Protein AF-A0A6I9YLF6-F1 (afdb_monomer_lite)

Sequence (605 aa):
MEISSGSIQASSLQYEMLLLTDSISKEDSCWELRLRCALSLFLMAVNIKTPVVVENITLMCLRILQKLIKPPAPTSKKNKDTPVDSLTTVKPYSNEIHAQAQLWLKRDPKASYEVWKKCLLARGLEANGKSPSRTELRHLYLTEKYAWKWKQFMNKRGKRTCPLDLKLGHNNWLRQVLFTPATQAARQAACTIVEALATIPSRKQQVLDLLTSYLDELCVAGECAAEYLALYQKLIKPARWKVYLAARGVLPYVGNLITKEIARLLALEEATLSTDLQQGYALKSITGLLSSFVEVESIKRHFKSRLVGTVLNGYLCLRKLVVQRTKLIDETQDMLLEMLEDMTTGTESETKAFMAVCIETAKRYSLDDYRTPVFIFERLCSIIYPEENEVTEFFVTLEKDPQQEDFLQGRMPGNPYSSNEPGIGPLMRDIKNKICQDCDLVALLEDDSGMELLVNNKIISLDLPVAEVYKKVWCPTNEGEPMRIIYRMRGLLGDATEEFIESLDSTTDEEEDEEEVYKMAGVMAQCGGLGCMLNRLTGIKDFKQGRHLLTVLLKLFSYCVKVKVNRQQLVKMEMNTLNVMLGTLNLALVAEQESKDSGGAAVAE

pLDDT: mean 75.65, std 14.03, range [27.22, 92.81]

InterPro domains:
  IPR025704 E3 ubiquitin ligase UBR4, C-terminal [PF13764] (412-595)
  IPR045189 E3 ubiquitin ligase UBR4-like [PTHR21725] (10-603)

Radius of gyration: 36.57 Å; chains: 1; bounding box: 83×68×105 Å

Structure (mmCIF, N/CA/C/O backbone):
data_AF-A0A6I9YLF6-F1
#
_entry.id   AF-A0A6I9YLF6-F1
#
loop_
_atom_site.group_PDB
_atom_site.id
_atom_site.type_symbol
_atom_site.label_atom_id
_atom_site.label_alt_id
_atom_site.label_comp_id
_atom_site.label_asym_id
_atom_site.label_entity_id
_atom_site.label_seq_id
_atom_site.pdbx_PDB_ins_code
_atom_site.Cartn_x
_atom_site.Cartn_y
_atom_site.Cartn_z
_atom_site.occupancy
_atom_site.B_iso_or_equiv
_atom_site.auth_seq_id
_atom_site.auth_comp_id
_atom_site.auth_asym_id
_atom_site.auth_atom_id
_atom_site.pdbx_PDB_model_num
ATOM 1 N N . MET A 1 1 ? 47.189 -17.423 -13.147 1.00 35.59 1 MET A N 1
ATOM 2 C CA . MET A 1 1 ? 47.534 -16.938 -14.504 1.00 35.59 1 MET A CA 1
ATOM 3 C C . MET A 1 1 ? 46.352 -16.939 -15.483 1.00 35.59 1 MET A C 1
ATOM 5 O O . MET A 1 1 ? 46.448 -16.251 -16.488 1.00 35.59 1 MET A O 1
ATOM 9 N N . GLU A 1 2 ? 45.223 -17.606 -15.204 1.00 30.81 2 GLU A N 1
ATOM 10 C CA . GLU A 1 2 ? 44.031 -17.563 -16.086 1.00 30.81 2 GLU A CA 1
ATOM 11 C C . GLU A 1 2 ? 43.116 -16.339 -15.867 1.00 30.81 2 GLU A C 1
ATOM 13 O O . GLU A 1 2 ? 42.422 -15.908 -16.780 1.00 30.81 2 GLU A O 1
ATOM 18 N N . ILE A 1 3 ? 43.161 -15.701 -14.692 1.00 36.09 3 ILE A N 1
ATOM 19 C CA . ILE A 1 3 ? 42.374 -14.481 -14.410 1.00 36.09 3 ILE A CA 1
ATOM 20 C C . ILE A 1 3 ? 42.927 -13.267 -15.189 1.00 36.09 3 ILE A C 1
ATOM 22 O O . ILE A 1 3 ? 42.185 -12.366 -15.569 1.00 36.09 3 ILE A O 1
ATOM 26 N N . SER A 1 4 ? 44.230 -13.267 -15.488 1.00 37.59 4 SER A N 1
ATOM 27 C CA . SER A 1 4 ? 44.910 -12.209 -16.244 1.00 37.59 4 SER A CA 1
ATOM 28 C C . SER A 1 4 ? 44.694 -12.293 -17.759 1.00 37.59 4 SER A C 1
ATOM 30 O O . SER A 1 4 ? 44.715 -11.266 -18.424 1.00 37.59 4 SER A O 1
ATOM 32 N N . SER A 1 5 ? 44.468 -13.479 -18.335 1.00 40.38 5 SER A N 1
ATOM 33 C CA . SER A 1 5 ? 44.206 -13.606 -19.778 1.00 40.38 5 SER A CA 1
ATOM 34 C C . SER A 1 5 ? 42.783 -13.170 -20.147 1.00 40.38 5 SER A C 1
ATOM 36 O O . SER A 1 5 ? 42.597 -12.513 -21.171 1.00 40.38 5 SER A O 1
ATOM 38 N N . GLY A 1 6 ? 41.795 -13.446 -19.287 1.00 48.97 6 GLY A N 1
ATOM 39 C CA . GLY A 1 6 ? 40.412 -12.990 -19.473 1.00 48.97 6 GLY A CA 1
ATOM 40 C C . GLY A 1 6 ? 40.244 -11.468 -19.377 1.00 48.97 6 GLY A C 1
ATOM 41 O O . GLY A 1 6 ? 39.477 -10.885 -20.142 1.00 48.97 6 GLY A O 1
ATOM 42 N N . SER A 1 7 ? 40.999 -10.798 -18.498 1.00 49.72 7 SER A N 1
ATOM 43 C CA . SER A 1 7 ? 40.964 -9.332 -18.369 1.00 49.72 7 SER A CA 1
ATOM 44 C C . SER A 1 7 ? 41.655 -8.610 -19.532 1.00 49.72 7 SER A C 1
ATOM 46 O O . SER A 1 7 ? 41.169 -7.571 -19.975 1.00 49.72 7 SER A O 1
ATOM 48 N N . ILE A 1 8 ? 42.735 -9.180 -20.082 1.00 50.97 8 ILE A N 1
ATOM 49 C CA . ILE A 1 8 ? 43.432 -8.652 -21.268 1.00 50.97 8 ILE A CA 1
ATOM 50 C C . ILE A 1 8 ? 42.583 -8.824 -22.542 1.00 50.97 8 ILE A C 1
ATOM 52 O O . ILE A 1 8 ? 42.549 -7.939 -23.396 1.00 50.97 8 ILE A O 1
ATOM 56 N N . GLN A 1 9 ? 41.848 -9.933 -22.675 1.00 58.53 9 GLN A N 1
ATOM 57 C CA . GLN A 1 9 ? 40.912 -10.120 -23.792 1.00 58.53 9 GLN A CA 1
ATOM 58 C C . GLN A 1 9 ? 39.708 -9.174 -23.697 1.00 58.53 9 GLN A C 1
ATOM 60 O O . GLN A 1 9 ? 39.294 -8.613 -24.710 1.00 58.53 9 GLN A O 1
ATOM 65 N N . ALA A 1 10 ? 39.179 -8.942 -22.491 1.00 59.72 10 ALA A N 1
ATOM 66 C CA . ALA A 1 10 ? 38.093 -7.988 -22.278 1.00 59.72 10 ALA A CA 1
ATOM 67 C C . ALA A 1 10 ? 38.511 -6.540 -22.595 1.00 59.72 10 ALA A C 1
ATOM 69 O O . ALA A 1 10 ? 37.744 -5.814 -23.227 1.00 59.72 10 ALA A O 1
ATOM 70 N N . SER A 1 11 ? 39.728 -6.125 -22.225 1.00 62.69 11 SER A N 1
ATOM 71 C CA . SER A 1 11 ? 40.235 -4.782 -22.535 1.00 62.69 11 SER A CA 1
ATOM 72 C C . SER A 1 11 ? 40.512 -4.591 -24.030 1.00 62.69 11 SER A C 1
ATOM 74 O O . SER A 1 11 ? 40.120 -3.570 -24.592 1.00 62.69 11 SER A O 1
ATOM 76 N N . SER A 1 12 ? 41.086 -5.589 -24.713 1.00 68.75 12 SER A N 1
ATOM 77 C CA . SER A 1 12 ? 41.250 -5.568 -26.178 1.00 68.75 12 SER A CA 1
ATOM 78 C C . SER A 1 12 ? 39.908 -5.395 -26.896 1.00 68.75 12 SER A C 1
ATOM 80 O O . SER A 1 12 ? 39.779 -4.583 -27.811 1.00 68.75 12 SER A O 1
ATOM 82 N N . LEU A 1 13 ? 38.880 -6.109 -26.434 1.00 74.94 13 LEU A N 1
ATOM 83 C CA . LEU A 1 13 ? 37.533 -6.037 -26.989 1.00 74.94 13 LEU A CA 1
ATOM 84 C C . LEU A 1 13 ? 36.877 -4.659 -26.769 1.00 74.94 13 LEU A C 1
ATOM 86 O O . LEU A 1 13 ? 36.169 -4.160 -27.643 1.00 74.94 13 LEU A O 1
ATOM 90 N N . GLN A 1 14 ? 37.135 -4.009 -25.629 1.00 72.94 14 GLN A N 1
ATOM 91 C CA . GLN A 1 14 ? 36.673 -2.640 -25.371 1.00 72.94 14 GLN A CA 1
ATOM 92 C C . GLN A 1 14 ? 37.271 -1.636 -26.367 1.00 72.94 14 GLN A C 1
ATOM 94 O O . GLN A 1 14 ? 36.542 -0.773 -26.860 1.00 72.94 14 GLN A O 1
ATOM 99 N N . TYR A 1 15 ? 38.559 -1.759 -26.711 1.00 77.81 15 TYR A N 1
ATOM 100 C CA . TYR A 1 15 ? 39.193 -0.903 -27.722 1.00 77.81 15 TYR A CA 1
ATOM 101 C C . TYR A 1 15 ? 38.592 -1.108 -29.119 1.00 77.81 15 TYR A C 1
ATOM 103 O O . TYR A 1 15 ? 38.339 -0.128 -29.823 1.00 77.81 15 TYR A O 1
ATOM 111 N N . GLU A 1 16 ? 38.292 -2.350 -29.508 1.00 81.00 16 GLU A N 1
ATOM 112 C CA . GLU A 1 16 ? 37.613 -2.641 -30.780 1.00 81.00 16 GLU A CA 1
ATOM 113 C C . GLU A 1 16 ? 36.193 -2.053 -30.829 1.00 81.00 16 GLU A C 1
ATOM 115 O O . GLU A 1 16 ? 35.789 -1.456 -31.831 1.00 81.00 16 GLU A O 1
ATOM 120 N N . MET A 1 17 ? 35.440 -2.150 -29.729 1.00 80.38 17 MET A N 1
ATOM 121 C CA . MET A 1 17 ? 34.096 -1.572 -29.622 1.00 80.38 17 MET A CA 1
ATOM 122 C C . MET A 1 17 ? 34.104 -0.034 -29.596 1.00 80.38 17 MET A C 1
ATOM 124 O O . MET A 1 17 ? 33.205 0.602 -30.160 1.00 80.38 17 MET A O 1
ATOM 128 N N . LEU A 1 18 ? 35.123 0.585 -28.994 1.00 79.19 18 LEU A N 1
ATOM 129 C CA . LEU A 1 18 ? 35.353 2.033 -29.056 1.00 79.19 18 LEU A CA 1
ATOM 130 C C . LEU A 1 18 ? 35.670 2.480 -30.486 1.00 79.19 18 LEU A C 1
ATOM 132 O O . LEU A 1 18 ? 35.047 3.417 -30.986 1.00 79.19 18 LEU A O 1
ATOM 136 N N . LEU A 1 19 ? 36.548 1.754 -31.184 1.00 80.81 19 LEU A N 1
ATOM 137 C CA . LEU A 1 19 ? 36.857 2.016 -32.589 1.00 80.81 19 LEU A CA 1
ATOM 138 C C . LEU A 1 19 ? 35.601 1.915 -33.467 1.00 80.81 19 LEU A C 1
ATOM 140 O O . LEU A 1 19 ? 35.374 2.771 -34.326 1.00 80.81 19 LEU A O 1
ATOM 144 N N . LEU A 1 20 ? 34.752 0.908 -33.235 1.00 80.25 20 LEU A N 1
ATOM 145 C CA . LEU A 1 20 ? 33.463 0.775 -33.917 1.00 80.25 20 LEU A CA 1
ATOM 146 C C . LEU A 1 20 ? 32.547 1.977 -33.629 1.00 80.25 20 LEU A C 1
ATOM 148 O O . LEU A 1 20 ? 31.908 2.496 -34.546 1.00 80.25 20 LEU A O 1
ATOM 152 N N . THR A 1 21 ? 32.516 2.450 -32.383 1.00 78.81 21 THR A N 1
ATOM 153 C CA . THR A 1 21 ? 31.719 3.613 -31.962 1.00 78.81 21 THR A CA 1
ATOM 154 C C . THR A 1 21 ? 32.152 4.893 -32.679 1.00 78.81 21 THR A C 1
ATOM 156 O O . THR A 1 21 ? 31.309 5.610 -33.229 1.00 78.81 21 THR A O 1
ATOM 159 N N . ASP A 1 22 ? 33.454 5.168 -32.726 1.00 77.75 22 ASP A N 1
ATOM 160 C CA . ASP A 1 22 ? 34.002 6.349 -33.401 1.00 77.75 22 ASP A CA 1
ATOM 161 C C . ASP A 1 22 ? 33.840 6.253 -34.920 1.00 77.75 22 ASP A C 1
ATOM 163 O O . ASP A 1 22 ? 33.482 7.229 -35.583 1.00 77.75 22 ASP A O 1
ATOM 167 N N . SER A 1 23 ? 33.999 5.057 -35.485 1.00 78.88 23 SER A N 1
ATOM 168 C CA . SER A 1 23 ? 33.771 4.802 -36.908 1.00 78.88 23 SER A CA 1
ATOM 169 C C . SER A 1 23 ? 32.315 5.048 -37.328 1.00 78.88 23 SER A C 1
ATOM 171 O O . SER A 1 23 ? 32.064 5.565 -38.418 1.00 78.88 23 SER A O 1
ATOM 173 N N . ILE A 1 24 ? 31.338 4.746 -36.466 1.00 77.38 24 ILE A N 1
ATOM 174 C CA . ILE A 1 24 ? 29.911 5.001 -36.735 1.00 77.38 24 ILE A CA 1
ATOM 175 C C . ILE A 1 24 ? 29.571 6.494 -36.679 1.00 77.38 24 ILE A C 1
ATOM 177 O O . ILE A 1 24 ? 28.655 6.930 -37.370 1.00 77.38 24 ILE A O 1
ATOM 181 N N . SER A 1 25 ? 30.319 7.297 -35.917 1.00 70.12 25 SER A N 1
ATOM 182 C CA . SER A 1 25 ? 30.132 8.756 -35.901 1.00 70.12 25 SER A CA 1
ATOM 183 C C . SER A 1 25 ? 30.623 9.485 -37.155 1.00 70.12 25 SER A C 1
ATOM 185 O O . SER A 1 25 ? 30.368 10.679 -37.292 1.00 70.12 25 SER A O 1
ATOM 187 N N . LYS A 1 26 ? 31.300 8.796 -38.082 1.00 74.19 26 LYS A N 1
ATOM 188 C CA . LYS A 1 26 ? 31.722 9.377 -39.360 1.00 74.19 26 LYS A CA 1
ATOM 189 C C . LYS A 1 26 ? 30.597 9.262 -40.390 1.00 74.19 26 LYS A C 1
ATOM 191 O O . LYS A 1 26 ? 30.182 8.158 -40.741 1.00 74.19 26 LYS A O 1
ATOM 196 N N . GLU A 1 27 ? 30.142 10.402 -40.902 1.00 65.38 27 GLU A N 1
ATOM 197 C CA . GLU A 1 27 ? 29.157 10.487 -41.985 1.00 65.38 27 GLU A CA 1
ATOM 198 C C . GLU A 1 27 ? 29.838 10.231 -43.343 1.00 65.38 27 GLU A C 1
ATOM 200 O O . GLU A 1 27 ? 30.235 11.158 -44.044 1.00 65.38 27 GLU A O 1
ATOM 205 N N . ASP A 1 28 ? 30.020 8.961 -43.711 1.00 76.38 28 ASP A N 1
ATOM 206 C CA . ASP A 1 28 ? 30.566 8.555 -45.014 1.00 76.38 28 ASP A CA 1
ATOM 207 C C . ASP A 1 28 ? 29.715 7.474 -45.693 1.00 76.38 28 ASP A C 1
ATOM 209 O O . ASP A 1 28 ? 28.781 6.944 -45.100 1.00 76.38 28 ASP A O 1
ATOM 213 N N . SER A 1 29 ? 30.025 7.119 -46.943 1.00 72.31 29 SER A N 1
ATOM 214 C CA . SER A 1 29 ? 29.264 6.140 -47.742 1.00 72.31 29 SER A CA 1
ATOM 215 C C . SER A 1 29 ? 29.152 4.742 -47.112 1.00 72.31 29 SER A C 1
ATOM 217 O O . SER A 1 29 ? 28.294 3.956 -47.514 1.00 72.31 29 SER A O 1
ATOM 219 N N . CYS A 1 30 ? 29.968 4.430 -46.103 1.00 75.00 30 CYS A N 1
ATOM 220 C CA . CYS A 1 30 ? 29.992 3.142 -45.419 1.00 75.00 30 CYS A CA 1
ATOM 221 C C . CYS A 1 30 ? 29.179 3.131 -44.114 1.00 75.00 30 CYS A C 1
ATOM 223 O O . CYS A 1 30 ? 29.142 2.091 -43.445 1.00 75.00 30 CYS A O 1
ATOM 225 N N . TRP A 1 31 ? 28.507 4.232 -43.750 1.00 78.06 31 TRP A N 1
ATOM 226 C CA . TRP A 1 31 ? 27.721 4.339 -42.513 1.00 78.06 31 TRP A CA 1
ATOM 227 C C . TRP A 1 31 ? 26.714 3.185 -42.353 1.00 78.06 31 TRP A C 1
ATOM 229 O O . TRP A 1 31 ? 26.574 2.616 -41.269 1.00 78.06 31 TRP A O 1
ATOM 239 N N . GLU A 1 32 ? 26.065 2.772 -43.450 1.00 75.75 32 GLU A N 1
ATOM 240 C CA . GLU A 1 32 ? 25.047 1.717 -43.445 1.00 75.75 32 GLU A CA 1
ATOM 241 C C . GLU A 1 32 ? 25.659 0.346 -43.108 1.00 75.75 32 GLU A C 1
ATOM 243 O O . GLU A 1 32 ? 25.078 -0.435 -42.355 1.00 75.75 32 GLU A O 1
ATOM 248 N N . LEU A 1 33 ? 26.862 0.052 -43.617 1.00 78.00 33 LEU A N 1
ATOM 249 C CA . LEU A 1 33 ? 27.580 -1.196 -43.336 1.00 78.00 33 LEU A CA 1
ATOM 250 C C . LEU A 1 33 ? 28.056 -1.258 -41.881 1.00 78.00 33 LEU A C 1
ATOM 252 O O . LEU A 1 33 ? 27.926 -2.302 -41.239 1.00 78.00 33 LEU A O 1
ATOM 256 N N . ARG A 1 34 ? 28.557 -0.140 -41.347 1.00 81.75 34 ARG A N 1
ATOM 257 C CA . ARG A 1 34 ? 29.008 -0.044 -39.950 1.00 81.75 34 ARG A CA 1
ATOM 258 C C . ARG A 1 34 ? 27.846 -0.205 -38.977 1.00 81.75 34 ARG A C 1
ATOM 260 O O . ARG A 1 34 ? 27.947 -0.974 -38.024 1.00 81.75 34 ARG A O 1
ATOM 267 N N . LEU A 1 35 ? 26.713 0.440 -39.263 1.00 80.44 35 LEU A N 1
ATOM 268 C CA . LEU A 1 35 ? 25.506 0.315 -38.450 1.00 80.44 35 LEU A CA 1
ATOM 269 C C . LEU A 1 35 ? 24.914 -1.101 -38.508 1.00 80.44 35 LEU A C 1
ATOM 271 O O . LEU A 1 35 ? 24.508 -1.634 -37.476 1.00 80.44 35 LEU A O 1
ATOM 275 N N . ARG A 1 36 ? 24.905 -1.743 -39.688 1.00 81.88 36 ARG A N 1
ATOM 276 C CA . ARG A 1 36 ? 24.521 -3.161 -39.823 1.00 81.88 36 ARG A CA 1
ATOM 277 C C . ARG A 1 36 ? 25.401 -4.065 -38.971 1.00 81.88 36 ARG A C 1
ATOM 279 O O . ARG A 1 36 ? 24.872 -4.966 -38.324 1.00 81.88 36 ARG A O 1
ATOM 286 N N . CYS A 1 37 ? 26.715 -3.837 -38.975 1.00 82.12 37 CYS A N 1
ATOM 287 C CA . CYS A 1 37 ? 27.663 -4.603 -38.169 1.00 82.12 37 CYS A CA 1
ATOM 288 C C . CYS A 1 37 ? 27.335 -4.474 -36.675 1.00 82.12 37 CYS A C 1
ATOM 290 O O . CYS A 1 37 ? 27.090 -5.484 -36.019 1.00 82.12 37 CYS A O 1
ATOM 292 N N . ALA A 1 38 ? 27.197 -3.243 -36.169 1.00 83.19 38 ALA A N 1
ATOM 293 C CA . ALA A 1 38 ? 26.848 -2.991 -34.771 1.00 83.19 38 ALA A CA 1
ATOM 294 C C . ALA A 1 38 ? 25.502 -3.619 -34.364 1.00 83.19 38 ALA A C 1
ATOM 296 O O . ALA A 1 38 ? 25.404 -4.244 -33.310 1.00 83.19 38 ALA A O 1
ATOM 297 N N . LEU A 1 39 ? 24.469 -3.518 -35.209 1.00 81.75 39 LEU A N 1
ATOM 298 C CA . LEU A 1 39 ? 23.160 -4.127 -34.943 1.00 81.75 39 LEU A CA 1
ATOM 299 C C . LEU A 1 39 ? 23.182 -5.661 -35.012 1.00 81.75 39 LEU A C 1
ATOM 301 O O . LEU A 1 39 ? 22.486 -6.313 -34.238 1.00 81.75 39 LEU A O 1
ATOM 305 N N . SER A 1 40 ? 23.979 -6.245 -35.910 1.00 82.50 40 SER A N 1
ATOM 306 C CA . SER A 1 40 ? 24.135 -7.704 -36.004 1.00 82.50 40 SER A CA 1
ATOM 307 C C . SER A 1 40 ? 24.870 -8.255 -34.783 1.00 82.50 40 SER A C 1
ATOM 309 O O . SER A 1 40 ? 24.408 -9.222 -34.179 1.00 82.50 40 SER A O 1
ATOM 311 N N . LEU A 1 41 ? 25.960 -7.594 -34.376 1.00 83.25 41 LEU A N 1
ATOM 312 C CA . LEU A 1 41 ? 26.694 -7.912 -33.150 1.00 83.25 41 LEU A CA 1
ATOM 313 C C . LEU A 1 41 ? 25.795 -7.785 -31.919 1.00 83.25 41 LEU A C 1
ATOM 315 O O . LEU A 1 41 ? 25.781 -8.677 -31.079 1.00 83.25 41 LEU A O 1
ATOM 319 N N . PHE A 1 42 ? 24.987 -6.726 -31.843 1.00 84.00 42 PHE A N 1
ATOM 320 C CA . PHE A 1 42 ? 24.019 -6.539 -30.767 1.00 84.00 42 PHE A CA 1
ATOM 321 C C . PHE A 1 42 ? 23.003 -7.685 -30.678 1.00 84.00 42 PHE A C 1
ATOM 323 O O . PHE A 1 42 ? 22.840 -8.279 -29.617 1.00 84.00 42 PHE A O 1
ATOM 330 N N . LEU A 1 43 ? 22.335 -8.030 -31.785 1.00 82.12 43 LEU A N 1
ATOM 331 C CA . LEU A 1 43 ? 21.322 -9.092 -31.791 1.00 82.12 43 LEU A CA 1
ATOM 332 C C . LEU A 1 43 ? 21.908 -10.475 -31.477 1.00 82.12 43 LEU A C 1
ATOM 334 O O . LEU A 1 43 ? 21.205 -11.316 -30.921 1.00 82.12 43 LEU A O 1
ATOM 338 N N . MET A 1 44 ? 23.180 -10.708 -31.807 1.00 80.12 44 MET A N 1
ATOM 339 C CA . MET A 1 44 ? 23.897 -11.916 -31.403 1.00 80.12 44 MET A CA 1
ATOM 340 C C . MET A 1 44 ? 24.225 -11.894 -29.903 1.00 80.12 44 MET A C 1
ATOM 342 O O . MET A 1 44 ? 23.947 -12.866 -29.204 1.00 80.12 44 MET A O 1
ATOM 346 N N . ALA A 1 45 ? 24.762 -10.776 -29.407 1.00 80.12 45 ALA A N 1
ATOM 347 C CA . ALA A 1 45 ? 25.222 -10.622 -28.030 1.00 80.12 45 ALA A CA 1
ATOM 348 C C . ALA A 1 45 ? 24.087 -10.643 -26.997 1.00 80.12 45 ALA A C 1
ATOM 350 O O . ALA A 1 45 ? 24.274 -11.196 -25.919 1.00 80.12 45 ALA A O 1
ATOM 351 N N . VAL A 1 46 ? 22.897 -10.120 -27.322 1.00 78.12 46 VAL A N 1
ATOM 352 C CA . VAL A 1 46 ? 21.754 -10.109 -26.387 1.00 78.12 46 VAL A CA 1
ATOM 353 C C . VAL A 1 46 ? 21.301 -11.522 -25.992 1.00 78.12 46 VAL A C 1
ATOM 355 O O . VAL A 1 46 ? 20.832 -11.723 -24.875 1.00 78.12 46 VAL A O 1
ATOM 358 N N . ASN A 1 47 ? 21.496 -12.522 -26.856 1.00 78.38 47 ASN A N 1
ATOM 359 C CA . ASN A 1 47 ? 21.152 -13.909 -26.527 1.00 78.38 47 ASN A CA 1
ATOM 360 C C . ASN A 1 47 ? 22.143 -14.560 -25.540 1.00 78.38 47 ASN A C 1
ATOM 362 O O . ASN A 1 47 ? 21.882 -15.659 -25.048 1.00 78.38 47 ASN A O 1
ATOM 366 N N . ILE A 1 48 ? 23.273 -13.908 -25.247 1.00 78.44 48 ILE A N 1
ATOM 367 C CA . ILE A 1 48 ? 24.330 -14.421 -24.376 1.00 78.44 48 ILE A CA 1
ATOM 368 C C . ILE A 1 48 ? 24.231 -13.728 -23.013 1.00 78.44 48 ILE A C 1
ATOM 370 O O . ILE A 1 48 ? 24.466 -12.530 -22.883 1.00 78.44 48 ILE A O 1
ATOM 374 N N . LYS A 1 49 ? 23.912 -14.500 -21.967 1.00 70.44 49 LYS A N 1
ATOM 375 C CA . LYS A 1 49 ? 23.660 -13.983 -20.607 1.00 70.44 49 LYS A CA 1
ATOM 376 C C . LYS A 1 49 ? 24.924 -13.727 -19.774 1.00 70.44 49 LYS A C 1
ATOM 378 O O . LYS A 1 49 ? 24.822 -13.331 -18.617 1.00 70.44 49 LYS A O 1
ATOM 383 N N . THR A 1 50 ? 26.110 -13.971 -20.328 1.00 79.31 50 THR A N 1
ATOM 384 C CA . THR A 1 50 ? 27.380 -13.834 -19.605 1.00 79.31 50 THR A CA 1
ATOM 385 C C . THR A 1 50 ? 27.664 -12.359 -19.284 1.00 79.31 50 THR A C 1
ATOM 387 O O . THR A 1 50 ? 27.704 -11.556 -20.220 1.00 79.31 50 THR A O 1
ATOM 390 N N . PRO A 1 51 ? 27.937 -11.983 -18.015 1.00 75.88 51 PRO A N 1
ATOM 391 C CA . PRO A 1 51 ? 28.147 -10.585 -17.620 1.00 75.88 51 PRO A CA 1
ATOM 392 C C . PRO A 1 51 ? 29.202 -9.851 -18.457 1.00 75.88 51 PRO A C 1
ATOM 394 O O . PRO A 1 51 ? 28.965 -8.736 -18.909 1.00 75.88 51 PRO A O 1
ATOM 397 N N . VAL A 1 52 ? 30.306 -10.530 -18.783 1.00 78.38 52 VAL A N 1
ATOM 398 C CA . VAL A 1 52 ? 31.395 -9.997 -19.621 1.00 78.38 52 VAL A CA 1
ATOM 399 C C . VAL A 1 52 ? 30.914 -9.589 -21.021 1.00 78.38 52 VAL A C 1
ATOM 401 O O . VAL A 1 52 ? 31.358 -8.576 -21.557 1.00 78.38 52 VAL A O 1
ATOM 404 N N . VAL A 1 53 ? 29.993 -10.350 -21.620 1.00 78.88 53 VAL A N 1
ATOM 405 C CA . VAL A 1 53 ? 29.432 -10.066 -22.955 1.00 78.88 53 VAL A CA 1
ATOM 406 C C . VAL A 1 53 ? 28.393 -8.948 -22.883 1.00 78.88 53 VAL A C 1
ATOM 408 O O . VAL A 1 53 ? 28.319 -8.097 -23.776 1.00 78.88 53 VAL A O 1
ATOM 411 N N . VAL A 1 54 ? 27.604 -8.909 -21.809 1.00 77.75 54 VAL A N 1
ATOM 412 C CA . VAL A 1 54 ? 26.626 -7.839 -21.589 1.00 77.75 54 VAL A CA 1
ATOM 413 C C . VAL A 1 54 ? 27.331 -6.494 -21.405 1.00 77.75 54 VAL A C 1
ATOM 415 O O . VAL A 1 54 ? 26.956 -5.514 -22.048 1.00 77.75 54 VAL A O 1
ATOM 418 N N . GLU A 1 55 ? 28.379 -6.452 -20.588 1.00 79.44 55 GLU A N 1
ATOM 419 C CA . GLU A 1 55 ? 29.089 -5.221 -20.249 1.00 79.44 55 GLU A CA 1
ATOM 420 C C . GLU A 1 55 ? 29.973 -4.706 -21.394 1.00 79.44 55 GLU A C 1
ATOM 422 O O . GLU A 1 55 ? 29.958 -3.513 -21.698 1.00 79.44 55 GLU A O 1
ATOM 427 N N . ASN A 1 56 ? 30.701 -5.591 -22.080 1.00 79.12 56 ASN A N 1
ATOM 428 C CA . ASN A 1 56 ? 31.687 -5.157 -23.075 1.00 79.12 56 ASN A CA 1
ATOM 429 C C . ASN A 1 56 ? 31.132 -5.069 -24.503 1.00 79.12 56 ASN A C 1
ATOM 431 O O . ASN A 1 56 ? 31.614 -4.255 -25.284 1.00 79.12 56 ASN A O 1
ATOM 435 N N . ILE A 1 57 ? 30.105 -5.854 -24.855 1.00 80.75 57 ILE A N 1
ATOM 436 C CA . ILE A 1 57 ? 29.523 -5.856 -26.211 1.00 80.75 57 ILE A CA 1
ATOM 437 C C . ILE A 1 57 ? 28.134 -5.225 -26.199 1.00 80.75 57 ILE A C 1
ATOM 439 O O . ILE A 1 57 ? 27.895 -4.230 -26.884 1.00 80.75 57 ILE A O 1
ATOM 443 N N . THR A 1 58 ? 27.210 -5.778 -25.408 1.00 82.06 58 THR A N 1
ATOM 444 C CA . THR A 1 58 ? 25.795 -5.369 -25.448 1.00 82.06 58 THR A CA 1
ATOM 445 C C . THR A 1 58 ? 25.623 -3.910 -25.027 1.00 82.06 58 THR A C 1
ATOM 447 O O . THR A 1 58 ? 24.973 -3.143 -25.736 1.00 82.06 58 THR A O 1
ATOM 450 N N . LEU A 1 59 ? 26.254 -3.489 -23.927 1.00 82.19 59 LEU A N 1
ATOM 451 C CA . LEU A 1 59 ? 26.228 -2.105 -23.455 1.00 82.19 59 LEU A CA 1
ATOM 452 C C . LEU A 1 59 ? 26.870 -1.139 -24.457 1.00 82.19 59 LEU A C 1
ATOM 454 O O . LEU A 1 59 ? 26.316 -0.068 -24.699 1.00 82.19 59 LEU A O 1
ATOM 458 N N . MET A 1 60 ? 28.006 -1.498 -25.061 1.00 81.75 60 MET A N 1
ATOM 459 C CA . MET A 1 60 ? 28.662 -0.645 -26.059 1.00 81.75 60 MET A CA 1
ATOM 460 C C . MET A 1 60 ? 27.779 -0.467 -27.298 1.00 81.75 60 MET A C 1
ATOM 462 O O . MET A 1 60 ? 27.557 0.660 -27.739 1.00 81.75 60 MET A O 1
ATOM 466 N N . CYS A 1 61 ? 27.167 -1.544 -27.796 1.00 83.62 61 CYS A N 1
ATOM 467 C CA . CYS A 1 61 ? 26.177 -1.465 -28.869 1.00 83.62 61 CYS A CA 1
ATOM 468 C C . CYS A 1 61 ? 24.959 -0.606 -28.491 1.00 83.62 61 CYS A C 1
ATOM 470 O O . CYS A 1 61 ? 24.499 0.199 -29.301 1.00 83.62 61 CYS A O 1
ATOM 472 N N . LEU A 1 62 ? 24.448 -0.724 -27.260 1.00 82.69 62 LEU A N 1
ATOM 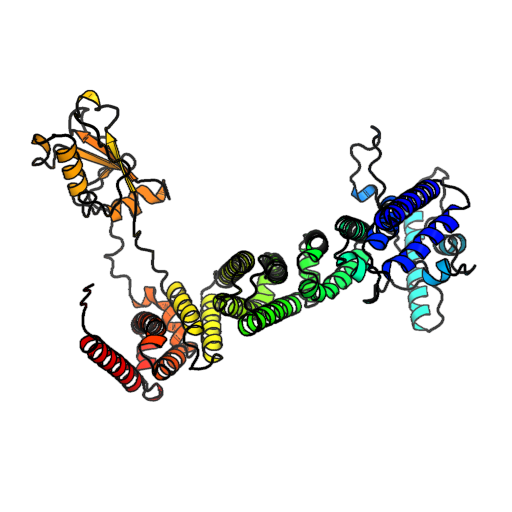473 C CA . LEU A 1 62 ? 23.354 0.123 -26.773 1.00 82.69 62 LEU A CA 1
ATOM 474 C C . LEU A 1 62 ? 23.761 1.597 -26.704 1.00 82.69 62 LEU A C 1
ATOM 476 O O . LEU A 1 62 ? 22.967 2.449 -27.088 1.00 82.69 62 LEU A O 1
ATOM 480 N N . ARG A 1 63 ? 24.992 1.914 -26.285 1.00 82.44 63 ARG A N 1
ATOM 481 C CA . ARG A 1 63 ? 25.519 3.289 -26.280 1.00 82.44 63 ARG A CA 1
ATOM 482 C C . ARG A 1 63 ? 25.648 3.860 -27.691 1.00 82.44 63 ARG A C 1
ATOM 484 O O . ARG A 1 63 ? 25.306 5.022 -27.898 1.00 82.44 63 ARG A O 1
ATOM 491 N N . ILE A 1 64 ? 26.070 3.051 -28.666 1.00 81.56 64 ILE A N 1
ATOM 492 C CA . ILE A 1 64 ? 26.078 3.438 -30.086 1.00 81.56 64 ILE A CA 1
ATOM 493 C C . ILE A 1 64 ? 24.655 3.804 -30.530 1.00 81.56 64 ILE A C 1
ATOM 495 O O . ILE A 1 64 ? 24.432 4.890 -31.065 1.00 81.56 64 ILE A O 1
ATOM 499 N N . LEU A 1 65 ? 23.674 2.937 -30.260 1.00 80.62 65 LEU A N 1
ATOM 500 C CA . LEU A 1 65 ? 22.270 3.188 -30.605 1.00 80.62 65 LEU A CA 1
ATOM 501 C C . LEU A 1 65 ? 21.707 4.415 -29.883 1.00 80.62 65 LEU A C 1
ATOM 503 O O . LEU A 1 65 ? 21.017 5.228 -30.494 1.00 80.62 65 LEU A O 1
ATOM 507 N N . GLN A 1 66 ? 22.037 4.590 -28.606 1.00 78.88 66 GLN A N 1
ATOM 508 C CA . GLN A 1 66 ? 21.645 5.748 -27.814 1.00 78.88 66 GLN A CA 1
ATOM 509 C C . GLN A 1 66 ? 22.209 7.043 -28.407 1.00 78.88 66 GLN A C 1
ATOM 511 O O . GLN A 1 66 ? 21.446 7.986 -28.591 1.00 78.88 66 GLN A O 1
ATOM 516 N N . LYS A 1 67 ? 23.497 7.080 -28.778 1.00 77.19 67 LYS A N 1
ATOM 517 C CA . LYS A 1 67 ? 24.146 8.244 -29.411 1.00 77.19 67 LYS A CA 1
ATOM 518 C C . LYS A 1 67 ? 23.497 8.603 -30.752 1.00 77.19 67 LYS A C 1
ATOM 520 O O . LYS A 1 67 ? 23.383 9.781 -31.074 1.00 77.19 67 LYS A O 1
ATOM 525 N N . LEU A 1 68 ? 23.033 7.604 -31.506 1.00 73.44 68 LEU A N 1
ATOM 526 C CA . LEU A 1 68 ? 22.319 7.807 -32.771 1.00 73.44 68 LEU A CA 1
ATOM 527 C C . LEU A 1 68 ? 20.879 8.300 -32.578 1.00 73.44 68 LEU A C 1
ATOM 529 O O . LEU A 1 68 ? 20.395 9.089 -33.383 1.00 73.44 68 LEU A O 1
ATOM 533 N N . ILE A 1 69 ? 20.178 7.834 -31.542 1.00 72.81 69 ILE A N 1
ATOM 534 C CA . ILE A 1 69 ? 18.757 8.137 -31.294 1.00 72.81 69 ILE A CA 1
ATOM 535 C C . ILE A 1 69 ? 18.583 9.454 -30.518 1.00 72.81 69 ILE A C 1
ATOM 537 O O . ILE A 1 69 ? 17.681 10.247 -30.805 1.00 72.81 69 ILE A O 1
ATOM 541 N N . LYS A 1 70 ? 19.458 9.693 -29.542 1.00 67.69 70 LYS A N 1
ATOM 542 C CA . LYS A 1 70 ? 19.495 10.867 -28.670 1.00 67.69 70 LYS A CA 1
ATOM 543 C C . LYS A 1 70 ? 20.951 11.352 -28.561 1.00 67.69 70 LYS A C 1
ATOM 545 O O . LYS A 1 70 ? 21.633 11.011 -27.592 1.00 67.69 70 LYS A O 1
ATOM 550 N N . PRO A 1 71 ? 21.454 12.106 -29.556 1.00 61.81 71 PRO A N 1
ATOM 551 C CA . PRO A 1 71 ? 22.789 12.685 -29.485 1.00 61.81 71 PRO A CA 1
ATOM 552 C C . PRO A 1 71 ? 22.917 13.594 -28.248 1.00 61.81 71 PRO A C 1
ATOM 554 O O . PRO A 1 71 ? 21.948 14.267 -27.880 1.00 61.81 71 PRO A O 1
ATOM 557 N N . PRO A 1 72 ? 24.086 13.616 -27.577 1.00 55.75 72 PRO A N 1
ATOM 558 C CA . PRO A 1 72 ? 24.316 14.498 -26.436 1.00 55.75 72 PRO A CA 1
ATOM 559 C C . PRO A 1 72 ? 24.155 15.967 -26.847 1.00 55.75 72 PRO A C 1
ATOM 561 O O . PRO A 1 72 ? 24.444 16.335 -27.988 1.00 55.75 72 PRO A O 1
ATOM 564 N N . ALA A 1 73 ? 23.691 16.810 -25.918 1.00 50.62 73 ALA A N 1
ATOM 565 C CA . ALA A 1 73 ? 23.538 18.238 -26.174 1.00 50.62 73 ALA A CA 1
ATOM 566 C C . ALA A 1 73 ? 24.877 18.833 -26.652 1.00 50.62 73 ALA A C 1
ATOM 568 O O . ALA A 1 73 ? 25.909 18.568 -26.027 1.00 50.62 73 ALA A O 1
ATOM 569 N N . PRO A 1 74 ? 24.899 19.613 -27.750 1.00 48.03 74 PRO A N 1
ATOM 570 C CA . PRO A 1 74 ? 26.131 20.233 -28.206 1.00 48.03 74 PRO A CA 1
ATOM 571 C C . PRO A 1 74 ? 26.621 21.191 -27.118 1.00 48.03 74 PRO A C 1
ATOM 573 O O . PRO A 1 74 ? 25.924 22.134 -26.754 1.00 48.03 74 PRO A O 1
ATOM 576 N N . THR A 1 75 ? 27.838 20.981 -26.621 1.00 49.53 75 THR A N 1
ATOM 577 C CA . THR A 1 75 ? 28.519 21.789 -25.588 1.00 49.53 75 THR A CA 1
ATOM 578 C C . THR A 1 75 ? 28.882 23.213 -26.054 1.00 49.53 75 THR A C 1
ATOM 580 O O . THR A 1 75 ? 29.716 23.890 -25.460 1.00 49.53 75 THR A O 1
ATOM 583 N N . SER A 1 76 ? 28.246 23.700 -27.121 1.00 46.62 76 SER A N 1
ATOM 584 C CA . SER A 1 76 ? 28.501 24.983 -27.770 1.00 46.62 76 SER A CA 1
ATOM 585 C C . SER A 1 76 ? 27.357 25.967 -27.522 1.00 46.62 76 SER A C 1
ATOM 587 O O . SER A 1 76 ? 26.178 25.618 -27.603 1.00 46.62 76 SER A O 1
ATOM 589 N N . LYS A 1 77 ? 27.728 27.236 -27.298 1.00 49.75 77 LYS A N 1
ATOM 590 C CA . LYS A 1 77 ? 26.886 28.416 -27.008 1.00 49.75 77 LYS A CA 1
ATOM 591 C C . LYS A 1 77 ? 25.763 28.724 -28.024 1.00 49.75 77 LYS A C 1
ATOM 593 O O . LYS A 1 77 ? 25.110 29.750 -27.881 1.00 49.75 77 LYS A O 1
ATOM 598 N N . LYS A 1 78 ? 25.512 27.885 -29.035 1.00 44.44 78 LYS A N 1
ATOM 599 C CA . LYS A 1 78 ? 24.498 28.133 -30.076 1.00 44.44 78 LYS A CA 1
ATOM 600 C C . LYS A 1 78 ? 23.127 27.488 -29.850 1.00 44.44 78 LYS A C 1
ATOM 602 O O . LYS A 1 78 ? 22.207 27.872 -30.550 1.00 44.44 78 LYS A O 1
ATOM 607 N N . ASN A 1 79 ? 22.970 26.582 -28.880 1.00 46.34 79 ASN A N 1
ATOM 608 C CA . ASN A 1 79 ? 21.710 25.849 -28.648 1.00 46.34 79 ASN A CA 1
ATOM 609 C C . ASN A 1 79 ? 21.313 25.777 -27.160 1.00 46.34 79 ASN A C 1
ATOM 611 O O . ASN A 1 79 ? 20.711 24.794 -26.729 1.00 46.34 79 ASN A O 1
ATOM 615 N N . LYS A 1 80 ? 21.655 26.804 -26.369 1.00 44.66 80 LYS A N 1
ATOM 616 C CA . LYS A 1 80 ? 21.445 26.824 -24.908 1.00 44.66 80 LYS A CA 1
ATOM 617 C C . LYS A 1 80 ? 19.963 26.718 -24.497 1.00 44.66 80 LYS A C 1
ATOM 619 O O . LYS A 1 80 ? 19.689 26.194 -23.425 1.00 44.66 80 LYS A O 1
ATOM 624 N N . ASP A 1 81 ? 19.042 27.104 -25.385 1.00 44.06 81 ASP A N 1
ATOM 625 C CA . ASP A 1 81 ? 17.594 27.163 -25.116 1.00 44.06 81 ASP A CA 1
ATOM 626 C C . ASP A 1 81 ? 16.760 26.126 -25.896 1.00 44.06 81 ASP A C 1
ATOM 628 O O . ASP A 1 81 ? 15.534 26.217 -25.954 1.00 44.06 81 ASP A O 1
ATOM 632 N N . THR A 1 82 ? 17.391 25.120 -26.514 1.00 44.81 82 THR A N 1
ATOM 633 C CA . THR A 1 82 ? 16.653 24.083 -27.266 1.00 44.81 82 THR A CA 1
ATOM 634 C C . THR A 1 82 ? 16.287 22.926 -26.331 1.00 44.81 82 THR A C 1
ATOM 636 O O . THR A 1 82 ? 17.202 22.283 -25.809 1.00 44.81 82 THR A O 1
ATOM 639 N N . PRO A 1 83 ? 14.995 22.610 -26.107 1.00 49.72 83 PRO A N 1
ATOM 640 C CA . PRO A 1 83 ? 14.616 21.532 -25.200 1.00 49.72 83 PRO A CA 1
ATOM 641 C C . PRO A 1 83 ? 15.201 20.195 -25.671 1.00 49.72 83 PRO A C 1
ATOM 643 O O . PRO A 1 83 ? 15.268 19.922 -26.871 1.00 49.72 83 PRO A O 1
ATOM 646 N N . VAL A 1 84 ? 15.621 19.345 -24.731 1.00 46.94 84 VAL A N 1
ATOM 647 C CA . VAL A 1 84 ? 16.276 18.047 -25.002 1.00 46.94 84 VAL A CA 1
ATOM 648 C C . VAL A 1 84 ? 15.424 17.136 -25.904 1.00 46.94 84 VAL A C 1
ATOM 650 O O . VAL A 1 84 ? 15.968 16.340 -26.667 1.00 46.94 84 VAL A O 1
ATOM 653 N N . ASP A 1 85 ? 14.100 17.307 -25.895 1.00 47.41 85 ASP A N 1
ATOM 654 C CA . ASP A 1 85 ? 13.156 16.593 -26.767 1.00 47.41 85 ASP A CA 1
ATOM 655 C C . ASP A 1 85 ? 13.355 16.910 -28.263 1.00 47.41 85 ASP A C 1
ATOM 657 O O . ASP A 1 85 ? 13.163 16.042 -29.117 1.00 47.41 85 ASP A O 1
ATOM 661 N N . SER A 1 86 ? 13.830 18.118 -28.589 1.00 50.38 86 SER A N 1
ATOM 662 C CA . SER A 1 86 ? 14.148 18.563 -29.960 1.00 50.38 86 SER A CA 1
ATOM 663 C C . SER A 1 86 ? 15.454 17.985 -30.513 1.00 50.38 86 SER A C 1
ATOM 665 O O . SER A 1 86 ? 15.693 18.079 -31.716 1.00 50.38 86 SER A O 1
ATOM 667 N N . LEU A 1 87 ? 16.304 17.409 -29.655 1.00 49.47 87 LEU A N 1
ATOM 668 C CA . LEU A 1 87 ? 17.586 16.808 -30.044 1.00 49.47 87 LEU A CA 1
ATOM 669 C C . LEU A 1 87 ? 17.453 15.340 -30.465 1.00 49.47 87 LEU A C 1
ATOM 671 O O . LEU A 1 87 ? 18.415 14.759 -30.960 1.00 49.47 87 LEU A O 1
ATOM 675 N N . THR A 1 88 ? 16.281 14.725 -30.285 1.00 55.28 88 THR A N 1
ATOM 676 C CA . THR A 1 88 ? 16.052 13.353 -30.746 1.00 55.28 88 THR A CA 1
ATOM 677 C C . THR A 1 88 ? 16.098 13.294 -32.276 1.00 55.28 88 THR A C 1
ATOM 679 O O . THR A 1 88 ? 15.440 14.065 -32.977 1.00 55.28 88 THR A O 1
ATOM 682 N N . THR A 1 89 ? 16.870 12.358 -32.836 1.00 58.81 89 THR A N 1
ATOM 683 C CA . THR A 1 89 ? 16.902 12.137 -34.299 1.00 58.81 89 THR A CA 1
ATOM 684 C C . THR A 1 89 ? 15.593 11.521 -34.807 1.00 58.81 89 THR A C 1
ATOM 686 O O . THR A 1 89 ? 15.298 11.521 -36.007 1.00 58.81 89 THR A O 1
ATOM 689 N N . VAL A 1 90 ? 14.766 11.037 -33.878 1.00 56.88 90 VAL A N 1
ATOM 690 C CA . VAL A 1 90 ? 13.442 10.465 -34.100 1.00 56.88 90 VAL A CA 1
ATOM 691 C C . VAL A 1 90 ? 12.423 11.582 -34.347 1.00 56.88 90 VAL A C 1
ATOM 693 O O . VAL A 1 90 ? 11.726 12.041 -33.451 1.00 56.88 90 VAL A O 1
ATOM 696 N N . LYS A 1 91 ? 12.307 12.019 -35.603 1.00 57.94 91 LYS A N 1
ATOM 697 C CA . LYS A 1 91 ? 11.289 13.000 -36.013 1.00 57.94 91 LYS A CA 1
ATOM 698 C C . LYS A 1 91 ? 9.920 12.330 -36.220 1.00 57.94 91 LYS A C 1
ATOM 700 O O . LYS A 1 91 ? 9.877 11.191 -36.695 1.00 57.94 91 LYS A O 1
ATOM 705 N N . PRO A 1 92 ? 8.795 13.018 -35.927 1.00 50.50 92 PRO A N 1
ATOM 706 C CA . PRO A 1 92 ? 7.464 12.513 -36.237 1.00 50.50 92 PRO A CA 1
ATOM 707 C C . PRO A 1 92 ? 7.313 12.406 -37.758 1.00 50.50 92 PRO A C 1
ATOM 709 O O . PRO A 1 92 ? 7.131 13.402 -38.460 1.00 50.50 92 PRO A O 1
ATOM 712 N N . TYR A 1 93 ? 7.434 11.188 -38.277 1.00 54.28 93 TYR A N 1
ATOM 713 C CA . TYR A 1 93 ? 6.992 10.867 -39.625 1.00 54.28 93 TYR A CA 1
ATOM 714 C C . TYR A 1 93 ? 5.470 10.730 -39.577 1.00 54.28 93 TYR A C 1
ATOM 716 O O . TYR A 1 93 ? 4.944 9.992 -38.747 1.00 54.28 93 TYR A O 1
ATOM 724 N N . SER A 1 94 ? 4.769 11.435 -40.466 1.00 44.91 94 SER A N 1
ATOM 725 C CA . SER A 1 94 ? 3.309 11.349 -40.654 1.00 44.91 94 SER A CA 1
ATOM 726 C C . SER A 1 94 ? 2.835 9.940 -41.015 1.00 44.91 94 SER A C 1
ATOM 728 O O . SER A 1 94 ? 1.646 9.653 -40.949 1.00 44.91 94 SER A O 1
ATOM 730 N N . ASN A 1 95 ? 3.774 9.059 -41.356 1.00 48.34 95 ASN A N 1
ATOM 731 C CA . ASN A 1 95 ? 3.526 7.770 -41.950 1.00 48.34 95 ASN A CA 1
ATOM 732 C C . ASN A 1 95 ? 4.353 6.697 -41.250 1.00 48.34 95 ASN A C 1
ATOM 734 O O . ASN A 1 95 ? 5.578 6.802 -41.164 1.00 48.34 95 ASN A O 1
ATOM 738 N N . GLU A 1 96 ? 3.680 5.643 -40.806 1.00 50.84 96 GLU A N 1
ATOM 739 C CA . GLU A 1 96 ? 4.221 4.419 -40.207 1.00 50.84 96 GLU A CA 1
ATOM 740 C C . GLU A 1 96 ? 5.016 3.589 -41.242 1.00 50.84 96 GLU A C 1
ATOM 742 O O . GLU A 1 96 ? 4.748 2.417 -41.487 1.00 50.84 96 GLU A O 1
ATOM 747 N N . ILE A 1 97 ? 5.988 4.200 -41.934 1.00 53.72 97 ILE A N 1
ATOM 748 C CA . ILE A 1 97 ? 6.884 3.499 -42.857 1.00 53.72 97 ILE A CA 1
ATOM 749 C C . ILE A 1 97 ? 8.017 2.866 -42.059 1.00 53.72 97 ILE A C 1
ATOM 751 O O . ILE A 1 97 ? 9.068 3.468 -41.837 1.00 53.72 97 ILE A O 1
ATOM 755 N N . HIS A 1 98 ? 7.803 1.627 -41.635 1.00 59.69 98 HIS A N 1
ATOM 756 C CA . HIS A 1 98 ? 8.804 0.869 -40.895 1.00 59.69 98 HIS A CA 1
ATOM 757 C C . HIS A 1 98 ? 9.830 0.226 -41.832 1.00 59.69 98 HIS A C 1
ATOM 759 O O . HIS A 1 98 ? 9.482 -0.376 -42.851 1.00 59.69 98 HIS A O 1
ATOM 765 N N . ALA A 1 99 ? 11.113 0.370 -41.488 1.00 61.72 99 ALA A N 1
ATOM 766 C CA . ALA A 1 99 ? 12.196 -0.327 -42.169 1.00 61.72 99 ALA A CA 1
ATOM 767 C C . ALA A 1 99 ? 12.110 -1.833 -41.872 1.00 61.72 99 ALA A C 1
ATOM 769 O O . ALA A 1 99 ? 11.890 -2.244 -40.731 1.00 61.72 99 ALA A O 1
ATOM 770 N N . GLN A 1 100 ? 12.296 -2.669 -42.895 1.00 64.88 100 GLN A N 1
ATOM 771 C CA . GLN A 1 100 ? 12.313 -4.126 -42.749 1.00 64.88 100 GLN A CA 1
ATOM 772 C C . GLN A 1 100 ? 13.658 -4.570 -42.162 1.00 64.88 100 GLN A C 1
ATOM 774 O O . GLN A 1 100 ? 14.533 -5.037 -42.886 1.00 64.88 100 GLN A O 1
ATOM 779 N N . ALA A 1 101 ? 13.824 -4.419 -40.846 1.00 68.31 101 ALA A N 1
ATOM 780 C CA . ALA A 1 101 ? 15.102 -4.622 -40.158 1.00 68.31 101 ALA A CA 1
ATOM 781 C C . ALA A 1 101 ? 15.771 -5.970 -40.489 1.00 68.31 101 ALA A C 1
ATOM 783 O O . ALA A 1 101 ? 16.956 -6.006 -40.792 1.00 68.31 101 ALA A O 1
ATOM 784 N N . GLN A 1 102 ? 15.009 -7.068 -40.521 1.00 70.25 102 GLN A N 1
ATOM 785 C CA . GLN A 1 102 ? 15.543 -8.405 -40.819 1.00 70.25 102 GLN A CA 1
ATOM 786 C C . GLN A 1 102 ? 16.055 -8.549 -42.263 1.00 70.25 102 GLN A C 1
ATOM 788 O O . GLN A 1 102 ? 17.080 -9.184 -42.495 1.00 70.25 102 GLN A O 1
ATOM 793 N N . LEU A 1 103 ? 15.371 -7.945 -43.238 1.00 70.00 103 LEU A N 1
ATOM 794 C CA . LEU A 1 103 ? 15.787 -7.977 -44.647 1.00 70.00 103 LEU A CA 1
ATOM 795 C C . LEU A 1 103 ? 16.944 -7.003 -44.908 1.00 70.00 103 LEU A C 1
ATOM 797 O O . LEU A 1 103 ? 17.863 -7.314 -45.663 1.00 70.00 103 LEU A O 1
ATOM 801 N N . TRP A 1 104 ? 16.959 -5.874 -44.198 1.00 76.56 104 TRP A N 1
ATOM 802 C CA . TRP A 1 104 ? 18.061 -4.917 -44.215 1.00 76.56 104 TRP A CA 1
ATOM 803 C C . TRP A 1 104 ? 19.352 -5.497 -43.616 1.00 76.56 104 TRP A C 1
ATOM 805 O O . TRP A 1 104 ? 20.428 -5.280 -44.175 1.00 76.56 104 TRP A O 1
ATOM 815 N N . LEU A 1 105 ? 19.260 -6.281 -42.534 1.00 74.69 105 LEU A N 1
ATOM 816 C CA . LEU A 1 105 ? 20.399 -6.999 -41.945 1.00 74.69 105 LEU A CA 1
ATOM 817 C C . LEU A 1 105 ? 20.949 -8.082 -42.890 1.00 74.69 105 LEU A C 1
ATOM 819 O O . LEU A 1 105 ? 22.162 -8.245 -42.992 1.00 74.69 105 LEU A O 1
ATOM 823 N N . LYS A 1 106 ? 20.075 -8.765 -43.645 1.00 76.50 106 LYS A N 1
ATOM 824 C CA . LYS A 1 106 ? 20.440 -9.800 -44.636 1.00 76.50 106 LYS A CA 1
ATOM 825 C C . LYS A 1 106 ? 20.981 -9.258 -45.968 1.00 76.50 106 LYS A C 1
ATOM 827 O O . LYS A 1 106 ? 21.251 -10.048 -46.866 1.00 76.50 106 LYS A O 1
ATOM 832 N N . ARG A 1 107 ? 21.170 -7.938 -46.094 1.00 73.00 107 ARG A N 1
ATOM 833 C CA . ARG A 1 107 ? 21.644 -7.252 -47.314 1.00 73.00 107 ARG A CA 1
ATOM 834 C C . ARG A 1 107 ? 20.723 -7.428 -48.531 1.00 73.00 107 ARG A C 1
ATOM 836 O O . ARG A 1 107 ? 21.204 -7.446 -49.661 1.00 73.00 107 ARG A O 1
ATOM 843 N N . ASP A 1 108 ? 19.409 -7.525 -48.323 1.00 72.50 108 ASP A N 1
ATOM 844 C CA . ASP A 1 108 ? 18.461 -7.536 -49.442 1.00 72.50 108 ASP A CA 1
ATOM 845 C C . ASP A 1 108 ? 18.484 -6.170 -50.170 1.00 72.50 108 ASP A C 1
ATOM 847 O O . ASP A 1 108 ? 18.213 -5.141 -49.534 1.00 72.50 108 ASP A O 1
ATOM 851 N N . PRO A 1 109 ? 18.760 -6.123 -51.491 1.00 67.00 109 PRO A N 1
ATOM 852 C CA . PRO A 1 109 ? 18.747 -4.888 -52.277 1.00 67.00 109 PRO A CA 1
ATOM 853 C C . PRO A 1 109 ? 17.421 -4.119 -52.196 1.00 67.00 109 PRO A C 1
ATOM 855 O O . PRO A 1 109 ? 17.409 -2.897 -52.331 1.00 67.00 109 PRO A O 1
ATOM 858 N N . LYS A 1 110 ? 16.301 -4.813 -51.947 1.00 65.25 110 LYS A N 1
ATOM 859 C CA . LYS A 1 110 ? 14.958 -4.220 -51.835 1.00 65.25 110 LYS A CA 1
ATOM 860 C C . LYS A 1 110 ? 14.691 -3.555 -50.482 1.00 65.25 110 LYS A C 1
ATOM 862 O O . LYS A 1 110 ? 13.721 -2.810 -50.362 1.00 65.25 110 LYS A O 1
ATOM 867 N N . ALA A 1 111 ? 15.528 -3.813 -49.479 1.00 65.62 111 ALA A N 1
ATOM 868 C CA . ALA A 1 111 ? 15.388 -3.285 -48.125 1.00 65.62 111 ALA A CA 1
ATOM 869 C C . ALA A 1 111 ? 16.464 -2.245 -47.768 1.00 65.62 111 ALA A C 1
ATOM 871 O O . ALA A 1 111 ? 16.549 -1.861 -46.605 1.00 65.62 111 ALA A O 1
ATOM 872 N N . SER A 1 112 ? 17.283 -1.795 -48.729 1.00 71.19 112 SER A N 1
ATOM 873 C CA . SER A 1 112 ? 18.345 -0.802 -48.511 1.00 71.19 112 SER A CA 1
ATOM 874 C C . SER A 1 112 ? 17.803 0.574 -48.113 1.00 71.19 112 SER A C 1
ATOM 876 O O . SER A 1 112 ? 16.659 0.929 -48.424 1.00 71.19 112 SER A O 1
ATOM 878 N N . TYR A 1 113 ? 18.640 1.382 -47.454 1.00 70.69 113 TYR A N 1
ATOM 879 C CA . TYR A 1 113 ? 18.283 2.751 -47.085 1.00 70.69 113 TYR A CA 1
ATOM 880 C C . TYR A 1 113 ? 17.845 3.587 -48.292 1.00 70.69 113 TYR A C 1
ATOM 882 O O . TYR A 1 113 ? 16.893 4.349 -48.182 1.00 70.69 113 TYR A O 1
ATOM 890 N N . GLU A 1 114 ? 18.475 3.429 -49.458 1.00 69.31 114 GLU A N 1
ATOM 891 C CA . GLU A 1 114 ? 18.106 4.187 -50.658 1.00 69.31 114 GLU A CA 1
ATOM 892 C C . GLU A 1 114 ? 16.703 3.846 -51.165 1.00 69.31 114 GLU A C 1
ATOM 894 O O . GLU A 1 114 ? 15.951 4.737 -51.561 1.00 69.31 114 GLU A O 1
ATOM 899 N N . VAL A 1 115 ? 16.323 2.566 -51.130 1.00 68.31 115 VAL A N 1
ATOM 900 C CA . VAL A 1 115 ? 14.982 2.118 -51.527 1.00 68.31 115 VAL A CA 1
ATOM 901 C C . VAL A 1 115 ? 13.946 2.570 -50.498 1.00 68.31 115 VAL A C 1
ATOM 903 O O . VAL A 1 115 ? 12.891 3.085 -50.869 1.00 68.31 115 VAL A O 1
ATOM 906 N N . TRP A 1 116 ? 14.273 2.481 -49.207 1.00 68.31 116 TRP A N 1
ATOM 907 C CA . TRP A 1 116 ? 13.425 2.993 -48.132 1.00 68.31 116 TRP A CA 1
ATOM 908 C C . TRP A 1 116 ? 13.262 4.525 -48.190 1.00 68.31 116 TRP A C 1
ATOM 910 O O . TRP A 1 116 ? 12.141 5.024 -48.082 1.00 68.31 116 TRP A O 1
ATOM 920 N N . LYS A 1 117 ? 14.336 5.278 -48.469 1.00 66.94 117 LYS A N 1
ATOM 921 C CA . LYS A 1 117 ? 14.325 6.738 -48.686 1.00 66.94 117 LYS A CA 1
ATOM 922 C C . LYS A 1 117 ? 13.463 7.112 -49.892 1.00 66.94 117 LYS A C 1
ATOM 924 O O . LYS A 1 117 ? 12.705 8.074 -49.825 1.00 66.94 117 LYS A O 1
ATOM 929 N N . LYS A 1 118 ? 13.495 6.327 -50.972 1.00 64.88 118 LYS A N 1
ATOM 930 C CA . LYS A 1 118 ? 12.593 6.510 -52.125 1.00 64.88 118 LYS A CA 1
ATOM 931 C C . LYS A 1 118 ? 11.122 6.243 -51.774 1.00 64.88 118 LYS A C 1
ATOM 933 O O . LYS A 1 118 ? 10.239 6.831 -52.383 1.00 64.88 118 LYS A O 1
ATOM 938 N N . CYS A 1 119 ? 10.821 5.424 -50.765 1.00 58.69 119 CYS A N 1
ATOM 939 C CA . CYS A 1 119 ? 9.453 5.268 -50.249 1.00 58.69 119 CYS A CA 1
ATOM 940 C C . CYS A 1 119 ? 8.990 6.432 -49.347 1.00 58.69 119 CYS A C 1
ATOM 942 O O . CYS A 1 119 ? 7.794 6.543 -49.077 1.00 58.69 119 CYS A O 1
ATOM 944 N N . LEU A 1 120 ? 9.903 7.303 -48.902 1.00 57.34 120 LEU A N 1
ATOM 945 C CA . LEU A 1 120 ? 9.642 8.472 -48.049 1.00 57.34 120 LEU A CA 1
ATOM 946 C C . LEU A 1 120 ? 9.324 9.763 -48.828 1.00 57.34 120 LEU A C 1
ATOM 948 O O . LEU A 1 120 ? 9.330 10.838 -48.229 1.00 57.34 120 LEU A O 1
ATOM 952 N N . LEU A 1 121 ? 9.037 9.684 -50.134 1.00 47.81 121 LEU A N 1
ATOM 953 C CA . LEU A 1 121 ? 8.907 10.809 -51.085 1.00 47.81 121 LEU A CA 1
ATOM 954 C C . LEU A 1 121 ? 7.922 11.956 -50.730 1.00 47.81 121 LEU A C 1
ATOM 956 O O . LEU A 1 121 ? 7.761 12.873 -51.524 1.00 47.81 121 LEU A O 1
ATOM 960 N N . ALA A 1 122 ? 7.321 11.999 -49.540 1.00 48.19 122 ALA A N 1
ATOM 961 C CA . ALA A 1 122 ? 6.581 13.162 -49.043 1.00 48.19 122 ALA A CA 1
ATOM 962 C C . ALA A 1 122 ? 7.454 14.257 -48.372 1.00 48.19 122 ALA A C 1
ATOM 964 O O . ALA A 1 122 ? 6.918 15.293 -47.989 1.00 48.19 122 ALA A O 1
ATOM 965 N N . ARG A 1 123 ? 8.782 14.092 -48.223 1.00 43.81 123 ARG A N 1
ATOM 966 C CA . ARG A 1 123 ? 9.680 15.165 -47.710 1.00 43.81 123 ARG A CA 1
ATOM 967 C C . ARG A 1 123 ? 10.987 15.354 -48.490 1.00 43.81 123 ARG A C 1
ATOM 969 O O . ARG A 1 123 ? 12.012 15.713 -47.923 1.00 43.81 123 ARG A O 1
ATOM 976 N N . GLY A 1 124 ? 10.947 15.146 -49.801 1.00 38.94 124 GLY A N 1
ATOM 977 C CA . GLY A 1 124 ? 12.045 15.500 -50.702 1.00 38.94 124 GLY A CA 1
ATOM 978 C C . GLY A 1 124 ? 11.898 16.902 -51.296 1.00 38.94 124 GLY A C 1
ATOM 979 O O . GLY A 1 124 ? 11.746 17.020 -52.503 1.00 38.94 124 GLY A O 1
ATOM 980 N N . LEU A 1 125 ? 11.944 17.955 -50.479 1.00 38.16 125 LEU A N 1
ATOM 981 C CA . LEU A 1 125 ? 12.494 19.237 -50.932 1.00 38.16 125 LEU A CA 1
ATOM 982 C C . LEU A 1 125 ? 13.770 19.441 -50.126 1.00 38.16 125 LEU A C 1
ATOM 984 O O . LEU A 1 125 ? 13.775 20.067 -49.067 1.00 38.16 125 LEU A O 1
ATOM 988 N N . GLU A 1 126 ? 14.848 18.829 -50.606 1.00 35.62 126 GLU A N 1
ATOM 989 C CA . GLU A 1 126 ? 16.173 19.331 -50.279 1.00 35.62 126 GLU A CA 1
ATOM 990 C C . GLU A 1 126 ? 16.230 20.790 -50.747 1.00 35.62 126 GLU A C 1
ATOM 992 O O . GLU A 1 126 ? 15.932 21.094 -51.900 1.00 35.62 126 GLU A O 1
ATOM 997 N N . ALA A 1 127 ? 16.513 21.682 -49.799 1.00 38.00 127 ALA A N 1
ATOM 998 C CA . ALA A 1 127 ? 17.187 22.959 -49.984 1.00 38.00 127 ALA A CA 1
ATOM 999 C C . ALA A 1 127 ? 17.086 23.610 -51.380 1.00 38.00 127 ALA A C 1
ATOM 1001 O O . ALA A 1 127 ? 18.073 23.699 -52.103 1.00 38.00 127 ALA A O 1
ATOM 1002 N N . ASN A 1 128 ? 15.929 24.184 -51.716 1.00 37.28 128 ASN A N 1
ATOM 1003 C CA . ASN A 1 128 ? 15.908 25.301 -52.660 1.00 37.28 128 ASN A CA 1
ATOM 1004 C C . ASN A 1 128 ? 15.065 26.461 -52.125 1.00 37.28 128 ASN A C 1
ATOM 1006 O O . ASN A 1 128 ? 14.004 26.765 -52.655 1.00 37.28 128 ASN A O 1
ATOM 1010 N N . GLY A 1 129 ? 15.525 27.050 -51.013 1.00 42.25 129 GLY A N 1
ATOM 1011 C CA . GLY A 1 129 ? 15.339 28.455 -50.607 1.00 42.25 129 GLY A CA 1
ATOM 1012 C C . GLY A 1 129 ? 13.939 29.086 -50.516 1.00 42.25 129 GLY A C 1
ATOM 1013 O O . GLY A 1 129 ? 13.848 30.230 -50.084 1.00 42.25 129 GLY A O 1
ATOM 1014 N N . LYS A 1 130 ? 12.851 28.412 -50.891 1.00 44.94 130 LYS A N 1
ATOM 1015 C CA . LYS A 1 130 ? 11.490 28.959 -50.883 1.00 44.94 130 LYS A CA 1
ATOM 1016 C C . LYS A 1 130 ? 10.608 28.107 -49.981 1.00 44.94 130 LYS A C 1
ATOM 1018 O O . LYS A 1 130 ? 10.433 26.913 -50.217 1.00 44.94 130 LYS A O 1
ATOM 1023 N N . SER A 1 131 ? 10.072 28.718 -48.927 1.00 46.00 131 SER A N 1
ATOM 1024 C CA . SER A 1 131 ? 9.033 28.101 -48.109 1.00 46.00 131 SER A CA 1
ATOM 1025 C C . SER A 1 131 ? 7.796 27.848 -48.985 1.00 46.00 131 SER A C 1
ATOM 1027 O O . SER A 1 131 ? 7.351 28.763 -49.681 1.00 46.00 131 SER A O 1
ATOM 1029 N N . PRO A 1 132 ? 7.245 26.622 -48.999 1.00 55.41 132 PRO A N 1
ATOM 1030 C CA . PRO A 1 132 ? 6.061 26.320 -49.793 1.00 55.41 132 PRO A CA 1
ATOM 1031 C C . PRO A 1 132 ? 4.865 27.130 -49.288 1.00 55.41 132 PRO A C 1
ATOM 1033 O O . PRO A 1 132 ? 4.681 27.322 -48.081 1.00 55.41 132 PRO A O 1
ATOM 1036 N N . SER A 1 133 ? 4.035 27.601 -50.213 1.00 63.44 133 SER A N 1
ATOM 1037 C CA . SER A 1 133 ? 2.816 28.341 -49.895 1.00 63.44 133 SER A CA 1
ATOM 1038 C C . SER A 1 133 ? 1.824 27.468 -49.112 1.00 63.44 133 SER A C 1
ATOM 1040 O O . SER A 1 133 ? 1.802 26.237 -49.219 1.00 63.44 133 SER A O 1
ATOM 1042 N N . ARG A 1 134 ? 0.938 28.100 -48.328 1.00 65.31 134 ARG A N 1
ATOM 1043 C CA . ARG A 1 134 ? -0.112 27.411 -47.545 1.00 65.31 134 ARG A CA 1
ATOM 1044 C C . ARG A 1 134 ? -0.984 26.491 -48.415 1.00 65.31 134 ARG A C 1
ATOM 1046 O O . ARG A 1 134 ? -1.482 25.470 -47.940 1.00 65.31 134 ARG A O 1
ATOM 1053 N N . THR A 1 135 ? -1.155 26.845 -49.683 1.00 63.72 135 THR A N 1
ATOM 1054 C CA . THR A 1 135 ? -1.925 26.102 -50.684 1.00 63.72 135 THR A CA 1
ATOM 1055 C C . THR A 1 135 ? -1.191 24.843 -51.148 1.00 63.72 135 THR A C 1
ATOM 1057 O O . THR A 1 135 ? -1.798 23.775 -51.205 1.00 63.72 135 THR A O 1
ATOM 1060 N N . GLU A 1 136 ? 0.120 24.928 -51.386 1.00 63.31 136 GLU A N 1
ATOM 1061 C CA . GLU A 1 136 ? 0.969 23.785 -51.756 1.00 63.31 136 GLU A CA 1
ATOM 1062 C C . GLU A 1 136 ? 1.116 22.792 -50.600 1.00 63.31 136 GLU A C 1
ATOM 1064 O O . GLU A 1 136 ? 0.978 21.588 -50.800 1.00 63.31 136 GLU A O 1
ATOM 1069 N N . LEU A 1 137 ? 1.283 23.288 -49.369 1.00 60.56 137 LEU A N 1
ATOM 1070 C CA . LEU A 1 137 ? 1.260 22.467 -48.152 1.00 60.56 137 LEU A CA 1
ATOM 1071 C C . LEU A 1 137 ? -0.063 21.707 -48.002 1.00 60.56 137 LEU A C 1
ATOM 1073 O O . LEU A 1 137 ? -0.068 20.516 -47.685 1.00 60.56 137 LEU A O 1
ATOM 1077 N N . ARG A 1 138 ? -1.195 22.373 -48.263 1.00 65.12 138 ARG A N 1
ATOM 1078 C CA . ARG A 1 138 ? -2.519 21.739 -48.223 1.00 65.12 138 ARG A CA 1
ATOM 1079 C C . ARG A 1 138 ? -2.680 20.699 -49.330 1.00 65.12 138 ARG A C 1
ATOM 1081 O O . ARG A 1 138 ? -3.247 19.639 -49.073 1.00 65.12 138 ARG A O 1
ATOM 1088 N N . HIS A 1 139 ? -2.179 20.973 -50.532 1.00 67.69 139 HIS A N 1
ATOM 1089 C CA . HIS A 1 139 ? -2.215 20.032 -51.648 1.00 67.69 139 HIS A CA 1
ATOM 1090 C C . HIS A 1 139 ? -1.368 18.788 -51.353 1.00 67.69 139 HIS A C 1
ATOM 1092 O O . HIS A 1 139 ? -1.871 17.673 -51.473 1.00 67.69 139 HIS A O 1
ATOM 1098 N N . LEU A 1 140 ? -0.135 18.957 -50.867 1.00 61.25 140 LEU A N 1
ATOM 1099 C CA . LEU A 1 140 ? 0.739 17.862 -50.434 1.00 61.25 140 LEU A CA 1
ATOM 1100 C C . LEU A 1 140 ? 0.083 17.019 -49.334 1.00 61.25 140 LEU A C 1
ATOM 1102 O O . LEU A 1 140 ? 0.019 15.798 -49.458 1.00 61.25 140 LEU A O 1
ATOM 1106 N N . TYR A 1 141 ? -0.500 17.668 -48.322 1.00 65.44 141 TYR A N 1
ATOM 1107 C CA . TYR A 1 141 ? -1.226 16.988 -47.248 1.00 65.44 141 TYR A CA 1
ATOM 1108 C C . TYR A 1 141 ? -2.422 16.173 -47.762 1.00 65.44 141 TYR A C 1
ATOM 1110 O O . TYR A 1 141 ? -2.626 15.031 -47.352 1.00 65.44 141 TYR A O 1
ATOM 1118 N N . LEU A 1 142 ? -3.233 16.735 -48.666 1.00 67.00 142 LEU A N 1
ATOM 1119 C CA . LEU A 1 142 ? -4.372 16.021 -49.249 1.00 67.00 142 LEU A CA 1
ATOM 1120 C C . LEU A 1 142 ? -3.907 14.851 -50.123 1.00 67.00 142 LEU A C 1
ATOM 1122 O O . LEU A 1 142 ? -4.487 13.768 -50.043 1.00 67.00 142 LEU A O 1
ATOM 1126 N N . THR A 1 143 ? -2.844 15.047 -50.901 1.00 67.12 143 THR A N 1
ATOM 1127 C CA . THR A 1 143 ? -2.251 14.006 -51.751 1.00 67.12 143 THR A CA 1
ATOM 1128 C C . THR A 1 143 ? -1.753 12.841 -50.897 1.00 67.12 143 THR A C 1
ATOM 1130 O O . THR A 1 143 ? -2.084 11.689 -51.170 1.00 67.12 143 THR A O 1
ATOM 1133 N N . GLU A 1 144 ? -1.052 13.137 -49.801 1.00 57.84 144 GLU A N 1
ATOM 1134 C CA . GLU A 1 144 ? -0.619 12.154 -48.809 1.00 57.84 144 GLU A CA 1
ATOM 1135 C C . GLU A 1 144 ? -1.826 11.435 -48.182 1.00 57.84 144 GLU A C 1
ATOM 1137 O O . GLU A 1 144 ? -1.919 10.209 -48.246 1.00 57.84 144 GLU A O 1
ATOM 1142 N N . LYS A 1 145 ? -2.816 12.178 -47.669 1.00 64.44 145 LYS A N 1
ATOM 1143 C CA . LYS A 1 145 ? -4.023 11.623 -47.032 1.00 64.44 145 LYS A CA 1
ATOM 1144 C C . LYS A 1 145 ? -4.771 10.633 -47.932 1.00 64.44 145 LYS A C 1
ATOM 1146 O O . LYS A 1 145 ? -5.182 9.567 -47.467 1.00 64.44 145 LYS A O 1
ATOM 1151 N N . TYR A 1 146 ? -4.982 10.974 -49.203 1.00 67.38 146 TYR A N 1
ATOM 1152 C CA . TYR A 1 146 ? -5.733 10.124 -50.130 1.00 67.38 146 TYR A CA 1
ATOM 1153 C C . TYR A 1 146 ? -4.899 8.971 -50.697 1.00 67.38 146 TYR A C 1
ATOM 1155 O O . TYR A 1 146 ? -5.428 7.863 -50.808 1.00 67.38 146 TYR A O 1
ATOM 1163 N N . ALA A 1 147 ? -3.600 9.169 -50.952 1.00 64.44 147 ALA A N 1
ATOM 1164 C CA . ALA A 1 147 ? -2.690 8.078 -51.306 1.00 64.44 147 ALA A CA 1
ATOM 1165 C C . ALA A 1 147 ? -2.629 7.017 -50.193 1.00 64.44 147 ALA A C 1
ATOM 1167 O O . ALA A 1 147 ? -2.635 5.818 -50.471 1.00 64.44 147 ALA A O 1
ATOM 1168 N N . TRP A 1 148 ? -2.667 7.441 -48.926 1.00 58.78 148 TRP A N 1
ATOM 1169 C CA . TRP A 1 148 ? -2.720 6.543 -47.773 1.00 58.78 148 TRP A CA 1
ATOM 1170 C C . TRP A 1 148 ? -4.033 5.788 -47.634 1.00 58.78 148 TRP A C 1
ATOM 1172 O O . TRP A 1 148 ? -4.014 4.573 -47.434 1.00 58.78 148 TRP A O 1
ATOM 1182 N N . LYS A 1 149 ? -5.174 6.467 -47.796 1.00 64.38 149 LYS A N 1
ATOM 1183 C CA . LYS A 1 149 ? -6.481 5.791 -47.823 1.00 64.38 149 LYS A CA 1
ATOM 1184 C C . LYS A 1 149 ? -6.546 4.735 -48.928 1.00 64.38 149 LYS A C 1
ATOM 1186 O O . LYS A 1 149 ? -7.029 3.631 -48.685 1.00 64.38 149 LYS A O 1
ATOM 1191 N N . TRP A 1 150 ? -6.018 5.047 -50.111 1.00 66.75 150 TRP A N 1
ATOM 1192 C CA . TRP A 1 150 ? -5.919 4.098 -51.219 1.00 66.75 150 TRP A CA 1
ATOM 1193 C C . TRP A 1 150 ? -5.009 2.910 -50.877 1.00 66.75 150 TRP A C 1
ATOM 1195 O O . TRP A 1 150 ? -5.374 1.759 -51.103 1.00 66.75 150 TRP A O 1
ATOM 1205 N N . LYS A 1 151 ? -3.865 3.158 -50.238 1.00 58.09 151 LYS A N 1
ATOM 1206 C CA . LYS A 1 151 ? -2.914 2.120 -49.826 1.00 58.09 151 LYS A CA 1
ATOM 1207 C C . LYS A 1 151 ? -3.459 1.190 -48.736 1.00 58.09 151 LYS A C 1
ATOM 1209 O O . LYS A 1 151 ? -3.306 -0.025 -48.840 1.00 58.09 151 LYS A O 1
ATOM 1214 N N . GLN A 1 152 ? -4.163 1.728 -47.737 1.00 58.75 152 GLN A N 1
ATOM 1215 C CA . GLN A 1 152 ? -4.893 0.930 -46.741 1.00 58.75 152 GLN A CA 1
ATOM 1216 C C . GLN A 1 152 ? -6.004 0.092 -47.387 1.00 58.75 152 GLN A C 1
ATOM 1218 O O . GLN A 1 152 ? -6.194 -1.071 -47.031 1.00 58.75 152 GLN A O 1
ATOM 1223 N N . PHE A 1 153 ? -6.718 0.656 -48.363 1.00 64.31 153 PHE A N 1
ATOM 1224 C CA . PHE A 1 153 ? -7.734 -0.066 -49.127 1.00 64.31 153 PHE A CA 1
ATOM 1225 C C . PHE A 1 153 ? -7.130 -1.210 -49.961 1.00 64.31 153 PHE A C 1
ATOM 1227 O O . PHE A 1 153 ? -7.687 -2.306 -49.997 1.00 64.31 153 PHE A O 1
ATOM 1234 N N . MET A 1 154 ? -5.956 -1.000 -50.562 1.00 59.12 154 MET A N 1
ATOM 1235 C CA . MET A 1 154 ? -5.210 -2.036 -51.288 1.00 59.12 154 MET A CA 1
ATOM 1236 C C . MET A 1 154 ? -4.671 -3.136 -50.358 1.00 59.12 154 MET A C 1
ATOM 1238 O O . MET A 1 154 ? -4.747 -4.314 -50.711 1.00 59.12 154 MET A O 1
ATOM 1242 N N . ASN A 1 155 ? -4.231 -2.788 -49.140 1.00 52.31 155 ASN A N 1
ATOM 1243 C CA . ASN A 1 155 ? -3.843 -3.758 -48.106 1.00 52.31 155 ASN A CA 1
ATOM 1244 C C . ASN A 1 155 ? -5.006 -4.687 -47.706 1.00 52.31 155 ASN A C 1
ATOM 1246 O O . ASN A 1 155 ? -4.788 -5.885 -47.530 1.00 52.31 155 ASN A O 1
ATOM 1250 N N . LYS A 1 156 ? -6.248 -4.178 -47.631 1.00 57.31 156 LYS A N 1
ATOM 1251 C CA . LYS A 1 156 ? -7.450 -5.000 -47.368 1.00 57.31 156 LYS A CA 1
ATOM 1252 C C . LYS A 1 156 ? -7.781 -5.989 -48.498 1.00 57.31 156 LYS A C 1
ATOM 1254 O O . LYS A 1 156 ? -8.485 -6.960 -48.253 1.00 57.31 156 LYS A O 1
ATOM 1259 N N . ARG A 1 157 ? -7.273 -5.769 -49.720 1.00 52.38 157 ARG A N 1
ATOM 1260 C CA . ARG A 1 157 ? -7.491 -6.626 -50.906 1.00 52.38 157 ARG A CA 1
ATOM 1261 C C . ARG A 1 157 ? -6.324 -7.582 -51.214 1.00 52.38 157 ARG A C 1
ATOM 1263 O O . ARG A 1 157 ? -6.274 -8.153 -52.298 1.00 52.38 157 ARG A O 1
ATOM 1270 N N . GLY A 1 158 ? -5.372 -7.759 -50.294 1.00 49.34 158 GLY A N 1
ATOM 1271 C CA . GLY A 1 158 ? -4.339 -8.805 -50.378 1.00 49.34 158 GLY A CA 1
ATOM 1272 C C . GLY A 1 158 ? -3.154 -8.538 -51.322 1.00 49.34 158 GLY A C 1
ATOM 1273 O O . GLY A 1 158 ? -2.193 -9.304 -51.304 1.00 49.34 158 GLY A O 1
ATOM 1274 N N . LYS A 1 159 ? -3.138 -7.441 -52.096 1.00 48.09 159 LYS A N 1
ATOM 1275 C CA . LYS A 1 159 ? -1.952 -7.022 -52.871 1.00 48.09 159 LYS A CA 1
ATOM 1276 C C . LYS A 1 159 ? -1.021 -6.191 -51.976 1.00 48.09 159 LYS A C 1
ATOM 1278 O O . LYS A 1 159 ? -1.152 -4.975 -51.881 1.00 48.09 159 LYS A O 1
ATOM 1283 N N . ARG A 1 160 ? -0.106 -6.871 -51.275 1.00 48.22 160 ARG A N 1
ATOM 1284 C CA . ARG A 1 160 ? 0.875 -6.276 -50.346 1.00 48.22 160 ARG A CA 1
ATOM 1285 C C . ARG A 1 160 ? 1.927 -5.432 -51.079 1.00 48.22 160 ARG A C 1
ATOM 1287 O O . ARG A 1 160 ? 2.823 -5.983 -51.710 1.00 48.22 160 ARG A O 1
ATOM 1294 N N . THR A 1 161 ? 1.904 -4.115 -50.877 1.00 43.41 161 THR A N 1
ATOM 1295 C CA . THR A 1 161 ? 3.077 -3.237 -51.064 1.00 43.41 161 THR A CA 1
ATOM 1296 C C . THR A 1 161 ? 3.196 -2.258 -49.889 1.00 43.41 161 THR A C 1
ATOM 1298 O O . THR A 1 161 ? 2.253 -1.523 -49.603 1.00 43.41 161 THR A O 1
ATOM 1301 N N . CYS A 1 162 ? 4.359 -2.290 -49.219 1.00 40.62 162 CYS A N 1
ATOM 1302 C CA . CYS A 1 162 ? 4.778 -1.606 -47.979 1.00 40.62 162 CYS A CA 1
ATOM 1303 C C . CYS A 1 162 ? 4.191 -0.213 -47.727 1.00 40.62 162 CYS A C 1
ATOM 1305 O O . CYS A 1 162 ? 4.211 0.574 -48.668 1.00 40.62 162 CYS A O 1
ATOM 1307 N N . PRO A 1 163 ? 3.853 0.167 -46.474 1.00 48.59 163 PRO A N 1
ATOM 1308 C CA . PRO A 1 163 ? 4.547 -0.296 -45.266 1.00 48.59 163 PRO A CA 1
ATOM 1309 C C . PRO A 1 163 ? 3.680 -1.087 -44.281 1.00 48.59 163 PRO A C 1
ATOM 1311 O O . PRO A 1 163 ? 2.456 -1.095 -44.366 1.00 48.59 163 PRO A O 1
ATOM 1314 N N . LEU A 1 164 ? 4.374 -1.803 -43.395 1.00 50.66 164 LEU A N 1
ATOM 1315 C CA . LEU A 1 164 ? 3.832 -2.647 -42.332 1.00 50.66 164 LEU A CA 1
ATOM 1316 C C . LEU A 1 164 ? 3.646 -1.805 -41.067 1.00 50.66 164 LEU A C 1
ATOM 1318 O O . LEU A 1 164 ? 4.621 -1.190 -40.650 1.00 50.66 164 LEU A O 1
ATOM 1322 N N . ASP A 1 165 ? 2.467 -1.836 -40.444 1.00 50.28 165 ASP A N 1
ATOM 1323 C CA . ASP A 1 165 ? 2.242 -1.247 -39.116 1.00 50.28 165 ASP A CA 1
ATOM 1324 C C . ASP A 1 165 ? 3.248 -1.840 -38.105 1.00 50.28 165 ASP A C 1
ATOM 1326 O O . ASP A 1 165 ? 3.463 -3.060 -38.077 1.00 50.28 165 ASP A O 1
ATOM 1330 N N . LEU A 1 166 ? 3.877 -1.005 -37.268 1.00 52.06 166 LEU A N 1
ATOM 1331 C CA . LEU A 1 166 ? 4.768 -1.487 -36.207 1.00 52.06 166 LEU A CA 1
ATOM 1332 C C . LEU A 1 166 ? 3.956 -2.255 -35.169 1.00 52.06 166 LEU A C 1
ATOM 1334 O O . LEU A 1 166 ? 3.262 -1.680 -34.337 1.00 52.06 166 LEU A O 1
ATOM 1338 N N . LYS A 1 167 ? 4.079 -3.578 -35.194 1.00 55.41 167 LYS A N 1
ATOM 1339 C CA . LYS A 1 167 ? 3.653 -4.434 -34.091 1.00 55.41 167 LYS A CA 1
ATOM 1340 C C . LYS A 1 167 ? 4.884 -4.787 -33.275 1.00 55.41 167 LYS A C 1
ATOM 1342 O O . LYS A 1 167 ? 5.675 -5.638 -33.674 1.00 55.41 167 LYS A O 1
ATOM 1347 N N . LEU A 1 168 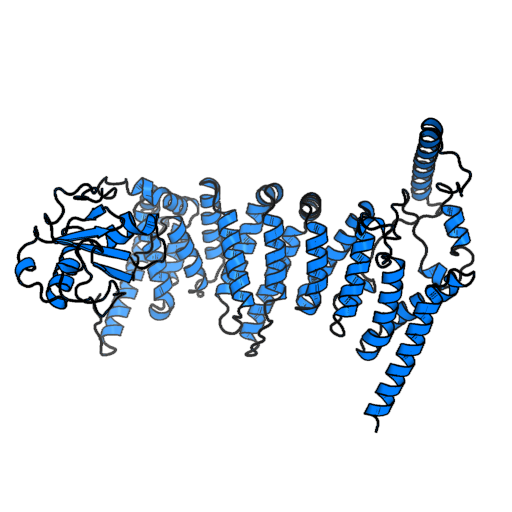? 5.061 -4.107 -32.147 1.00 58.75 168 LEU A N 1
ATOM 1348 C CA . LEU A 1 168 ? 6.041 -4.510 -31.146 1.00 58.75 168 LEU A CA 1
ATOM 1349 C C . LEU A 1 168 ? 5.548 -5.825 -30.518 1.00 58.75 168 LEU A C 1
ATOM 1351 O O . LEU A 1 168 ? 4.566 -5.829 -29.786 1.00 58.75 168 LEU A O 1
ATOM 1355 N N . GLY A 1 169 ? 6.166 -6.953 -30.878 1.00 55.50 169 GLY A N 1
ATOM 1356 C CA . GLY A 1 169 ? 5.816 -8.270 -30.330 1.00 55.50 169 GLY A CA 1
ATOM 1357 C C . GLY A 1 169 ? 6.467 -8.549 -28.970 1.00 55.50 169 GLY A C 1
ATOM 1358 O O . GLY A 1 169 ? 7.417 -7.876 -28.587 1.00 55.50 169 GLY A O 1
ATOM 1359 N N . HIS A 1 170 ? 6.002 -9.581 -28.259 1.00 51.28 170 HIS A N 1
ATOM 1360 C CA . HIS A 1 170 ? 6.558 -9.986 -26.954 1.00 51.28 170 HIS A CA 1
ATOM 1361 C C . HIS A 1 170 ? 7.972 -10.600 -27.032 1.00 51.28 170 HIS A C 1
ATOM 1363 O O . HIS A 1 170 ? 8.688 -10.625 -26.033 1.00 51.28 170 HIS A O 1
ATOM 1369 N N . ASN A 1 171 ? 8.402 -11.058 -28.213 1.00 54.28 171 ASN A N 1
ATOM 1370 C CA . ASN A 1 171 ? 9.716 -11.671 -28.448 1.00 54.28 171 ASN A CA 1
ATOM 1371 C C . ASN A 1 171 ? 10.739 -10.634 -28.929 1.00 54.28 171 ASN A C 1
ATOM 1373 O O . ASN A 1 171 ? 11.243 -10.716 -30.049 1.00 54.28 171 ASN A O 1
ATOM 1377 N N . ASN A 1 172 ? 11.027 -9.643 -28.087 1.00 67.50 172 ASN A N 1
ATOM 1378 C CA . ASN A 1 172 ? 12.008 -8.606 -28.388 1.00 67.50 172 ASN A CA 1
ATOM 1379 C C . ASN A 1 172 ? 13.201 -8.700 -27.432 1.00 67.50 172 ASN A C 1
ATOM 1381 O O . ASN A 1 172 ? 13.027 -8.902 -26.230 1.00 67.50 172 ASN A O 1
ATOM 1385 N N . TRP A 1 173 ? 14.402 -8.438 -27.964 1.00 79.19 173 TRP A N 1
ATOM 1386 C CA . TRP A 1 173 ? 15.648 -8.240 -27.204 1.00 79.19 173 TRP A CA 1
ATOM 1387 C C . TRP A 1 173 ? 15.459 -7.310 -25.993 1.00 79.19 173 TRP A C 1
ATOM 1389 O O . TRP A 1 173 ? 16.135 -7.442 -24.978 1.00 79.19 173 TRP A O 1
ATOM 1399 N N . LEU A 1 174 ? 14.504 -6.381 -26.102 1.00 81.94 174 LEU A N 1
ATOM 1400 C CA . LEU A 1 174 ? 14.203 -5.368 -25.104 1.00 81.94 174 LEU A CA 1
ATOM 1401 C C . LEU A 1 174 ? 13.803 -5.966 -23.752 1.00 81.94 174 LEU A C 1
ATOM 1403 O O . LEU A 1 174 ? 14.282 -5.477 -22.739 1.00 81.94 174 LEU A O 1
ATOM 1407 N N . ARG A 1 175 ? 12.983 -7.027 -23.720 1.00 81.69 175 ARG A N 1
ATOM 1408 C CA . ARG A 1 175 ? 12.594 -7.680 -22.456 1.00 81.69 175 ARG A CA 1
ATOM 1409 C C . ARG A 1 175 ? 13.825 -8.214 -21.731 1.00 81.69 175 ARG A C 1
ATOM 1411 O O . ARG A 1 175 ? 13.994 -7.964 -20.550 1.00 81.69 175 ARG A O 1
ATOM 1418 N N . GLN A 1 176 ? 14.710 -8.891 -22.460 1.00 81.69 176 GLN A N 1
ATOM 1419 C CA . GLN A 1 176 ? 15.923 -9.462 -21.881 1.00 81.69 176 GLN A CA 1
ATOM 1420 C C . GLN A 1 176 ? 16.815 -8.358 -21.316 1.00 81.69 176 GLN A C 1
ATOM 1422 O O . GLN A 1 176 ? 17.130 -8.397 -20.139 1.00 81.69 176 GLN A O 1
ATOM 1427 N N . VAL A 1 177 ? 17.124 -7.330 -22.115 1.00 82.88 177 VAL A N 1
ATOM 1428 C CA . VAL A 1 177 ? 18.016 -6.233 -21.708 1.00 82.88 177 VAL A CA 1
ATOM 1429 C C . VAL A 1 177 ? 17.452 -5.402 -20.552 1.00 82.88 177 VAL A C 1
ATOM 1431 O O . VAL A 1 177 ? 18.223 -4.994 -19.689 1.00 82.88 177 VAL A O 1
ATOM 1434 N N . LEU A 1 178 ? 16.138 -5.147 -20.517 1.00 82.81 178 LEU A N 1
ATOM 1435 C CA . LEU A 1 178 ? 15.507 -4.344 -19.462 1.00 82.81 178 LEU A CA 1
ATOM 1436 C C . LEU A 1 178 ? 15.547 -5.012 -18.086 1.00 82.81 178 LEU A C 1
ATOM 1438 O O . LEU A 1 178 ? 15.589 -4.294 -17.097 1.00 82.81 178 LEU A O 1
ATOM 1442 N N . PHE A 1 179 ? 15.557 -6.344 -18.023 1.00 84.00 179 PHE A N 1
ATOM 1443 C CA . PHE A 1 179 ? 15.566 -7.100 -16.766 1.00 84.00 179 PHE A CA 1
ATOM 1444 C C . PHE A 1 179 ? 16.887 -7.851 -16.529 1.00 84.00 179 PHE A C 1
ATOM 1446 O O . PHE A 1 179 ? 16.965 -8.708 -15.651 1.00 84.00 179 PHE A O 1
ATOM 1453 N N . THR A 1 180 ? 17.948 -7.552 -17.291 1.00 82.44 180 THR A N 1
ATOM 1454 C CA . THR A 1 180 ? 19.246 -8.219 -17.123 1.00 82.44 180 THR A CA 1
ATOM 1455 C C . THR A 1 180 ? 19.870 -7.870 -15.761 1.00 82.44 180 THR A C 1
ATOM 1457 O O . THR A 1 180 ? 20.061 -6.681 -15.472 1.00 82.44 180 THR A O 1
ATOM 1460 N N . PRO A 1 181 ? 20.298 -8.866 -14.957 1.00 80.06 181 PRO A N 1
ATOM 1461 C CA . PRO A 1 181 ? 20.962 -8.617 -13.675 1.00 80.06 181 PRO A CA 1
ATOM 1462 C C . PRO A 1 181 ? 22.421 -8.158 -13.823 1.00 80.06 181 PRO A C 1
ATOM 1464 O O . PRO A 1 181 ? 22.976 -7.567 -12.907 1.00 80.06 181 PRO A O 1
ATOM 1467 N N . ALA A 1 182 ? 23.044 -8.389 -14.982 1.00 80.50 182 ALA A N 1
ATOM 1468 C CA . ALA A 1 182 ? 24.472 -8.162 -15.203 1.00 80.50 182 ALA A CA 1
ATOM 1469 C C . ALA A 1 182 ? 24.935 -6.702 -15.056 1.00 80.50 182 ALA A C 1
ATOM 1471 O O . ALA A 1 182 ? 26.007 -6.470 -14.509 1.00 80.50 182 ALA A O 1
ATOM 1472 N N . THR A 1 183 ? 24.195 -5.709 -15.573 1.00 83.31 183 THR A N 1
ATOM 1473 C CA . THR A 1 183 ? 24.669 -4.311 -15.530 1.00 83.31 183 THR A CA 1
ATOM 1474 C C . THR A 1 183 ? 23.532 -3.296 -15.546 1.00 83.31 183 THR A C 1
ATOM 1476 O O . THR A 1 183 ? 22.742 -3.238 -16.491 1.00 83.31 183 THR A O 1
ATOM 1479 N N . GLN A 1 184 ? 23.526 -2.399 -14.557 1.00 85.81 184 GLN A N 1
ATOM 1480 C CA . GLN A 1 184 ? 22.583 -1.281 -14.465 1.00 85.81 184 GLN A CA 1
ATOM 1481 C C . GLN A 1 184 ? 22.658 -0.337 -15.678 1.00 85.81 184 GLN A C 1
ATOM 1483 O O . GLN A 1 184 ? 21.637 0.075 -16.230 1.00 85.81 184 GLN A O 1
ATOM 1488 N N . ALA A 1 185 ? 23.871 -0.040 -16.152 1.00 84.19 185 ALA A N 1
ATOM 1489 C CA . ALA A 1 185 ? 24.094 0.849 -17.291 1.00 84.19 185 ALA A CA 1
ATOM 1490 C C . ALA A 1 185 ? 23.416 0.354 -18.584 1.00 84.19 185 ALA A C 1
ATOM 1492 O O . ALA A 1 185 ? 22.962 1.168 -19.390 1.00 84.19 185 ALA A O 1
ATOM 1493 N N . ALA A 1 186 ? 23.312 -0.967 -18.784 1.00 83.62 186 ALA A N 1
ATOM 1494 C CA . ALA A 1 186 ? 22.647 -1.538 -19.957 1.00 83.62 186 ALA A CA 1
ATOM 1495 C C . ALA A 1 186 ? 21.132 -1.302 -19.897 1.00 83.62 186 ALA A C 1
ATOM 1497 O O . ALA A 1 186 ? 20.531 -0.895 -20.895 1.00 83.62 186 ALA A O 1
ATOM 1498 N N . ARG A 1 187 ? 20.538 -1.459 -18.705 1.00 87.44 187 ARG A N 1
ATOM 1499 C CA . ARG A 1 187 ? 19.122 -1.159 -18.454 1.00 87.44 187 ARG A CA 1
ATOM 1500 C C . ARG A 1 187 ? 18.820 0.323 -18.672 1.00 87.44 187 ARG A C 1
ATOM 1502 O O . ARG A 1 187 ? 17.900 0.654 -19.414 1.00 87.44 187 ARG A O 1
ATOM 1509 N N . GLN A 1 188 ? 19.648 1.222 -18.135 1.00 86.62 188 GLN A N 1
ATOM 1510 C CA . GLN A 1 188 ? 19.498 2.673 -18.326 1.00 86.62 188 GLN A CA 1
ATOM 1511 C C . GLN A 1 188 ? 19.611 3.098 -19.801 1.00 86.62 188 GLN A C 1
ATOM 1513 O O . GLN A 1 188 ? 18.822 3.923 -20.278 1.00 86.62 188 GLN A O 1
ATOM 1518 N N . ALA A 1 189 ? 20.563 2.526 -20.548 1.00 83.62 189 ALA A N 1
ATOM 1519 C CA . ALA A 1 189 ? 20.719 2.797 -21.976 1.00 83.62 189 ALA A CA 1
ATOM 1520 C C . ALA A 1 189 ? 19.486 2.332 -22.772 1.00 83.62 189 ALA A C 1
ATOM 1522 O O . ALA A 1 189 ? 18.953 3.093 -23.584 1.00 83.62 189 ALA A O 1
ATOM 1523 N N . ALA A 1 190 ? 18.976 1.128 -22.488 1.00 86.19 190 ALA A N 1
ATOM 1524 C CA . ALA A 1 190 ? 17.743 0.622 -23.088 1.00 86.19 190 ALA A CA 1
ATOM 1525 C C . ALA A 1 190 ? 16.531 1.505 -22.749 1.00 86.19 190 ALA A C 1
ATOM 1527 O O . ALA A 1 190 ? 15.784 1.883 -23.654 1.00 86.19 190 ALA A O 1
ATOM 1528 N N . CYS A 1 191 ? 16.372 1.916 -21.485 1.00 86.31 191 CYS A N 1
ATOM 1529 C CA . CYS A 1 191 ? 15.300 2.821 -21.076 1.00 86.31 191 CYS A CA 1
ATOM 1530 C C . CYS A 1 191 ? 15.372 4.172 -21.799 1.00 86.31 191 CYS A C 1
ATOM 1532 O O . CYS A 1 191 ? 14.350 4.674 -22.261 1.00 86.31 191 CYS A O 1
ATOM 1534 N N . THR A 1 192 ? 16.573 4.730 -21.979 1.00 84.81 192 THR A N 1
ATOM 1535 C CA . THR A 1 192 ? 16.762 5.999 -22.702 1.00 84.81 192 THR A CA 1
ATOM 1536 C C . THR A 1 192 ? 16.365 5.886 -24.175 1.00 84.81 192 THR A C 1
ATOM 1538 O O . THR A 1 192 ? 15.763 6.808 -24.730 1.00 84.81 192 THR A O 1
ATOM 1541 N N . ILE A 1 193 ? 16.672 4.753 -24.813 1.00 82.44 193 ILE A N 1
ATOM 1542 C CA . ILE A 1 193 ? 16.262 4.473 -26.194 1.00 82.44 193 ILE A CA 1
ATOM 1543 C C . ILE A 1 193 ? 14.734 4.407 -26.289 1.00 82.44 193 ILE A C 1
ATOM 1545 O O . ILE A 1 193 ? 14.142 5.054 -27.154 1.00 82.44 193 ILE A O 1
ATOM 1549 N N . VAL A 1 194 ? 14.084 3.661 -25.392 1.00 84.62 194 VAL A N 1
ATOM 1550 C CA . VAL A 1 194 ? 12.618 3.533 -25.372 1.00 84.62 194 VAL A CA 1
ATOM 1551 C C . VAL A 1 194 ? 11.947 4.879 -25.094 1.00 84.62 194 VAL A C 1
ATOM 1553 O O . VAL A 1 194 ? 10.975 5.223 -25.765 1.00 84.62 194 VAL A O 1
ATOM 1556 N N . GLU A 1 195 ? 12.488 5.673 -24.169 1.00 83.69 195 GLU A N 1
ATOM 1557 C CA . GLU A 1 195 ? 12.006 7.025 -23.882 1.00 83.69 195 GLU A CA 1
ATOM 1558 C C . GLU A 1 195 ? 12.049 7.912 -25.132 1.00 83.69 195 GLU A C 1
ATOM 1560 O O . GLU A 1 195 ? 11.054 8.550 -25.478 1.00 83.69 195 GLU A O 1
ATOM 1565 N N . ALA A 1 196 ? 13.171 7.903 -25.855 1.00 78.62 196 ALA A N 1
ATOM 1566 C CA . ALA A 1 196 ? 13.322 8.676 -27.081 1.00 78.62 196 ALA A CA 1
ATOM 1567 C C . ALA A 1 196 ? 12.351 8.216 -28.184 1.00 78.62 196 ALA A C 1
ATOM 1569 O O . ALA A 1 196 ? 11.824 9.045 -28.926 1.00 78.62 196 ALA A O 1
ATOM 1570 N N . LEU A 1 197 ? 12.052 6.915 -28.274 1.00 76.06 197 LEU A N 1
ATOM 1571 C CA . LEU A 1 197 ? 11.050 6.381 -29.205 1.00 76.06 197 LEU A CA 1
ATOM 1572 C C . LEU A 1 197 ? 9.612 6.775 -28.827 1.00 76.06 197 LEU A C 1
ATOM 1574 O O . LEU A 1 197 ? 8.771 6.936 -29.716 1.00 76.06 197 LEU A O 1
ATOM 1578 N N . ALA A 1 198 ? 9.338 6.950 -27.533 1.00 78.81 198 ALA A N 1
ATOM 1579 C CA . ALA A 1 198 ? 8.035 7.327 -26.989 1.00 78.81 198 ALA A CA 1
ATOM 1580 C C . ALA A 1 198 ? 7.739 8.841 -27.059 1.00 78.81 198 ALA A C 1
ATOM 1582 O O . ALA A 1 198 ? 6.676 9.278 -26.617 1.00 78.81 198 ALA A O 1
ATOM 1583 N N . THR A 1 199 ? 8.633 9.649 -27.636 1.00 75.31 199 THR A N 1
ATOM 1584 C CA . THR A 1 199 ? 8.375 11.073 -27.937 1.00 75.31 199 THR A CA 1
ATOM 1585 C C . THR A 1 199 ? 7.231 11.255 -28.941 1.00 75.31 199 THR A C 1
ATOM 1587 O O . THR A 1 199 ? 6.464 12.214 -28.856 1.00 75.31 199 THR A O 1
ATOM 1590 N N . ILE A 1 200 ? 7.061 10.306 -29.868 1.00 71.56 200 ILE A N 1
ATOM 1591 C CA . ILE A 1 200 ? 5.990 10.318 -30.870 1.00 71.56 200 ILE A CA 1
ATOM 1592 C C . ILE A 1 200 ? 4.707 9.722 -30.260 1.00 71.56 200 ILE A C 1
ATOM 1594 O O . ILE A 1 200 ? 4.734 8.559 -29.855 1.00 71.56 200 ILE A O 1
ATOM 1598 N N . PRO A 1 201 ? 3.555 10.429 -30.260 1.00 68.62 201 PRO A N 1
ATOM 1599 C CA . PRO A 1 201 ? 2.325 9.951 -29.615 1.00 68.62 201 PRO A CA 1
ATOM 1600 C C . PRO A 1 201 ? 1.813 8.582 -30.094 1.00 68.62 201 PRO A C 1
ATOM 1602 O O . PRO A 1 201 ? 1.400 7.775 -29.265 1.00 68.62 201 PRO A O 1
ATOM 1605 N N . SER A 1 202 ? 1.873 8.284 -31.398 1.00 69.19 202 SER A N 1
ATOM 1606 C CA . SER A 1 202 ? 1.445 6.982 -31.944 1.00 69.19 202 SER A CA 1
ATOM 1607 C C . SER A 1 202 ? 2.346 5.833 -31.483 1.00 69.19 202 SER A C 1
ATOM 1609 O O . SER A 1 202 ? 1.864 4.776 -31.082 1.00 69.19 202 SER A O 1
ATOM 1611 N N . ARG A 1 203 ? 3.665 6.057 -31.454 1.00 73.00 203 ARG A N 1
ATOM 1612 C CA . ARG A 1 203 ? 4.630 5.081 -30.926 1.00 73.00 203 ARG A CA 1
ATOM 1613 C C . ARG A 1 203 ? 4.523 4.948 -29.418 1.00 73.00 203 ARG A C 1
ATOM 1615 O O . ARG A 1 203 ? 4.656 3.844 -28.911 1.00 73.00 203 ARG A O 1
ATOM 1622 N N . LYS A 1 204 ? 4.242 6.040 -28.706 1.00 79.75 204 LYS A N 1
ATOM 1623 C CA . LYS A 1 204 ? 4.045 6.030 -27.256 1.00 79.75 204 LYS A CA 1
ATOM 1624 C C . LYS A 1 204 ? 2.931 5.072 -26.847 1.00 79.75 204 LYS A C 1
ATOM 1626 O O . LYS A 1 204 ? 3.120 4.335 -25.890 1.00 79.75 204 LYS A O 1
ATOM 1631 N N . GLN A 1 205 ? 1.827 5.031 -27.593 1.00 80.12 205 GLN A N 1
ATOM 1632 C CA . GLN A 1 205 ? 0.750 4.070 -27.356 1.00 80.12 205 GLN A CA 1
ATOM 1633 C C . GLN A 1 205 ? 1.249 2.620 -27.456 1.00 80.12 205 GLN A C 1
ATOM 1635 O O . GLN A 1 205 ? 1.070 1.844 -26.523 1.00 80.12 205 GLN A O 1
ATOM 1640 N N . GLN A 1 206 ? 1.941 2.277 -28.545 1.00 78.75 206 GLN A N 1
ATOM 1641 C CA . GLN A 1 206 ? 2.467 0.925 -28.773 1.00 78.75 206 GLN A CA 1
ATOM 1642 C C . GLN A 1 206 ? 3.567 0.542 -27.772 1.00 78.75 206 GLN A C 1
ATOM 1644 O O . GLN A 1 206 ? 3.642 -0.602 -27.334 1.00 78.75 206 GLN A O 1
ATOM 1649 N N . VAL A 1 207 ? 4.425 1.498 -27.405 1.00 83.50 207 VAL A N 1
ATOM 1650 C CA . VAL A 1 207 ? 5.461 1.322 -26.383 1.00 83.50 207 VAL A CA 1
ATOM 1651 C C . VAL A 1 207 ? 4.820 1.078 -25.024 1.00 83.50 207 VAL A C 1
ATOM 1653 O O . VAL A 1 207 ? 5.250 0.171 -24.326 1.00 83.50 207 VAL A O 1
ATOM 1656 N N . LEU A 1 208 ? 3.784 1.834 -24.656 1.00 85.94 208 LEU A N 1
ATOM 1657 C CA . LEU A 1 208 ? 3.056 1.608 -23.411 1.00 85.94 208 LEU A CA 1
ATOM 1658 C C . LEU A 1 208 ? 2.382 0.237 -23.404 1.00 85.94 208 LEU A C 1
ATOM 1660 O O . LEU A 1 208 ? 2.575 -0.495 -22.446 1.00 85.94 208 LEU A O 1
ATOM 1664 N N . ASP A 1 209 ? 1.695 -0.152 -24.482 1.00 84.50 209 ASP A N 1
ATOM 1665 C CA . ASP A 1 209 ? 1.086 -1.483 -24.597 1.00 84.50 209 ASP A CA 1
ATOM 1666 C C . ASP A 1 209 ? 2.130 -2.609 -24.429 1.00 84.50 209 ASP A C 1
ATOM 1668 O O . ASP A 1 209 ? 1.886 -3.595 -23.731 1.00 84.50 209 ASP A O 1
ATOM 1672 N N . LEU A 1 210 ? 3.319 -2.448 -25.027 1.00 84.50 210 LEU A N 1
ATOM 1673 C CA . LEU A 1 210 ? 4.425 -3.393 -24.873 1.00 84.50 210 LEU A CA 1
ATOM 1674 C C . LEU A 1 210 ? 4.958 -3.411 -23.435 1.00 84.50 210 LEU A C 1
ATOM 1676 O O . LEU A 1 210 ? 5.103 -4.486 -22.857 1.00 84.50 210 LEU A O 1
ATOM 1680 N N . LEU A 1 211 ? 5.250 -2.244 -22.855 1.00 86.88 211 LEU A N 1
ATOM 1681 C CA . LEU A 1 211 ? 5.782 -2.145 -21.498 1.00 86.88 211 LEU A CA 1
ATOM 1682 C C . LEU A 1 211 ? 4.786 -2.711 -20.485 1.00 86.88 211 LEU A C 1
ATOM 1684 O O . LEU A 1 211 ? 5.205 -3.450 -19.608 1.00 86.88 211 LEU A O 1
ATOM 1688 N N . THR A 1 212 ? 3.485 -2.461 -20.635 1.00 87.69 212 THR A N 1
ATOM 1689 C CA . THR A 1 212 ? 2.440 -3.055 -19.790 1.00 87.69 212 THR A CA 1
ATOM 1690 C C . THR A 1 212 ? 2.476 -4.586 -19.830 1.00 87.69 212 THR A C 1
ATOM 1692 O O . THR A 1 212 ? 2.297 -5.225 -18.797 1.00 87.69 212 THR A O 1
ATOM 1695 N N . SER A 1 213 ? 2.773 -5.196 -20.983 1.00 86.12 213 SER A N 1
ATOM 1696 C CA . SER A 1 213 ? 2.909 -6.658 -21.071 1.00 86.12 213 SER A CA 1
ATOM 1697 C C . SER A 1 213 ? 4.119 -7.224 -20.325 1.00 86.12 213 SER A C 1
ATOM 1699 O O . SER A 1 213 ? 4.163 -8.416 -20.049 1.00 86.12 213 SER A O 1
ATOM 1701 N N . TYR A 1 214 ? 5.096 -6.382 -19.990 1.00 86.88 214 TYR A N 1
ATOM 1702 C CA . TYR A 1 214 ? 6.282 -6.776 -19.233 1.00 86.88 214 TYR A CA 1
ATOM 1703 C C . TYR A 1 214 ? 6.106 -6.650 -17.717 1.00 86.88 214 TYR A C 1
ATOM 1705 O O . TYR A 1 214 ? 7.031 -6.983 -16.987 1.00 86.88 214 TYR A O 1
ATOM 1713 N N . LEU A 1 215 ? 4.942 -6.212 -17.223 1.00 86.06 215 LEU A N 1
ATOM 1714 C CA . LEU A 1 215 ? 4.708 -6.095 -15.778 1.00 86.06 215 LEU A CA 1
ATOM 1715 C C . LEU A 1 215 ? 4.775 -7.450 -15.045 1.00 86.06 215 LEU A C 1
ATOM 1717 O O . LEU A 1 215 ? 5.163 -7.463 -13.883 1.00 86.06 215 LEU A O 1
ATOM 1721 N N . ASP A 1 216 ? 4.473 -8.576 -15.709 1.00 85.25 216 ASP A N 1
ATOM 1722 C CA . ASP A 1 216 ? 4.630 -9.929 -15.133 1.00 85.25 216 ASP A CA 1
ATOM 1723 C C . ASP A 1 216 ? 6.099 -10.227 -14.753 1.00 85.25 216 ASP A C 1
ATOM 1725 O O . ASP A 1 216 ? 6.372 -10.927 -13.781 1.00 85.25 216 ASP A O 1
ATOM 1729 N N . GLU A 1 217 ? 7.063 -9.674 -15.499 1.00 83.88 217 GLU A N 1
ATOM 1730 C CA . GLU A 1 217 ? 8.500 -9.906 -15.275 1.00 83.88 217 GLU A CA 1
ATOM 1731 C C . GLU A 1 217 ? 9.024 -9.204 -14.028 1.00 83.88 217 GLU A C 1
ATOM 1733 O O . GLU A 1 217 ? 10.088 -9.559 -13.520 1.00 83.88 217 GLU A O 1
ATOM 1738 N N . LEU A 1 218 ? 8.281 -8.219 -13.522 1.00 83.94 218 LEU A N 1
ATOM 1739 C CA . LEU A 1 218 ? 8.669 -7.459 -12.347 1.00 83.94 218 LEU A CA 1
ATOM 1740 C C . LEU A 1 218 ? 8.837 -8.359 -11.118 1.00 83.94 218 LEU A C 1
ATOM 1742 O O . LEU A 1 218 ? 9.788 -8.197 -10.357 1.00 83.94 218 LEU A O 1
ATOM 1746 N N . CYS A 1 219 ? 7.939 -9.336 -10.969 1.00 79.19 219 CYS A N 1
ATOM 1747 C CA . CYS A 1 219 ? 7.967 -10.319 -9.890 1.00 79.19 219 CYS A CA 1
ATOM 1748 C C . CYS A 1 219 ? 9.223 -11.200 -9.937 1.00 79.19 219 CYS A C 1
ATOM 1750 O O . CYS A 1 219 ? 9.721 -11.617 -8.897 1.00 79.19 219 CYS A O 1
ATOM 1752 N N . VAL A 1 220 ? 9.752 -11.473 -11.135 1.00 81.44 220 VAL A N 1
ATOM 1753 C CA . VAL A 1 220 ? 10.932 -12.331 -11.329 1.00 81.44 220 VAL A CA 1
ATOM 1754 C C . VAL A 1 220 ? 12.229 -11.533 -11.206 1.00 81.44 220 VAL A C 1
ATOM 1756 O O . VAL A 1 220 ? 13.208 -12.021 -10.649 1.00 81.44 220 VAL A O 1
ATOM 1759 N N . ALA A 1 221 ? 12.252 -10.313 -11.744 1.00 80.00 221 ALA A N 1
ATOM 1760 C CA . ALA A 1 221 ? 13.454 -9.488 -11.813 1.00 80.00 221 ALA A CA 1
ATOM 1761 C C . ALA A 1 221 ? 13.752 -8.713 -10.517 1.00 80.00 221 ALA A C 1
ATOM 1763 O O . ALA A 1 221 ? 14.894 -8.289 -10.324 1.00 80.00 221 ALA A O 1
ATOM 1764 N N . GLY A 1 222 ? 12.751 -8.497 -9.655 1.00 83.00 222 GLY A N 1
ATOM 1765 C CA . GLY A 1 222 ? 12.913 -7.772 -8.394 1.00 83.00 222 GLY A CA 1
ATOM 1766 C C . GLY A 1 222 ? 13.519 -6.381 -8.607 1.00 83.00 222 GLY A C 1
ATOM 1767 O O . GLY A 1 222 ? 13.044 -5.604 -9.438 1.00 83.00 222 GLY A O 1
ATOM 1768 N N . GLU A 1 223 ? 14.603 -6.073 -7.894 1.00 81.94 223 GLU A N 1
ATOM 1769 C CA . GLU A 1 223 ? 15.291 -4.774 -7.964 1.00 81.94 223 GLU A CA 1
ATOM 1770 C C . GLU A 1 223 ? 15.844 -4.430 -9.349 1.00 81.94 223 GLU A C 1
ATOM 1772 O O . GLU A 1 223 ? 15.933 -3.259 -9.723 1.00 81.94 223 GLU A O 1
ATOM 1777 N N . CYS A 1 224 ? 16.173 -5.437 -10.163 1.00 82.50 224 CYS A N 1
ATOM 1778 C CA . CYS A 1 224 ? 16.675 -5.200 -11.515 1.00 82.50 224 CYS A CA 1
ATOM 1779 C C . CYS A 1 224 ? 15.623 -4.540 -12.423 1.00 82.50 224 CYS A C 1
ATOM 1781 O O . CYS A 1 224 ? 15.969 -4.063 -13.501 1.00 82.50 224 CYS A O 1
ATOM 1783 N N . ALA A 1 225 ? 14.357 -4.481 -12.001 1.00 86.50 225 ALA A N 1
ATOM 1784 C CA . ALA A 1 225 ? 13.287 -3.792 -12.708 1.00 86.50 225 ALA A CA 1
ATOM 1785 C C . ALA A 1 225 ? 13.169 -2.286 -12.386 1.00 86.50 225 ALA A C 1
ATOM 1787 O O . ALA A 1 225 ? 12.321 -1.614 -12.982 1.00 86.50 225 ALA A O 1
ATOM 1788 N N . ALA A 1 226 ? 13.996 -1.736 -11.487 1.00 87.19 226 ALA A N 1
ATOM 1789 C CA . ALA A 1 226 ? 13.909 -0.341 -11.040 1.00 87.19 226 ALA A CA 1
ATOM 1790 C C . ALA A 1 226 ? 13.918 0.670 -12.202 1.00 87.19 226 ALA A C 1
ATOM 1792 O O . ALA A 1 226 ? 13.058 1.550 -12.286 1.00 87.19 226 ALA A O 1
ATOM 1793 N N . GLU A 1 227 ? 14.849 0.523 -13.153 1.00 89.81 227 GLU A N 1
ATOM 1794 C CA . GLU A 1 227 ? 14.945 1.415 -14.315 1.00 89.81 227 GLU A CA 1
ATOM 1795 C C . GLU A 1 227 ? 13.726 1.317 -15.241 1.00 89.81 227 GLU A C 1
ATOM 1797 O O . GLU A 1 227 ? 13.308 2.316 -15.836 1.00 89.81 227 GLU A O 1
ATOM 1802 N N . TYR A 1 228 ? 13.160 0.116 -15.379 1.00 90.88 228 TYR A N 1
ATOM 1803 C CA . TYR A 1 228 ? 11.960 -0.120 -16.175 1.00 90.88 228 TYR A CA 1
ATOM 1804 C C . TYR A 1 228 ? 10.742 0.562 -15.537 1.00 90.88 228 TYR A C 1
ATOM 1806 O O . TYR A 1 228 ? 9.998 1.256 -16.235 1.00 90.88 228 TYR A O 1
ATOM 1814 N N . LEU A 1 229 ? 10.570 0.435 -14.218 1.00 88.94 229 LEU A N 1
ATOM 1815 C CA . LEU A 1 229 ? 9.489 1.090 -13.479 1.00 88.94 229 LEU A CA 1
ATOM 1816 C C . LEU A 1 229 ? 9.586 2.610 -13.559 1.00 88.94 229 LEU A C 1
ATOM 1818 O O . LEU A 1 229 ? 8.590 3.265 -13.862 1.00 88.94 229 LEU A O 1
ATOM 1822 N N . ALA A 1 230 ? 10.784 3.165 -13.359 1.00 89.81 230 ALA A N 1
ATOM 1823 C CA . ALA A 1 230 ? 11.017 4.601 -13.457 1.00 89.81 230 ALA A CA 1
ATOM 1824 C C . ALA A 1 230 ? 10.647 5.138 -14.851 1.00 89.81 230 ALA A C 1
ATOM 1826 O O . ALA A 1 230 ? 9.979 6.169 -14.976 1.00 89.81 230 ALA A O 1
ATOM 1827 N N . LEU A 1 231 ? 11.015 4.412 -15.916 1.00 89.31 231 LEU A N 1
ATOM 1828 C CA . LEU A 1 231 ? 10.604 4.747 -17.278 1.00 89.31 231 LEU A CA 1
ATOM 1829 C C . LEU A 1 231 ? 9.082 4.659 -17.448 1.00 89.31 231 LEU A C 1
ATOM 1831 O O . LEU A 1 231 ? 8.475 5.580 -17.998 1.00 89.31 231 LEU A O 1
ATOM 1835 N N . TYR A 1 232 ? 8.461 3.570 -16.995 1.00 90.44 232 TYR A N 1
ATOM 1836 C CA . TYR A 1 232 ? 7.021 3.365 -17.131 1.00 90.44 232 TYR A CA 1
ATOM 1837 C C . TYR A 1 232 ? 6.238 4.483 -16.432 1.00 90.44 232 TYR A C 1
ATOM 1839 O O . TYR A 1 232 ? 5.419 5.142 -17.075 1.00 90.44 232 TYR A O 1
ATOM 1847 N N . GLN A 1 233 ? 6.574 4.786 -15.172 1.00 89.75 233 GLN A N 1
ATOM 1848 C CA . GLN A 1 233 ? 6.007 5.890 -14.389 1.00 89.75 233 GLN A CA 1
ATOM 1849 C C . GLN A 1 233 ? 6.193 7.246 -15.085 1.00 89.75 233 GLN A C 1
ATOM 1851 O O . GLN A 1 233 ? 5.244 8.024 -15.214 1.00 89.75 233 GLN A O 1
ATOM 1856 N N . LYS A 1 234 ? 7.384 7.516 -15.633 1.00 89.19 234 LYS A N 1
ATOM 1857 C CA . LYS A 1 234 ? 7.658 8.742 -16.396 1.00 89.19 234 LYS A CA 1
ATOM 1858 C C . LYS A 1 234 ? 6.775 8.862 -17.641 1.00 89.19 234 LYS A C 1
ATOM 1860 O O . LYS A 1 234 ? 6.277 9.949 -17.945 1.00 89.19 234 LYS A O 1
ATOM 1865 N N . LEU A 1 235 ? 6.543 7.764 -18.363 1.00 86.75 235 LEU A N 1
ATOM 1866 C CA . LEU A 1 235 ? 5.703 7.767 -19.563 1.00 86.75 235 LEU A CA 1
ATOM 1867 C C . LEU A 1 235 ? 4.216 7.959 -19.242 1.00 86.75 235 LEU A C 1
ATOM 1869 O O . LEU A 1 235 ? 3.537 8.659 -20.007 1.00 86.75 235 LEU A O 1
ATOM 1873 N N . ILE A 1 236 ? 3.728 7.395 -18.133 1.00 90.50 236 ILE A N 1
ATOM 1874 C CA . ILE A 1 236 ? 2.327 7.506 -17.693 1.00 90.50 236 ILE A CA 1
ATOM 1875 C C . ILE A 1 236 ? 2.041 8.745 -16.836 1.00 90.50 236 ILE A C 1
ATOM 1877 O O . ILE A 1 236 ? 0.875 9.003 -16.557 1.00 90.50 236 ILE A O 1
ATOM 1881 N N . LYS A 1 237 ? 3.052 9.541 -16.454 1.00 87.62 237 LYS A N 1
ATOM 1882 C CA . LYS A 1 237 ? 2.876 10.780 -15.668 1.00 87.62 237 LYS A CA 1
ATOM 1883 C C . LYS A 1 237 ? 1.719 11.670 -16.169 1.00 87.62 237 LYS A C 1
ATOM 1885 O O . LYS A 1 237 ? 0.952 12.152 -15.340 1.00 87.62 237 LYS A O 1
ATOM 1890 N N . PRO A 1 238 ? 1.512 11.880 -17.489 1.00 86.44 238 PRO A N 1
ATOM 1891 C CA . PRO A 1 238 ? 0.343 12.609 -17.976 1.00 86.44 238 PRO A CA 1
ATOM 1892 C C . PRO A 1 238 ? -0.953 11.791 -17.825 1.00 86.44 238 PRO A C 1
ATOM 1894 O O . PRO A 1 238 ? -1.070 10.709 -18.406 1.00 86.44 238 PRO A O 1
ATOM 1897 N N . ALA A 1 239 ? -1.974 12.362 -17.173 1.00 84.81 239 ALA A N 1
ATOM 1898 C CA . ALA A 1 239 ? -3.240 11.689 -16.839 1.00 84.81 239 ALA A CA 1
ATOM 1899 C C . ALA A 1 239 ? -3.942 10.990 -18.023 1.00 84.81 239 ALA A C 1
ATOM 1901 O O . ALA A 1 239 ? -4.495 9.905 -17.863 1.00 84.81 239 ALA A O 1
ATOM 1902 N N . ARG A 1 240 ? -3.858 11.545 -19.242 1.00 86.56 240 ARG A N 1
ATOM 1903 C CA . ARG A 1 240 ? -4.431 10.939 -20.464 1.00 86.56 240 ARG A CA 1
ATOM 1904 C C . ARG A 1 240 ? -3.960 9.502 -20.719 1.00 86.56 240 ARG A C 1
ATOM 1906 O O . ARG A 1 240 ? -4.731 8.678 -21.199 1.00 86.56 240 ARG A O 1
ATOM 1913 N N . TRP A 1 241 ? -2.699 9.203 -20.400 1.00 88.00 241 TRP A N 1
ATOM 1914 C CA . TRP A 1 241 ? -2.133 7.870 -20.593 1.00 88.00 241 TRP A CA 1
ATOM 1915 C C . TRP A 1 241 ? -2.562 6.919 -19.477 1.00 88.00 241 TRP A C 1
ATOM 1917 O O . TRP A 1 241 ? -2.820 5.754 -19.764 1.00 88.00 241 TRP A O 1
ATOM 1927 N N . LYS A 1 242 ? -2.740 7.424 -18.247 1.00 88.81 242 LYS A N 1
ATOM 1928 C CA . LYS A 1 242 ? -3.345 6.652 -17.152 1.00 88.81 242 LYS A CA 1
ATOM 1929 C C . LYS A 1 242 ? -4.770 6.217 -17.514 1.00 88.81 242 LYS A C 1
ATOM 1931 O O . LYS A 1 242 ? -5.092 5.040 -17.398 1.00 88.81 242 LYS A O 1
ATOM 1936 N N . VAL A 1 243 ? -5.590 7.129 -18.046 1.00 86.62 243 VAL A N 1
ATOM 1937 C CA . VAL A 1 243 ? -6.972 6.827 -18.472 1.00 86.62 243 VAL A CA 1
ATOM 1938 C C . VAL A 1 243 ? -7.001 5.827 -19.633 1.00 86.62 243 VAL A C 1
ATOM 1940 O O . VAL A 1 243 ? -7.775 4.873 -19.596 1.00 86.62 243 VAL A O 1
ATOM 1943 N N . TYR A 1 244 ? -6.130 5.992 -20.636 1.00 87.56 244 TYR A N 1
ATOM 1944 C CA . TYR A 1 244 ? -6.001 5.033 -21.742 1.00 87.56 244 TYR A CA 1
ATOM 1945 C C . TYR A 1 244 ? -5.685 3.613 -21.243 1.00 87.56 244 TYR A C 1
ATOM 1947 O O . TYR A 1 244 ? -6.339 2.650 -21.644 1.00 87.56 244 TYR A O 1
ATOM 1955 N N . LEU A 1 245 ? -4.711 3.478 -20.338 1.00 87.75 245 LEU A N 1
ATOM 1956 C CA . LEU A 1 245 ? -4.316 2.184 -19.778 1.00 87.75 245 LEU A CA 1
ATOM 1957 C C . LEU A 1 245 ? -5.403 1.589 -18.872 1.00 87.75 245 LEU A C 1
ATOM 1959 O O . LEU A 1 245 ? -5.664 0.387 -18.933 1.00 87.75 245 LEU A O 1
ATOM 1963 N N . ALA A 1 246 ? -6.094 2.416 -18.086 1.00 87.50 246 ALA A N 1
ATOM 1964 C CA . ALA A 1 246 ? -7.238 1.974 -17.294 1.00 87.50 246 ALA A CA 1
ATOM 1965 C C . ALA A 1 246 ? -8.355 1.408 -18.188 1.00 87.50 246 ALA A C 1
ATOM 1967 O O . ALA A 1 246 ? -8.849 0.312 -17.924 1.00 87.50 246 ALA A O 1
ATOM 1968 N N . ALA A 1 247 ? -8.678 2.078 -19.301 1.00 85.19 247 ALA A N 1
ATOM 1969 C CA . ALA A 1 247 ? -9.661 1.599 -20.277 1.00 85.19 247 ALA A CA 1
ATOM 1970 C C . ALA A 1 247 ? -9.251 0.277 -20.954 1.00 85.19 247 ALA A C 1
ATOM 1972 O O . ALA A 1 247 ? -10.111 -0.524 -21.314 1.00 85.19 247 ALA A O 1
ATOM 1973 N N . ARG A 1 248 ? -7.944 0.013 -21.098 1.00 85.75 248 ARG A N 1
ATOM 1974 C CA . ARG A 1 248 ? -7.426 -1.270 -21.605 1.00 85.75 248 ARG A CA 1
ATOM 1975 C C . ARG A 1 248 ? -7.449 -2.413 -20.588 1.00 85.75 248 ARG A C 1
ATOM 1977 O O . ARG A 1 248 ? -7.201 -3.548 -20.983 1.00 85.75 248 ARG A O 1
ATOM 1984 N N . GLY A 1 249 ? -7.744 -2.141 -19.317 1.00 86.06 249 GLY A N 1
ATOM 1985 C CA . GLY A 1 249 ? -7.809 -3.163 -18.271 1.00 86.06 249 GLY A CA 1
ATOM 1986 C C . GLY A 1 249 ? -6.501 -3.385 -17.508 1.00 86.06 249 GLY A C 1
ATOM 1987 O O . GLY A 1 249 ? -6.317 -4.451 -16.925 1.00 86.06 249 GLY A O 1
ATOM 1988 N N . VAL A 1 250 ? -5.603 -2.393 -17.463 1.00 88.81 250 VAL A N 1
ATOM 1989 C CA . VAL A 1 250 ? -4.351 -2.496 -16.687 1.00 88.81 250 VAL A CA 1
ATOM 1990 C C . VAL A 1 250 ? -4.602 -2.589 -15.181 1.00 88.81 250 VAL A C 1
ATOM 1992 O O . VAL A 1 250 ? -3.878 -3.295 -14.497 1.00 88.81 250 VAL A O 1
ATOM 1995 N N . LEU A 1 251 ? -5.646 -1.945 -14.657 1.00 88.12 251 LEU A N 1
ATOM 1996 C CA . LEU A 1 251 ? -5.955 -1.951 -13.222 1.00 88.12 251 LEU A CA 1
ATOM 1997 C C . LEU A 1 251 ? -6.303 -3.342 -12.663 1.00 88.12 251 LEU A C 1
ATOM 1999 O O . LEU A 1 251 ? -5.642 -3.767 -11.717 1.00 88.12 251 LEU A O 1
ATOM 2003 N N . PRO A 1 252 ? -7.265 -4.096 -13.242 1.00 88.69 252 PRO A N 1
ATOM 2004 C CA . PRO A 1 252 ? -7.490 -5.488 -12.849 1.00 88.69 252 PRO A CA 1
ATOM 2005 C C . PRO A 1 252 ? -6.242 -6.361 -12.993 1.00 88.69 252 PRO A C 1
ATOM 2007 O O . PRO A 1 252 ? -5.987 -7.226 -12.162 1.00 88.69 252 PRO A O 1
ATOM 2010 N N . TYR A 1 253 ? -5.448 -6.126 -14.040 1.00 89.75 253 TYR A N 1
ATOM 2011 C CA . TYR A 1 253 ? -4.214 -6.867 -14.268 1.00 89.75 253 TYR A CA 1
ATOM 2012 C C . TYR A 1 253 ? -3.172 -6.603 -13.168 1.00 89.75 253 TYR A C 1
ATOM 2014 O O . TYR A 1 253 ? -2.659 -7.552 -12.587 1.00 89.75 253 TYR A O 1
ATOM 2022 N N . VAL A 1 254 ? -2.944 -5.339 -12.802 1.00 90.94 254 VAL A N 1
ATOM 2023 C CA . VAL A 1 254 ? -2.092 -4.929 -11.672 1.00 90.94 254 VAL A CA 1
ATOM 2024 C C . VAL A 1 254 ? -2.598 -5.522 -10.352 1.00 90.94 254 VAL A C 1
ATOM 2026 O O . VAL A 1 254 ? -1.807 -6.085 -9.603 1.00 90.94 254 VAL A O 1
ATOM 2029 N N . GLY A 1 255 ? -3.909 -5.490 -10.091 1.00 89.00 255 GLY A N 1
ATOM 2030 C CA . GLY A 1 255 ? -4.503 -6.121 -8.904 1.00 89.00 255 GLY A CA 1
ATOM 2031 C C . GLY A 1 255 ? -4.252 -7.635 -8.826 1.00 89.00 255 GLY A C 1
ATOM 2032 O O . GLY A 1 255 ? -3.926 -8.167 -7.762 1.00 89.00 255 GLY A O 1
ATOM 2033 N N . ASN A 1 256 ? -4.319 -8.331 -9.966 1.00 90.69 256 ASN A N 1
ATOM 2034 C CA . ASN A 1 256 ? -3.972 -9.750 -10.047 1.00 90.69 256 ASN A CA 1
ATOM 2035 C C . ASN A 1 256 ? -2.479 -9.999 -9.790 1.00 90.69 256 ASN A C 1
ATOM 2037 O O . ASN A 1 256 ? -2.142 -10.998 -9.159 1.00 90.69 256 ASN A O 1
ATOM 2041 N N . LEU A 1 257 ? -1.587 -9.114 -10.250 1.00 89.94 257 LEU A N 1
ATOM 2042 C CA . LEU A 1 257 ? -0.152 -9.211 -9.961 1.00 89.94 257 LEU A CA 1
ATOM 2043 C C . LEU A 1 257 ? 0.136 -9.049 -8.466 1.00 89.94 257 LEU A C 1
ATOM 2045 O O . LEU A 1 257 ? 0.872 -9.859 -7.913 1.00 89.94 257 LEU A O 1
ATOM 2049 N N . ILE A 1 258 ? -0.503 -8.077 -7.804 1.00 91.56 258 ILE A N 1
ATOM 2050 C CA . ILE A 1 258 ? -0.420 -7.898 -6.343 1.00 91.56 258 ILE A CA 1
ATOM 2051 C C . ILE A 1 258 ? -0.850 -9.186 -5.637 1.00 91.56 258 ILE A C 1
ATOM 2053 O O . ILE A 1 258 ? -0.131 -9.697 -4.787 1.00 91.56 258 ILE A O 1
ATOM 2057 N N . THR A 1 259 ? -1.985 -9.764 -6.035 1.00 90.25 259 THR A N 1
ATOM 2058 C CA . THR A 1 259 ? -2.506 -10.990 -5.409 1.00 90.25 259 THR A CA 1
ATOM 2059 C C . THR A 1 259 ? -1.573 -12.187 -5.623 1.00 90.25 259 THR A C 1
ATOM 2061 O O . THR A 1 259 ? -1.335 -12.952 -4.691 1.00 90.25 259 THR A O 1
ATOM 2064 N N . LYS A 1 260 ? -1.008 -12.345 -6.828 1.00 90.50 260 LYS A N 1
ATOM 2065 C CA . LYS A 1 260 ? -0.017 -13.393 -7.123 1.00 90.50 260 LYS A CA 1
ATOM 2066 C C . LYS A 1 260 ? 1.249 -13.233 -6.284 1.00 90.50 260 LYS A C 1
ATOM 2068 O O . LYS A 1 260 ? 1.756 -14.221 -5.762 1.00 90.50 260 LYS A O 1
ATOM 2073 N N . GLU A 1 261 ? 1.750 -12.010 -6.157 1.00 89.00 261 GLU A N 1
ATOM 2074 C CA . GLU A 1 261 ? 2.970 -11.731 -5.403 1.00 89.00 261 GLU A CA 1
ATOM 2075 C C . GLU A 1 261 ? 2.762 -11.952 -3.900 1.00 89.00 261 GLU A C 1
ATOM 2077 O O . GLU A 1 261 ? 3.598 -12.566 -3.246 1.00 89.00 261 GLU A O 1
ATOM 2082 N N . ILE A 1 262 ? 1.604 -11.563 -3.362 1.00 89.44 262 ILE A N 1
ATOM 2083 C CA . ILE A 1 262 ? 1.226 -11.862 -1.975 1.00 89.44 262 ILE A CA 1
ATOM 2084 C C . ILE A 1 262 ? 1.110 -13.373 -1.749 1.00 89.44 262 ILE A C 1
ATOM 2086 O O . ILE A 1 262 ? 1.627 -13.879 -0.758 1.00 89.44 262 ILE A O 1
ATOM 2090 N N . ALA A 1 263 ? 0.493 -14.116 -2.672 1.00 88.75 263 ALA A N 1
ATOM 2091 C CA . ALA A 1 263 ? 0.423 -15.575 -2.580 1.00 88.75 263 ALA A CA 1
ATOM 2092 C C . ALA A 1 263 ? 1.820 -16.223 -2.603 1.00 88.75 263 ALA A C 1
ATOM 2094 O O . ALA A 1 263 ? 2.061 -17.188 -1.881 1.00 88.75 263 ALA A O 1
ATOM 2095 N N . ARG A 1 264 ? 2.759 -15.668 -3.381 1.00 87.75 264 ARG A N 1
ATOM 2096 C CA . ARG A 1 264 ? 4.166 -16.091 -3.382 1.00 87.75 264 ARG A CA 1
ATOM 2097 C C . ARG A 1 264 ? 4.833 -15.830 -2.030 1.00 87.75 264 ARG A C 1
ATOM 2099 O O . ARG A 1 264 ? 5.528 -16.710 -1.538 1.00 87.75 264 ARG A O 1
ATOM 2106 N N . LEU A 1 265 ? 4.613 -14.660 -1.425 1.00 86.75 265 LEU A N 1
ATOM 2107 C CA . LEU A 1 265 ? 5.140 -14.331 -0.094 1.00 86.75 265 LEU A CA 1
ATOM 2108 C C . LEU A 1 265 ? 4.574 -15.254 0.991 1.00 86.75 265 LEU A C 1
ATOM 2110 O O . LEU A 1 265 ? 5.335 -15.750 1.813 1.00 86.75 265 LEU A O 1
ATOM 2114 N N . LEU A 1 266 ? 3.270 -15.545 0.951 1.00 85.50 266 LEU A N 1
ATOM 2115 C CA . LEU A 1 266 ? 2.632 -16.506 1.857 1.00 85.50 266 LEU A CA 1
ATOM 2116 C C . LEU A 1 266 ? 3.197 -17.926 1.682 1.00 85.50 266 LEU A C 1
ATOM 2118 O O . LEU A 1 266 ? 3.454 -18.607 2.666 1.00 85.50 266 LEU A O 1
ATOM 2122 N N . ALA A 1 267 ? 3.450 -18.367 0.447 1.00 86.12 267 ALA A N 1
ATOM 2123 C CA . ALA A 1 267 ? 4.080 -19.666 0.205 1.00 86.12 267 ALA A CA 1
ATOM 2124 C C . ALA A 1 267 ? 5.530 -19.721 0.727 1.00 86.12 267 ALA A C 1
ATOM 2126 O O . ALA A 1 267 ? 5.983 -20.762 1.199 1.00 86.12 267 ALA A O 1
ATOM 2127 N N . LEU A 1 268 ? 6.264 -18.605 0.660 1.00 83.62 268 LEU A N 1
ATOM 2128 C CA . LEU A 1 268 ? 7.615 -18.499 1.218 1.00 83.62 268 LEU A CA 1
ATOM 2129 C C . LEU A 1 268 ? 7.620 -18.479 2.750 1.00 83.62 268 LEU A C 1
ATOM 2131 O O . LEU A 1 268 ? 8.546 -19.025 3.343 1.00 83.62 268 LEU A O 1
ATOM 2135 N N . GLU A 1 269 ? 6.593 -17.909 3.380 1.00 81.75 269 GLU A N 1
ATOM 2136 C CA . GLU A 1 269 ? 6.385 -17.972 4.833 1.00 81.75 269 GLU A CA 1
ATOM 2137 C C . GLU A 1 269 ? 6.291 -19.429 5.322 1.00 81.75 269 GLU A C 1
ATOM 2139 O O . GLU A 1 269 ? 6.879 -19.779 6.342 1.00 81.75 269 GLU A O 1
ATOM 2144 N N . GLU A 1 270 ? 5.595 -20.292 4.573 1.00 80.75 270 GLU A N 1
ATOM 2145 C CA . GLU A 1 270 ? 5.434 -21.714 4.911 1.00 80.75 270 GLU A CA 1
ATOM 2146 C C . GLU A 1 270 ? 6.682 -22.554 4.588 1.00 80.75 270 GLU A C 1
ATOM 2148 O O . GLU A 1 270 ? 6.983 -23.518 5.293 1.00 80.75 270 GLU A O 1
ATOM 2153 N N . ALA A 1 271 ? 7.405 -22.215 3.515 1.00 80.19 271 ALA A N 1
ATOM 2154 C CA . ALA A 1 271 ? 8.467 -23.060 2.969 1.00 80.19 271 ALA A CA 1
ATOM 2155 C C . ALA A 1 271 ? 9.891 -22.668 3.397 1.00 80.19 271 ALA A C 1
ATOM 2157 O O . ALA A 1 271 ? 10.797 -23.501 3.327 1.00 80.19 271 ALA A O 1
ATOM 2158 N N . THR A 1 272 ? 10.131 -21.410 3.780 1.00 74.69 272 THR A N 1
ATOM 2159 C CA . THR A 1 272 ? 11.492 -20.875 3.937 1.00 74.69 272 THR A CA 1
ATOM 2160 C C . THR A 1 272 ? 11.649 -19.967 5.155 1.00 74.69 272 THR A C 1
ATOM 2162 O O . THR A 1 272 ? 10.882 -19.036 5.367 1.00 74.69 272 THR A O 1
ATOM 2165 N N . LEU A 1 273 ? 12.728 -20.191 5.909 1.00 69.75 273 LEU A N 1
ATOM 2166 C CA . LEU A 1 273 ? 13.179 -19.346 7.027 1.00 69.75 273 LEU A CA 1
ATOM 2167 C C . LEU A 1 273 ? 14.240 -18.311 6.597 1.00 69.75 273 LEU A C 1
ATOM 2169 O O . LEU A 1 273 ? 14.918 -17.730 7.440 1.00 69.75 273 LEU A O 1
ATOM 2173 N N . SER A 1 274 ? 14.457 -18.115 5.292 1.00 67.44 274 SER A N 1
ATOM 2174 C CA . SER A 1 274 ? 15.433 -17.139 4.800 1.00 67.44 274 SER A CA 1
ATOM 2175 C C . SER A 1 274 ? 14.880 -15.724 4.904 1.00 67.44 274 SER A C 1
ATOM 2177 O O . SER A 1 274 ? 13.773 -15.473 4.436 1.00 67.44 274 SER A O 1
ATOM 2179 N N . THR A 1 275 ? 15.672 -14.804 5.446 1.00 65.06 275 THR A N 1
ATOM 2180 C CA . THR A 1 275 ? 15.356 -13.375 5.522 1.00 65.06 275 THR A CA 1
ATOM 2181 C C . THR A 1 275 ? 16.070 -12.628 4.396 1.00 65.06 275 THR A C 1
ATOM 2183 O O . THR A 1 275 ? 17.233 -12.245 4.540 1.00 65.06 275 THR A O 1
ATOM 2186 N N . ASP A 1 276 ? 15.399 -12.435 3.262 1.00 75.69 276 ASP A N 1
ATOM 2187 C CA . ASP A 1 276 ? 15.865 -11.508 2.228 1.00 75.69 276 ASP A CA 1
ATOM 2188 C C . ASP A 1 276 ? 15.286 -10.112 2.504 1.00 75.69 276 ASP A C 1
ATOM 2190 O O . ASP A 1 276 ? 14.077 -9.898 2.441 1.00 75.69 276 ASP A O 1
ATOM 2194 N N . LEU A 1 277 ? 16.154 -9.143 2.806 1.00 78.12 277 LEU A N 1
ATOM 2195 C CA . LEU A 1 277 ? 15.764 -7.755 3.084 1.00 78.12 277 LEU A CA 1
ATOM 2196 C C . LEU A 1 277 ? 15.072 -7.080 1.887 1.00 78.12 277 LEU A C 1
ATOM 2198 O O . LEU A 1 277 ? 14.339 -6.108 2.072 1.00 78.12 277 LEU A O 1
ATOM 2202 N N . GLN A 1 278 ? 15.302 -7.580 0.670 1.00 80.00 278 GLN A N 1
ATOM 2203 C CA . GLN A 1 278 ? 14.739 -7.048 -0.574 1.00 80.00 278 GLN A CA 1
ATOM 2204 C C . GLN A 1 278 ? 13.397 -7.699 -0.940 1.00 80.00 278 GLN A C 1
ATOM 2206 O O . GLN A 1 278 ? 12.716 -7.280 -1.888 1.00 80.00 278 GLN A O 1
ATOM 2211 N N . GLN A 1 279 ? 12.974 -8.707 -0.176 1.00 82.62 279 GLN A N 1
ATOM 2212 C CA . GLN A 1 279 ? 11.690 -9.361 -0.354 1.00 82.62 279 GLN A CA 1
ATOM 2213 C C . GLN A 1 279 ? 10.555 -8.355 -0.138 1.00 82.62 279 GLN A C 1
ATOM 2215 O O . GLN A 1 279 ? 10.518 -7.620 0.847 1.00 82.62 279 GLN A O 1
ATOM 2220 N N . GLY A 1 280 ? 9.640 -8.288 -1.107 1.00 85.38 280 GLY A N 1
ATOM 2221 C CA . GLY A 1 280 ? 8.584 -7.275 -1.152 1.00 85.38 280 GLY A CA 1
ATOM 2222 C C . GLY A 1 280 ? 8.862 -6.094 -2.089 1.00 85.38 280 GLY A C 1
ATOM 2223 O O . GLY A 1 280 ? 7.943 -5.320 -2.337 1.00 85.38 280 GLY A O 1
ATOM 2224 N N . TYR A 1 281 ? 10.051 -5.970 -2.699 1.00 88.56 281 TYR A N 1
ATOM 2225 C CA . TYR A 1 281 ? 10.337 -4.884 -3.656 1.00 88.56 281 TYR A CA 1
ATOM 2226 C C . TYR A 1 281 ? 9.358 -4.843 -4.841 1.00 88.56 281 TYR A C 1
ATOM 2228 O O . TYR A 1 281 ? 8.820 -3.784 -5.185 1.00 88.56 281 TYR A O 1
ATOM 2236 N N . ALA A 1 282 ? 9.113 -6.000 -5.470 1.00 89.00 282 ALA A N 1
ATOM 2237 C CA . ALA A 1 282 ? 8.180 -6.109 -6.590 1.00 89.00 282 ALA A CA 1
ATOM 2238 C C . ALA A 1 282 ? 6.762 -5.723 -6.152 1.00 89.00 282 ALA A C 1
ATOM 2240 O O . ALA A 1 282 ? 6.100 -4.937 -6.827 1.00 89.00 282 ALA A O 1
ATOM 2241 N N . LEU A 1 283 ? 6.335 -6.202 -4.981 1.00 91.56 283 LEU A N 1
ATOM 2242 C CA . LEU A 1 283 ? 5.035 -5.877 -4.414 1.00 91.56 283 LEU A CA 1
ATOM 2243 C C . LEU A 1 283 ? 4.886 -4.372 -4.160 1.00 91.56 283 LEU A C 1
ATOM 2245 O O . LEU A 1 283 ? 3.957 -3.767 -4.691 1.00 91.56 283 LEU A O 1
ATOM 2249 N N . LYS A 1 284 ? 5.834 -3.754 -3.445 1.00 91.75 284 LYS A N 1
ATOM 2250 C CA . LYS A 1 284 ? 5.859 -2.308 -3.182 1.00 91.75 284 LYS A CA 1
ATOM 2251 C C . LYS A 1 284 ? 5.760 -1.506 -4.473 1.00 91.75 284 LYS A C 1
ATOM 2253 O O . LYS A 1 284 ? 4.989 -0.558 -4.581 1.00 91.75 284 LYS A O 1
ATOM 2258 N N . SER A 1 285 ? 6.516 -1.915 -5.483 1.00 90.50 285 SER A N 1
ATOM 2259 C CA . SER A 1 285 ? 6.549 -1.244 -6.778 1.00 90.50 285 SER A CA 1
ATOM 2260 C C . SER A 1 285 ? 5.223 -1.331 -7.542 1.00 90.50 285 SER A C 1
ATOM 2262 O O . SER A 1 285 ? 4.782 -0.340 -8.128 1.00 90.50 285 SER A O 1
ATOM 2264 N N . ILE A 1 286 ? 4.569 -2.499 -7.539 1.00 91.88 286 ILE A N 1
ATOM 2265 C CA . ILE A 1 286 ? 3.264 -2.704 -8.188 1.00 91.88 286 ILE A CA 1
ATOM 2266 C C . ILE A 1 286 ? 2.168 -1.955 -7.420 1.00 91.88 286 ILE A C 1
ATOM 2268 O O . ILE A 1 286 ? 1.319 -1.312 -8.039 1.00 91.88 286 ILE A O 1
ATOM 2272 N N . THR A 1 287 ? 2.213 -1.975 -6.088 1.00 92.25 287 THR A N 1
ATOM 2273 C CA . THR A 1 287 ? 1.300 -1.220 -5.221 1.00 92.25 287 THR A CA 1
ATOM 2274 C C . THR A 1 287 ? 1.461 0.286 -5.421 1.00 92.25 287 THR A C 1
ATOM 2276 O O . THR A 1 287 ? 0.467 0.985 -5.596 1.00 92.25 287 THR A O 1
ATOM 2279 N N . GLY A 1 288 ? 2.691 0.798 -5.516 1.00 92.12 288 GLY A N 1
ATOM 2280 C CA . GLY A 1 288 ? 2.942 2.204 -5.846 1.00 92.12 288 GLY A CA 1
ATOM 2281 C C . GLY A 1 288 ? 2.474 2.589 -7.245 1.00 92.12 288 GLY A C 1
ATOM 2282 O O . GLY A 1 288 ? 1.967 3.691 -7.457 1.00 92.12 288 GLY A O 1
ATOM 2283 N N . LEU A 1 289 ? 2.559 1.665 -8.207 1.00 91.31 289 LEU A N 1
ATOM 2284 C CA . LEU A 1 289 ? 1.954 1.875 -9.514 1.00 91.31 289 LEU A CA 1
ATOM 2285 C C . LEU A 1 289 ? 0.427 1.983 -9.407 1.00 91.31 289 LEU A C 1
ATOM 2287 O O . LEU A 1 289 ? -0.139 2.911 -9.983 1.00 91.31 289 LEU A O 1
ATOM 2291 N N . LEU A 1 290 ? -0.224 1.072 -8.672 1.00 91.44 290 LEU A N 1
ATOM 2292 C CA . LEU A 1 290 ? -1.670 1.098 -8.434 1.00 91.44 290 LEU A CA 1
ATOM 2293 C C . LEU A 1 290 ? -2.104 2.414 -7.777 1.00 91.44 290 LEU A C 1
ATOM 2295 O O . LEU A 1 290 ? -3.018 3.056 -8.295 1.00 91.44 290 LEU A O 1
ATOM 2299 N N . SER A 1 291 ? -1.402 2.843 -6.725 1.00 91.56 291 SER A N 1
ATOM 2300 C CA . SER A 1 291 ? -1.637 4.119 -6.038 1.00 91.56 291 SER A CA 1
ATOM 2301 C C . SER A 1 291 ? -1.623 5.291 -7.021 1.00 91.56 291 SER A C 1
ATOM 2303 O O . SER A 1 291 ? -2.611 6.017 -7.140 1.00 91.56 291 SER A O 1
ATOM 2305 N N . SER A 1 292 ? -0.609 5.373 -7.891 1.00 91.12 292 SER A N 1
ATOM 2306 C CA . SER A 1 292 ? -0.545 6.448 -8.888 1.00 91.12 292 SER A CA 1
ATOM 2307 C C . SER A 1 292 ? -1.703 6.437 -9.902 1.00 91.12 292 SER A C 1
ATOM 2309 O O . SER A 1 292 ? -2.046 7.474 -10.475 1.00 91.12 292 SER A O 1
ATOM 2311 N N . PHE A 1 293 ? -2.333 5.292 -10.178 1.00 88.50 293 PHE A N 1
ATOM 2312 C CA . PHE A 1 293 ? -3.551 5.270 -10.998 1.00 88.50 293 PHE A CA 1
ATOM 2313 C C . PHE A 1 293 ? -4.785 5.755 -10.227 1.00 88.50 293 PHE A C 1
ATOM 2315 O O . PHE A 1 293 ? -5.643 6.403 -10.831 1.00 88.50 293 PHE A O 1
ATOM 2322 N N . VAL A 1 294 ? -4.874 5.448 -8.930 1.00 85.94 294 VAL A N 1
ATOM 2323 C CA . VAL A 1 294 ? -6.002 5.811 -8.057 1.00 85.94 294 VAL A CA 1
ATOM 2324 C C . VAL A 1 294 ? -6.017 7.308 -7.726 1.00 85.94 294 VAL A C 1
ATOM 2326 O O . VAL A 1 294 ? -7.102 7.868 -7.598 1.00 85.94 294 VAL A O 1
ATOM 2329 N N . GLU A 1 295 ? -4.866 7.991 -7.736 1.00 86.81 295 GLU A N 1
ATOM 2330 C CA . GLU A 1 295 ? -4.770 9.465 -7.646 1.00 86.81 295 GLU A CA 1
ATOM 2331 C C . GLU A 1 295 ? -5.628 10.201 -8.698 1.00 86.81 295 GLU A C 1
ATOM 2333 O O . GLU A 1 295 ? -6.003 11.361 -8.529 1.00 86.81 295 GLU A O 1
ATOM 2338 N N . VAL A 1 296 ? -5.924 9.562 -9.836 1.00 85.81 296 VAL A N 1
ATOM 2339 C CA . VAL A 1 296 ? -6.733 10.175 -10.893 1.00 85.81 296 VAL A CA 1
ATOM 2340 C C . VAL A 1 296 ? -8.218 9.967 -10.600 1.00 85.81 296 VAL A C 1
ATOM 2342 O O . VAL A 1 296 ? -8.762 8.887 -10.823 1.00 85.81 296 VAL A O 1
ATOM 2345 N N . GLU A 1 297 ? -8.909 11.047 -10.241 1.00 83.38 297 GLU A N 1
ATOM 2346 C CA . GLU A 1 297 ? -10.328 11.056 -9.846 1.00 83.38 297 GLU A CA 1
ATOM 2347 C C . GLU A 1 297 ? -11.272 10.313 -10.819 1.00 83.38 297 GLU A C 1
ATOM 2349 O O . GLU A 1 297 ? -12.148 9.549 -10.412 1.00 83.38 297 GLU A O 1
ATOM 2354 N N . SER A 1 298 ? -11.070 10.476 -12.132 1.00 84.75 298 SER A N 1
ATOM 2355 C CA . SER A 1 298 ? -11.880 9.784 -13.155 1.00 84.75 298 SER A CA 1
ATOM 2356 C C . SER A 1 298 ? -11.726 8.258 -13.127 1.00 84.75 298 SER A C 1
ATOM 2358 O O . SER A 1 298 ? -12.683 7.529 -13.384 1.00 84.75 298 SER A O 1
ATOM 2360 N N . ILE A 1 299 ? -10.529 7.776 -12.795 1.00 84.06 299 ILE A N 1
ATOM 2361 C CA . ILE A 1 299 ? -10.211 6.355 -12.675 1.00 84.06 299 ILE A CA 1
ATOM 2362 C C . ILE A 1 299 ? -10.734 5.831 -11.340 1.00 84.06 299 ILE A C 1
ATOM 2364 O O . ILE A 1 299 ? -11.406 4.796 -11.320 1.00 84.06 299 ILE A O 1
ATOM 2368 N N . LYS A 1 300 ? -10.488 6.580 -10.256 1.00 82.94 300 LYS A N 1
ATOM 2369 C CA . LYS A 1 300 ? -10.974 6.286 -8.905 1.00 82.94 300 LYS A CA 1
ATOM 2370 C C . LYS A 1 300 ? -12.472 5.994 -8.932 1.00 82.94 300 LYS A C 1
ATOM 2372 O O . LYS A 1 300 ? -12.871 4.885 -8.602 1.00 82.94 300 LYS A O 1
ATOM 2377 N N . ARG A 1 301 ? -13.299 6.899 -9.465 1.00 81.19 301 ARG A N 1
ATOM 2378 C CA . ARG A 1 301 ? -14.765 6.714 -9.520 1.00 81.19 301 ARG A CA 1
ATOM 2379 C C . ARG A 1 301 ? -15.215 5.450 -10.254 1.00 81.19 301 ARG A C 1
ATOM 2381 O O . ARG A 1 301 ? -16.161 4.803 -9.819 1.00 81.19 301 ARG A O 1
ATOM 2388 N N . HIS A 1 302 ? -14.563 5.089 -11.361 1.00 82.25 302 HIS A N 1
ATOM 2389 C CA . HIS A 1 302 ? -14.998 3.951 -12.177 1.00 82.25 302 HIS A CA 1
ATOM 2390 C C . HIS A 1 302 ? -14.521 2.595 -11.635 1.00 82.25 302 HIS A C 1
ATOM 2392 O O . HIS A 1 302 ? -15.203 1.586 -11.807 1.00 82.25 302 HIS A O 1
ATOM 2398 N N . PHE A 1 303 ? -13.349 2.556 -10.993 1.00 81.44 303 PHE A N 1
ATOM 2399 C CA . PHE A 1 303 ? -12.716 1.309 -10.553 1.00 81.44 303 PHE A CA 1
ATOM 2400 C C . PHE A 1 303 ? -12.742 1.084 -9.034 1.00 81.44 303 PHE A C 1
ATOM 2402 O O . PHE A 1 303 ? -12.435 -0.028 -8.608 1.00 81.44 303 PHE A O 1
ATOM 2409 N N . LYS A 1 304 ? -13.171 2.068 -8.229 1.00 77.69 304 LYS A N 1
ATOM 2410 C CA . LYS A 1 304 ? -13.258 2.007 -6.755 1.00 77.69 304 LYS A CA 1
ATOM 2411 C C . LYS A 1 304 ? -13.888 0.709 -6.249 1.00 77.69 304 LYS A C 1
ATOM 2413 O O . LYS A 1 304 ? -13.218 -0.061 -5.571 1.00 77.69 304 LYS A O 1
ATOM 2418 N N . SER A 1 305 ? -15.114 0.380 -6.663 1.00 75.88 305 SER A N 1
ATOM 2419 C CA . SER A 1 305 ? -15.817 -0.825 -6.180 1.00 75.88 305 SER A CA 1
ATOM 2420 C C . SER A 1 305 ? -15.104 -2.146 -6.498 1.00 75.88 305 SER A C 1
ATOM 2422 O O . SER A 1 305 ? -15.217 -3.105 -5.740 1.00 75.88 305 SER A O 1
ATOM 2424 N N . ARG A 1 306 ? -14.347 -2.209 -7.602 1.00 80.69 306 ARG A N 1
ATOM 2425 C CA . ARG A 1 306 ? -13.604 -3.411 -8.018 1.00 80.69 306 ARG A CA 1
ATOM 2426 C C . ARG A 1 306 ? -12.236 -3.524 -7.347 1.00 80.69 306 ARG A C 1
ATOM 2428 O O . ARG A 1 306 ? -11.742 -4.633 -7.164 1.00 80.69 306 ARG A O 1
ATOM 2435 N N . LEU A 1 307 ? -11.613 -2.395 -7.017 1.00 83.00 307 LEU A N 1
ATOM 2436 C CA . LEU A 1 307 ? -10.285 -2.356 -6.407 1.00 83.00 307 LEU A CA 1
ATOM 2437 C C . LEU A 1 307 ? -10.341 -2.551 -4.893 1.00 83.00 307 LEU A C 1
ATOM 2439 O O . LEU A 1 307 ? -9.480 -3.250 -4.371 1.00 83.00 307 LEU A O 1
ATOM 2443 N N . VAL A 1 308 ? -11.369 -2.031 -4.213 1.00 84.19 308 VAL A N 1
ATOM 2444 C CA . VAL A 1 308 ? -11.517 -2.113 -2.747 1.00 84.19 308 VAL A CA 1
ATOM 2445 C C . VAL A 1 308 ? -11.345 -3.541 -2.223 1.00 84.19 308 VAL A C 1
ATOM 2447 O O . VAL A 1 308 ? -10.564 -3.754 -1.303 1.00 84.19 308 VAL A O 1
ATOM 2450 N N . GLY A 1 309 ? -11.995 -4.537 -2.837 1.00 83.56 309 GLY A N 1
ATOM 2451 C CA . GLY A 1 309 ? -11.855 -5.935 -2.408 1.00 83.56 309 GLY A CA 1
ATOM 2452 C C . GLY A 1 309 ? -10.435 -6.487 -2.588 1.00 83.56 309 GLY A C 1
ATOM 2453 O O . GLY A 1 309 ? -9.925 -7.179 -1.711 1.00 83.56 309 GLY A O 1
ATOM 2454 N N . THR A 1 310 ? -9.774 -6.147 -3.698 1.00 85.81 310 THR A N 1
ATOM 2455 C CA . THR A 1 310 ? -8.391 -6.570 -3.976 1.00 85.81 310 THR A CA 1
ATOM 2456 C C . THR A 1 310 ? -7.402 -5.920 -3.007 1.00 85.81 310 THR A C 1
ATOM 2458 O O . THR A 1 310 ? -6.517 -6.600 -2.496 1.00 85.81 310 THR A O 1
ATOM 2461 N N . VAL A 1 311 ? -7.565 -4.623 -2.724 1.00 88.50 311 VAL A N 1
ATOM 2462 C CA . VAL A 1 311 ? -6.702 -3.871 -1.801 1.00 88.50 311 VAL A CA 1
ATOM 2463 C C . VAL A 1 311 ? -6.920 -4.333 -0.356 1.00 88.50 311 VAL A C 1
ATOM 2465 O O . VAL A 1 311 ? -5.940 -4.575 0.342 1.00 88.50 311 VAL A O 1
ATOM 2468 N N . LEU A 1 312 ? -8.172 -4.557 0.066 1.00 86.44 312 LEU A N 1
ATOM 2469 C CA . LEU A 1 312 ? -8.499 -5.080 1.398 1.00 86.44 312 LEU A CA 1
ATOM 2470 C C . LEU A 1 312 ? -7.900 -6.471 1.613 1.00 86.44 312 LEU A C 1
ATOM 2472 O O . LEU A 1 312 ? -7.223 -6.704 2.610 1.00 86.44 312 LEU A O 1
ATOM 2476 N N . ASN A 1 313 ? -8.107 -7.385 0.662 1.00 85.38 313 ASN A N 1
ATOM 2477 C CA . ASN A 1 313 ? -7.521 -8.720 0.738 1.00 85.38 313 ASN A CA 1
ATOM 2478 C C . ASN A 1 313 ? -5.986 -8.651 0.765 1.00 85.38 313 ASN A C 1
ATOM 2480 O O . ASN A 1 313 ? -5.353 -9.343 1.556 1.00 85.38 313 ASN A O 1
ATOM 2484 N N . GLY A 1 314 ? -5.390 -7.773 -0.050 1.00 87.38 314 GLY A N 1
ATOM 2485 C CA . GLY A 1 314 ? -3.948 -7.556 -0.047 1.00 87.38 314 GLY A CA 1
ATOM 2486 C C . GLY A 1 314 ? -3.426 -7.094 1.316 1.00 87.38 314 GLY A C 1
ATOM 2487 O O . GLY A 1 314 ? -2.507 -7.702 1.857 1.00 87.38 314 GLY A O 1
ATOM 2488 N N . TYR A 1 315 ? -4.061 -6.081 1.907 1.00 89.12 315 TYR A N 1
ATOM 2489 C CA . TYR A 1 315 ? -3.714 -5.552 3.227 1.00 89.12 315 TYR A CA 1
ATOM 2490 C C . TYR A 1 315 ? -3.790 -6.625 4.327 1.00 89.12 315 TYR A C 1
ATOM 2492 O O . TYR A 1 315 ? -2.850 -6.792 5.109 1.00 89.12 315 TYR A O 1
ATOM 2500 N N . LEU A 1 316 ? -4.885 -7.391 4.360 1.00 85.56 316 LEU A N 1
ATOM 2501 C CA . LEU A 1 316 ? -5.109 -8.443 5.356 1.00 85.56 316 LEU A CA 1
ATOM 2502 C C . LEU A 1 316 ? -4.095 -9.586 5.234 1.00 85.56 316 LEU A C 1
ATOM 2504 O O . LEU A 1 316 ? -3.595 -10.078 6.246 1.00 85.56 316 LEU A O 1
ATOM 2508 N N . CYS A 1 317 ? -3.772 -10.001 4.007 1.00 85.38 317 CYS A N 1
ATOM 2509 C CA . CYS A 1 317 ? -2.778 -11.042 3.767 1.00 85.38 317 CYS A CA 1
ATOM 2510 C C . CYS A 1 317 ? -1.366 -10.604 4.171 1.00 85.38 317 CYS A C 1
ATOM 2512 O O . CYS A 1 317 ? -0.630 -11.416 4.723 1.00 85.38 317 CYS A O 1
ATOM 2514 N N . LEU A 1 318 ? -0.994 -9.338 3.949 1.00 86.12 318 LEU A N 1
ATOM 2515 C CA . LEU A 1 318 ? 0.306 -8.826 4.396 1.00 86.12 318 LEU A CA 1
ATOM 2516 C C . LEU A 1 318 ? 0.407 -8.751 5.918 1.00 86.12 318 LEU A C 1
ATOM 2518 O O . LEU A 1 318 ? 1.438 -9.120 6.468 1.00 86.12 318 LEU A O 1
ATOM 2522 N N . ARG A 1 319 ? -0.678 -8.384 6.612 1.00 83.38 319 ARG A N 1
ATOM 2523 C CA . ARG A 1 319 ? -0.713 -8.353 8.085 1.00 83.38 319 ARG A CA 1
ATOM 2524 C C . ARG A 1 319 ? -0.524 -9.729 8.731 1.00 83.38 319 ARG A C 1
ATOM 2526 O O . ARG A 1 319 ? -0.190 -9.811 9.909 1.00 83.38 319 ARG A O 1
ATOM 2533 N N . LYS A 1 320 ? -0.762 -10.806 7.975 1.00 80.00 320 LYS A N 1
ATOM 2534 C CA . LYS A 1 320 ? -0.577 -12.191 8.428 1.00 80.00 320 LYS A CA 1
ATOM 2535 C C . LYS A 1 320 ? 0.893 -12.629 8.424 1.00 80.00 320 LYS A C 1
ATOM 2537 O O . LYS A 1 320 ? 1.213 -13.591 9.117 1.00 80.00 320 LYS A O 1
ATOM 2542 N N . LEU A 1 321 ? 1.760 -11.957 7.664 1.00 81.94 321 LEU A N 1
ATOM 2543 C CA . LEU A 1 321 ? 3.177 -12.308 7.559 1.00 81.94 321 LEU A CA 1
ATOM 2544 C C . LEU A 1 321 ? 3.915 -11.979 8.861 1.00 81.94 321 LEU A C 1
ATOM 2546 O O . LEU A 1 321 ? 3.777 -10.880 9.399 1.00 81.94 321 LEU A O 1
ATOM 2550 N N . VAL A 1 322 ? 4.717 -12.926 9.353 1.00 78.31 322 VAL A N 1
ATOM 2551 C CA . VAL A 1 322 ? 5.515 -12.765 10.576 1.00 78.31 322 VAL A CA 1
ATOM 2552 C C . VAL A 1 322 ? 6.999 -12.959 10.273 1.00 78.31 322 VAL A C 1
ATOM 2554 O O . VAL A 1 322 ? 7.804 -12.092 10.596 1.00 78.31 322 VAL A O 1
ATOM 2557 N N . VAL A 1 323 ? 7.361 -14.070 9.632 1.00 76.38 323 VAL A N 1
ATOM 2558 C CA . VAL A 1 323 ? 8.744 -14.474 9.341 1.00 76.38 323 VAL A CA 1
ATOM 2559 C C . VAL A 1 323 ? 9.316 -13.675 8.175 1.00 76.38 323 VAL A C 1
ATOM 2561 O O . VAL A 1 323 ? 10.438 -13.183 8.249 1.00 76.38 323 VAL A O 1
ATOM 2564 N N . GLN A 1 324 ? 8.537 -13.508 7.108 1.00 78.50 324 GLN A N 1
ATOM 2565 C CA . GLN A 1 324 ? 8.929 -12.788 5.897 1.00 78.50 324 GLN A CA 1
ATOM 2566 C C . GLN A 1 324 ? 8.618 -11.290 5.973 1.00 78.50 324 GLN A C 1
ATOM 2568 O O . GLN A 1 324 ? 8.586 -10.615 4.947 1.00 78.50 324 GLN A O 1
ATOM 2573 N N . ARG A 1 325 ? 8.355 -10.752 7.168 1.00 84.19 325 ARG A N 1
ATOM 2574 C CA . ARG A 1 325 ? 8.032 -9.338 7.357 1.00 84.19 325 ARG A CA 1
ATOM 2575 C C . ARG A 1 325 ? 9.285 -8.479 7.160 1.00 84.19 325 ARG A C 1
ATOM 2577 O O . ARG A 1 325 ? 10.233 -8.549 7.938 1.00 84.19 325 ARG A O 1
ATOM 2584 N N . THR A 1 326 ? 9.283 -7.660 6.112 1.00 87.94 326 THR A N 1
ATOM 2585 C CA . THR A 1 326 ? 10.363 -6.717 5.784 1.00 87.94 326 THR A CA 1
ATOM 2586 C C . THR A 1 326 ? 9.848 -5.281 5.805 1.00 87.94 326 THR A C 1
ATOM 2588 O O . THR A 1 326 ? 8.656 -5.040 5.619 1.00 87.94 326 THR A O 1
ATOM 2591 N N . LYS A 1 327 ? 10.761 -4.304 5.905 1.00 88.75 327 LYS A N 1
ATOM 2592 C CA . LYS A 1 327 ? 10.420 -2.874 5.798 1.00 88.75 327 LYS A CA 1
ATOM 2593 C C . LYS A 1 327 ? 9.642 -2.547 4.515 1.00 88.75 327 LYS A C 1
ATOM 2595 O O . LYS A 1 327 ? 8.741 -1.720 4.533 1.00 88.75 327 LYS A O 1
ATOM 2600 N N . LEU A 1 328 ? 9.969 -3.204 3.399 1.00 88.81 328 LEU A N 1
ATOM 2601 C CA . LEU A 1 328 ? 9.274 -2.995 2.125 1.00 88.81 328 LEU A CA 1
ATOM 2602 C C . LEU A 1 328 ? 7.832 -3.515 2.163 1.00 88.81 328 LEU A C 1
ATOM 2604 O O . LEU A 1 328 ? 6.960 -2.941 1.510 1.00 88.81 328 LEU A O 1
ATOM 2608 N N . ILE A 1 329 ? 7.578 -4.595 2.905 1.00 90.62 329 ILE A N 1
ATOM 2609 C CA . ILE A 1 329 ? 6.233 -5.136 3.116 1.00 90.62 329 ILE A CA 1
ATOM 2610 C C . ILE A 1 329 ? 5.427 -4.226 4.039 1.00 90.62 329 ILE A C 1
ATOM 2612 O O . ILE A 1 329 ? 4.276 -3.953 3.710 1.00 90.62 329 ILE A O 1
ATOM 2616 N N . ASP A 1 330 ? 6.031 -3.710 5.111 1.00 89.44 330 ASP A N 1
ATOM 2617 C CA . ASP A 1 330 ? 5.387 -2.731 5.998 1.00 89.44 330 ASP A CA 1
ATOM 2618 C C . ASP A 1 330 ? 4.997 -1.464 5.222 1.00 89.44 330 ASP A C 1
ATOM 2620 O O . ASP A 1 330 ? 3.829 -1.097 5.182 1.00 89.44 330 ASP A O 1
ATOM 2624 N N . GLU A 1 331 ? 5.925 -0.882 4.456 1.00 91.69 331 GLU A N 1
ATOM 2625 C CA . GLU A 1 331 ? 5.629 0.277 3.602 1.00 91.69 331 GLU A CA 1
ATOM 2626 C C . GLU A 1 331 ? 4.530 -0.029 2.568 1.00 91.69 331 GLU A C 1
ATOM 2628 O O . GLU A 1 331 ? 3.698 0.819 2.258 1.00 91.69 331 GLU A O 1
ATOM 2633 N N . THR A 1 332 ? 4.494 -1.249 2.020 1.00 92.81 332 THR A N 1
ATOM 2634 C CA . THR A 1 332 ? 3.414 -1.663 1.110 1.00 92.81 332 THR A CA 1
ATOM 2635 C C . THR A 1 332 ? 2.079 -1.754 1.846 1.00 92.81 332 THR A C 1
ATOM 2637 O O . THR A 1 332 ? 1.049 -1.368 1.295 1.00 92.81 332 THR A O 1
ATOM 2640 N N . GLN A 1 333 ? 2.078 -2.293 3.063 1.00 91.12 333 GLN A N 1
ATOM 2641 C CA . GLN A 1 333 ? 0.891 -2.410 3.895 1.00 91.12 333 GLN A CA 1
ATOM 2642 C C . GLN A 1 333 ? 0.318 -1.029 4.221 1.00 91.12 333 GLN A C 1
ATOM 2644 O O . GLN A 1 333 ? -0.887 -0.840 4.051 1.00 91.12 333 GLN A O 1
ATOM 2649 N N . ASP A 1 334 ? 1.168 -0.076 4.601 1.00 90.31 334 ASP A N 1
ATOM 2650 C CA . ASP A 1 334 ? 0.775 1.307 4.877 1.00 90.31 334 ASP A CA 1
ATOM 2651 C C . ASP A 1 334 ? 0.187 1.969 3.626 1.00 90.31 334 ASP A C 1
ATOM 2653 O O . ASP A 1 334 ? -0.910 2.519 3.674 1.00 90.31 334 ASP A O 1
ATOM 2657 N N . MET A 1 335 ? 0.827 1.803 2.462 1.00 91.00 335 MET A N 1
ATOM 2658 C CA . MET A 1 335 ? 0.291 2.303 1.188 1.00 91.00 335 MET A CA 1
ATOM 2659 C C . MET A 1 335 ? -1.068 1.684 0.824 1.00 91.00 335 MET A C 1
ATOM 2661 O O . MET A 1 335 ? -1.922 2.352 0.241 1.00 91.00 335 MET A O 1
ATOM 2665 N N . LEU A 1 336 ? -1.289 0.395 1.113 1.00 91.25 336 LEU A N 1
ATOM 2666 C CA . LEU A 1 336 ? -2.591 -0.248 0.897 1.00 91.25 336 LEU A CA 1
ATOM 2667 C C . LEU A 1 336 ? -3.645 0.295 1.869 1.00 91.25 336 LEU A C 1
ATOM 2669 O O . LEU A 1 336 ? -4.797 0.447 1.463 1.00 91.25 336 LEU A O 1
ATOM 2673 N N . LEU A 1 337 ? -3.267 0.586 3.115 1.00 87.44 337 LEU A N 1
ATOM 2674 C CA . LEU A 1 337 ? -4.155 1.164 4.121 1.00 87.44 337 LEU A CA 1
ATOM 2675 C C . LEU A 1 337 ? -4.562 2.594 3.757 1.00 87.44 337 LEU A C 1
ATOM 2677 O O . LEU A 1 337 ? -5.757 2.877 3.724 1.00 87.44 337 LEU A O 1
ATOM 2681 N N . GLU A 1 338 ? -3.603 3.441 3.384 1.00 88.25 338 GLU A N 1
ATOM 2682 C CA . GLU A 1 338 ? -3.844 4.808 2.905 1.00 88.25 338 GLU A CA 1
ATOM 2683 C C . GLU A 1 338 ? -4.763 4.795 1.673 1.00 88.25 338 GLU A C 1
ATOM 2685 O O . GLU A 1 338 ? -5.770 5.495 1.621 1.00 88.25 338 GLU A O 1
ATOM 2690 N N . MET A 1 339 ? -4.516 3.901 0.706 1.00 88.06 339 MET A N 1
ATOM 2691 C CA . MET A 1 339 ? -5.417 3.741 -0.441 1.00 88.06 339 MET A CA 1
ATOM 2692 C C . MET A 1 339 ? -6.821 3.267 -0.042 1.00 88.06 339 MET A C 1
ATOM 2694 O O . MET A 1 339 ? -7.797 3.653 -0.690 1.00 88.06 339 MET A O 1
ATOM 2698 N N . LEU A 1 340 ? -6.958 2.398 0.967 1.00 84.56 340 LEU A N 1
ATOM 2699 C CA . LEU A 1 340 ? -8.272 2.000 1.481 1.00 84.56 340 LEU A CA 1
ATOM 2700 C C . LEU A 1 340 ? -8.974 3.190 2.121 1.00 84.56 340 LEU A C 1
ATOM 2702 O O . LEU A 1 340 ? -10.150 3.397 1.839 1.00 84.56 340 LEU A O 1
ATOM 2706 N N . GLU A 1 341 ? -8.271 3.985 2.919 1.00 81.94 341 GLU A N 1
ATOM 2707 C CA . GLU A 1 341 ? -8.778 5.216 3.529 1.00 81.94 341 GLU A CA 1
ATOM 2708 C C . GLU A 1 341 ? -9.249 6.201 2.472 1.00 81.94 341 GLU A C 1
ATOM 2710 O O . GLU A 1 341 ? -10.426 6.554 2.445 1.00 81.94 341 GLU A O 1
ATOM 2715 N N . ASP A 1 342 ? -8.404 6.524 1.504 1.00 82.00 342 ASP A N 1
ATOM 2716 C CA . ASP A 1 342 ? -8.737 7.412 0.395 1.00 82.00 342 ASP A CA 1
ATOM 2717 C C . ASP A 1 342 ? -9.918 6.917 -0.440 1.00 82.00 342 ASP A C 1
ATOM 2719 O O . ASP A 1 342 ? -10.695 7.706 -0.987 1.00 82.00 342 ASP A O 1
ATOM 2723 N N . MET A 1 343 ? -10.041 5.603 -0.631 1.00 76.50 343 MET A N 1
ATOM 2724 C CA . MET A 1 343 ? -11.148 5.026 -1.385 1.00 76.50 343 MET A CA 1
ATOM 2725 C C . MET A 1 343 ? -12.427 4.915 -0.564 1.00 76.50 343 MET A C 1
ATOM 2727 O O . MET A 1 343 ? -13.475 4.755 -1.174 1.00 76.50 343 MET A O 1
ATOM 2731 N N . THR A 1 344 ? -12.394 4.976 0.763 1.00 71.69 344 THR A N 1
ATOM 2732 C CA . THR A 1 344 ? -13.571 4.717 1.614 1.00 71.69 344 THR A CA 1
ATOM 2733 C C . THR A 1 344 ? -14.063 5.954 2.354 1.00 71.69 344 THR A C 1
ATOM 2735 O O . THR A 1 344 ? -15.235 6.006 2.713 1.00 71.69 344 THR A O 1
ATOM 2738 N N . THR A 1 345 ? -13.223 6.979 2.477 1.00 69.12 345 THR A N 1
ATOM 2739 C CA . THR A 1 345 ? -13.587 8.319 2.940 1.00 69.12 345 THR A CA 1
ATOM 2740 C C . THR A 1 345 ? -14.264 9.102 1.807 1.00 69.12 345 THR A C 1
ATOM 2742 O O . THR A 1 345 ? -13.820 9.092 0.656 1.00 69.12 345 THR A O 1
ATOM 2745 N N . GLY A 1 346 ? -15.408 9.730 2.092 1.00 69.88 346 GLY A N 1
ATOM 2746 C CA . GLY A 1 346 ? -16.150 10.508 1.095 1.00 69.88 346 GLY A CA 1
ATOM 2747 C C . GLY A 1 346 ? -17.637 10.634 1.403 1.00 69.88 346 GLY A C 1
ATOM 2748 O O . GLY A 1 346 ? -18.082 11.662 1.901 1.00 69.88 346 GLY A O 1
ATOM 2749 N N . THR A 1 347 ? -18.421 9.603 1.083 1.00 77.81 347 THR A N 1
ATOM 2750 C CA . THR A 1 347 ? -19.881 9.606 1.291 1.00 77.81 347 THR A CA 1
ATOM 2751 C C . THR A 1 347 ? -20.326 8.472 2.206 1.00 77.81 347 THR A C 1
ATOM 2753 O O . THR A 1 347 ? -19.783 7.370 2.135 1.00 77.81 347 THR A O 1
ATOM 2756 N N . GLU A 1 348 ? -21.386 8.687 2.996 1.00 78.69 348 GLU A N 1
ATOM 2757 C CA . GLU A 1 348 ? -21.948 7.624 3.843 1.00 78.69 348 GLU A CA 1
ATOM 2758 C C . GLU A 1 348 ? -22.252 6.350 3.045 1.00 78.69 348 GLU A C 1
ATOM 2760 O O . GLU A 1 348 ? -21.987 5.249 3.509 1.00 78.69 348 GLU A O 1
ATOM 2765 N N . SER A 1 349 ? -22.793 6.468 1.828 1.00 79.81 349 SER A N 1
ATOM 2766 C CA . SER A 1 349 ? -23.116 5.299 0.999 1.00 79.81 349 SER A CA 1
ATOM 2767 C C . SER A 1 349 ? -21.885 4.459 0.656 1.00 79.81 349 SER A C 1
ATOM 2769 O O . SER A 1 349 ? -21.998 3.242 0.504 1.00 79.81 349 SER A O 1
ATOM 2771 N N . GLU A 1 350 ? -20.726 5.089 0.495 1.00 75.12 350 GLU A N 1
ATOM 2772 C CA . GLU A 1 350 ? -19.476 4.404 0.181 1.00 75.12 350 GLU A CA 1
ATOM 2773 C C . GLU A 1 350 ? -18.899 3.726 1.421 1.00 75.12 350 GLU A C 1
ATOM 2775 O O . GLU A 1 350 ? -18.484 2.570 1.327 1.00 75.12 350 GLU A O 1
ATOM 2780 N N . THR A 1 351 ? -18.975 4.377 2.584 1.00 81.25 351 THR A N 1
ATOM 2781 C CA . THR A 1 351 ? -18.644 3.766 3.878 1.00 81.25 351 THR A CA 1
ATOM 2782 C C . THR A 1 351 ? -19.523 2.541 4.137 1.00 81.25 351 THR A C 1
ATOM 2784 O O . THR A 1 351 ? -19.016 1.470 4.465 1.00 81.25 351 THR A O 1
ATOM 2787 N N . LYS A 1 352 ? -20.835 2.638 3.872 1.00 83.94 352 LYS A N 1
ATOM 2788 C CA . LYS A 1 352 ? -21.788 1.517 3.988 1.00 83.94 352 LYS A CA 1
ATOM 2789 C C . LYS A 1 352 ? -21.422 0.353 3.064 1.00 83.94 352 LYS A C 1
ATOM 2791 O O . LYS A 1 352 ? -21.403 -0.802 3.489 1.00 83.94 352 LYS A O 1
ATOM 2796 N N . ALA A 1 353 ? -21.090 0.649 1.806 1.00 80.88 353 ALA A N 1
ATOM 2797 C CA . ALA A 1 353 ? -20.649 -0.360 0.846 1.00 80.88 353 ALA A CA 1
ATOM 2798 C C . ALA A 1 353 ? -19.326 -1.019 1.269 1.00 80.88 353 ALA A C 1
ATOM 2800 O O . ALA A 1 353 ? -19.166 -2.229 1.113 1.00 80.88 353 ALA A O 1
ATOM 2801 N N . PHE A 1 354 ? -18.396 -0.253 1.841 1.00 82.69 354 PHE A N 1
ATOM 2802 C CA . PHE A 1 354 ? -17.146 -0.785 2.371 1.00 82.69 354 PHE A CA 1
ATOM 2803 C C . PHE A 1 354 ? -17.374 -1.720 3.561 1.00 82.69 354 PHE A C 1
ATOM 2805 O O . PHE A 1 354 ? -16.859 -2.836 3.555 1.00 82.69 354 PHE A O 1
ATOM 2812 N N . MET A 1 355 ? -18.208 -1.324 4.528 1.00 84.69 355 MET A N 1
ATOM 2813 C CA . MET A 1 355 ? -18.584 -2.186 5.654 1.00 84.69 355 MET A CA 1
ATOM 2814 C C . MET A 1 355 ? -19.179 -3.514 5.162 1.00 84.69 355 MET A C 1
ATOM 2816 O O . MET A 1 355 ? -18.822 -4.579 5.668 1.00 84.69 355 MET A O 1
ATOM 2820 N N . ALA A 1 356 ? -20.010 -3.480 4.115 1.00 84.56 356 ALA A N 1
ATOM 2821 C CA . ALA A 1 356 ? -20.541 -4.686 3.483 1.00 84.56 356 ALA A CA 1
ATOM 2822 C C . ALA A 1 356 ? -19.435 -5.591 2.908 1.00 84.56 356 ALA A C 1
ATOM 2824 O O . ALA A 1 356 ? -19.450 -6.803 3.127 1.00 84.56 356 ALA A O 1
ATOM 2825 N N . VAL A 1 357 ? -18.458 -5.009 2.201 1.00 83.62 357 VAL A N 1
ATOM 2826 C CA . VAL A 1 357 ? -17.311 -5.738 1.632 1.00 83.62 357 VAL A CA 1
ATOM 2827 C C . VAL A 1 357 ? -16.425 -6.331 2.730 1.00 83.62 357 VAL A C 1
ATOM 2829 O O . VAL A 1 357 ? -15.978 -7.469 2.588 1.00 83.62 357 VAL A O 1
ATOM 2832 N N . CYS A 1 358 ? -16.211 -5.619 3.838 1.00 85.62 358 CYS A N 1
ATOM 2833 C CA . CYS A 1 358 ? -15.489 -6.119 5.010 1.00 85.62 358 CYS A CA 1
ATOM 2834 C C . CYS A 1 358 ? -16.161 -7.363 5.601 1.00 85.62 358 CYS A C 1
ATOM 2836 O O . CYS A 1 358 ? -15.502 -8.383 5.799 1.00 85.62 358 CYS A O 1
ATOM 2838 N N . ILE A 1 359 ? -17.479 -7.320 5.809 1.00 87.69 359 ILE A N 1
ATOM 2839 C CA . ILE A 1 359 ? -18.245 -8.463 6.325 1.00 87.69 359 ILE A CA 1
ATOM 2840 C C . ILE A 1 359 ? -18.238 -9.639 5.347 1.00 87.69 359 ILE A C 1
ATOM 2842 O O . ILE A 1 359 ? -18.042 -10.781 5.759 1.00 87.69 359 ILE A O 1
ATOM 2846 N N . GLU A 1 360 ? -18.418 -9.387 4.053 1.00 85.25 360 GLU A N 1
ATOM 2847 C CA . GLU A 1 360 ? -18.353 -10.435 3.031 1.00 85.25 360 GLU A CA 1
ATOM 2848 C C . GLU A 1 360 ? -16.960 -11.081 2.971 1.00 85.25 360 GLU A C 1
ATOM 2850 O O . GLU A 1 360 ? -16.831 -12.297 2.854 1.00 85.25 360 GLU A O 1
ATOM 2855 N N . THR A 1 361 ? -15.908 -10.279 3.131 1.00 83.44 361 THR A N 1
ATOM 2856 C CA . THR A 1 361 ? -14.524 -10.760 3.207 1.00 83.44 361 THR A CA 1
ATOM 2857 C C . THR A 1 361 ? -14.312 -11.602 4.465 1.00 83.44 361 THR A C 1
ATOM 2859 O O . THR A 1 361 ? -13.782 -12.707 4.374 1.00 83.44 361 THR A O 1
ATOM 2862 N N . ALA A 1 362 ? -14.823 -11.164 5.620 1.00 85.06 362 ALA A N 1
ATOM 2863 C CA . ALA A 1 362 ? -14.772 -11.924 6.867 1.00 85.06 362 ALA A CA 1
ATOM 2864 C C . ALA A 1 362 ? -15.511 -13.271 6.782 1.00 85.06 362 ALA A C 1
ATOM 2866 O O . ALA A 1 362 ? -15.084 -14.237 7.411 1.00 85.06 362 ALA A O 1
ATOM 2867 N N . LYS A 1 363 ? -16.586 -13.387 5.989 1.00 85.38 363 LYS A N 1
ATOM 2868 C CA . LYS A 1 363 ? -17.306 -14.660 5.776 1.00 85.38 363 LYS A CA 1
ATOM 2869 C C . LYS A 1 363 ? -16.509 -15.689 4.970 1.00 85.38 363 LYS A C 1
ATOM 2871 O O . LYS A 1 363 ? -16.741 -16.880 5.141 1.00 85.38 363 LYS A O 1
ATOM 2876 N N . ARG A 1 364 ? -15.590 -15.254 4.101 1.00 82.56 364 ARG A N 1
ATOM 2877 C CA . ARG A 1 364 ? -14.825 -16.145 3.205 1.00 82.56 364 ARG A CA 1
ATOM 2878 C C . ARG A 1 364 ? -13.694 -16.903 3.896 1.00 82.56 364 ARG A C 1
ATOM 2880 O O . ARG A 1 364 ? -13.276 -17.938 3.387 1.00 82.56 364 ARG A O 1
ATOM 2887 N N . TYR A 1 365 ? -13.193 -16.402 5.023 1.00 80.44 365 TYR A N 1
ATOM 2888 C CA . TYR A 1 365 ? -12.144 -17.080 5.792 1.00 80.44 365 TYR A CA 1
ATOM 2889 C C . TYR A 1 365 ? -12.702 -18.278 6.581 1.00 80.44 365 TYR A C 1
ATOM 2891 O O . TYR A 1 365 ? -13.884 -18.302 6.922 1.00 80.44 365 TYR A O 1
ATOM 2899 N N . SER A 1 366 ? -11.878 -19.276 6.910 1.00 78.00 366 SER A N 1
ATOM 2900 C CA . SER A 1 366 ? -12.306 -20.417 7.739 1.00 78.00 366 SER A CA 1
ATOM 2901 C C . SER A 1 366 ? -12.572 -19.991 9.186 1.00 78.00 366 SER A C 1
ATOM 2903 O O . SER A 1 366 ? -12.010 -18.998 9.647 1.00 78.00 366 SER A O 1
ATOM 2905 N N . LEU A 1 367 ? -13.429 -20.725 9.910 1.00 76.56 367 LEU A N 1
ATOM 2906 C CA . LEU A 1 367 ? -13.716 -20.479 11.336 1.00 76.56 367 LEU A CA 1
ATOM 2907 C C . LEU A 1 367 ? -12.500 -20.701 12.249 1.00 76.56 367 LEU A C 1
ATOM 2909 O O . LEU A 1 367 ? -12.466 -20.136 13.335 1.00 76.56 367 LEU A O 1
ATOM 2913 N N . ASP A 1 368 ? -11.498 -21.437 11.768 1.00 73.06 368 ASP A N 1
ATOM 2914 C CA . ASP A 1 368 ? -10.252 -21.715 12.486 1.00 73.06 368 ASP A CA 1
ATOM 2915 C C . ASP A 1 368 ? -9.240 -20.551 12.421 1.00 73.06 368 ASP A C 1
ATOM 2917 O O . ASP A 1 368 ? -8.296 -20.508 13.208 1.00 73.06 368 ASP A O 1
ATOM 2921 N N . ASP A 1 369 ? -9.410 -19.594 11.494 1.00 78.12 369 ASP A N 1
ATOM 2922 C CA . ASP A 1 369 ? -8.570 -18.390 11.442 1.00 78.12 369 ASP A CA 1
ATOM 2923 C C . ASP A 1 369 ? -9.127 -17.317 12.385 1.00 78.12 369 ASP A C 1
ATOM 2925 O O . ASP A 1 369 ? -10.060 -16.581 12.050 1.00 78.12 369 ASP A O 1
ATOM 2929 N N . TYR A 1 370 ? -8.538 -17.228 13.579 1.00 78.50 370 TYR A N 1
ATOM 2930 C CA . TYR A 1 370 ? -8.906 -16.212 14.561 1.00 78.50 370 TYR A CA 1
ATOM 2931 C C . TYR A 1 370 ? -8.287 -14.843 14.275 1.00 78.50 370 TYR A C 1
ATOM 2933 O O . TYR A 1 370 ? -8.872 -13.852 14.691 1.00 78.50 370 TYR A O 1
ATOM 2941 N N . ARG A 1 371 ? -7.137 -14.759 13.585 1.00 79.19 371 ARG A N 1
ATOM 2942 C CA . ARG A 1 371 ? -6.317 -13.532 13.501 1.00 79.19 371 ARG A CA 1
ATOM 2943 C C . ARG A 1 371 ? -6.811 -12.568 12.430 1.00 79.19 371 ARG A C 1
ATOM 2945 O O . ARG A 1 371 ? -6.958 -11.381 12.696 1.00 79.19 371 ARG A O 1
ATOM 2952 N N . THR A 1 372 ? -7.074 -13.058 11.221 1.00 80.56 372 THR A N 1
ATOM 2953 C CA . THR A 1 372 ? -7.473 -12.189 10.101 1.00 80.56 372 THR A CA 1
ATOM 2954 C C . THR A 1 372 ? -8.803 -11.456 10.342 1.00 80.56 372 THR A C 1
ATOM 2956 O O . THR A 1 372 ? -8.865 -10.258 10.051 1.00 80.56 372 THR A O 1
ATOM 2959 N N . PRO A 1 373 ? -9.853 -12.092 10.907 1.00 84.25 373 PRO A N 1
ATOM 2960 C CA . PRO A 1 373 ? -11.106 -11.401 11.201 1.00 84.25 373 PRO A CA 1
ATOM 2961 C C . PRO A 1 373 ? -10.975 -10.293 12.250 1.00 84.25 373 PRO A C 1
ATOM 2963 O O . PRO A 1 373 ? -11.715 -9.318 12.148 1.00 84.25 373 PRO A O 1
ATOM 2966 N N . VAL A 1 374 ? -10.036 -10.395 13.206 1.00 84.62 374 VAL A N 1
ATOM 2967 C CA . VAL A 1 374 ? -9.798 -9.332 14.203 1.00 84.62 374 VAL A CA 1
ATOM 2968 C C . VAL A 1 374 ? -9.581 -7.998 13.508 1.00 84.62 374 VAL A C 1
ATOM 2970 O O . VAL A 1 374 ? -10.297 -7.047 13.790 1.00 84.62 374 VAL A O 1
ATOM 2973 N N . PHE A 1 375 ? -8.663 -7.947 12.543 1.00 82.56 375 PHE A N 1
ATOM 2974 C CA . PHE A 1 375 ? -8.296 -6.701 11.871 1.00 82.56 375 PHE A CA 1
ATOM 2975 C C . PHE A 1 375 ? -9.458 -6.095 11.081 1.00 82.56 375 PHE A C 1
ATOM 2977 O O . PHE A 1 375 ? -9.587 -4.877 10.993 1.00 82.56 375 PHE A O 1
ATOM 2984 N N . ILE A 1 376 ? -10.327 -6.942 10.519 1.00 85.38 376 ILE A N 1
ATOM 2985 C CA . ILE A 1 376 ? -11.542 -6.483 9.843 1.00 85.38 376 ILE A CA 1
ATOM 2986 C C . ILE A 1 376 ? -12.487 -5.838 10.861 1.00 85.38 376 ILE A C 1
ATOM 2988 O O . ILE A 1 376 ? -13.011 -4.756 10.605 1.00 85.38 376 ILE A O 1
ATOM 2992 N N . PHE A 1 377 ? -12.709 -6.486 12.007 1.00 87.19 377 PHE A N 1
ATOM 2993 C CA . PHE A 1 377 ? -13.625 -5.982 13.027 1.00 87.19 377 PHE A CA 1
ATOM 2994 C C . PHE A 1 377 ? -13.074 -4.759 13.771 1.00 87.19 377 PHE A C 1
ATOM 2996 O O . PHE A 1 377 ? -13.839 -3.830 13.992 1.00 87.19 377 PHE A O 1
ATOM 3003 N N . GLU A 1 378 ? -11.772 -4.689 14.066 1.00 84.81 378 GLU A N 1
ATOM 3004 C CA . GLU A 1 378 ? -11.117 -3.481 14.596 1.00 84.81 378 GLU A CA 1
ATOM 3005 C C . GLU A 1 378 ? -11.314 -2.307 13.646 1.00 84.81 378 GLU A C 1
ATOM 3007 O O . GLU A 1 378 ? -11.705 -1.220 14.063 1.00 84.81 378 GLU A O 1
ATOM 3012 N N . ARG A 1 379 ? -11.128 -2.543 12.343 1.00 81.88 379 ARG A N 1
ATOM 3013 C CA . ARG A 1 379 ? -11.340 -1.496 11.354 1.00 81.88 379 ARG A CA 1
ATOM 3014 C C . ARG A 1 379 ? -12.798 -1.045 11.293 1.00 81.88 379 ARG A C 1
ATOM 3016 O O . ARG A 1 379 ? -13.053 0.143 11.134 1.00 81.88 379 ARG A O 1
ATOM 3023 N N . LEU A 1 380 ? -13.753 -1.968 11.420 1.00 85.88 380 LEU A N 1
ATOM 3024 C CA . LEU A 1 380 ? -15.175 -1.624 11.515 1.00 85.88 380 LEU A CA 1
ATOM 3025 C C . LEU A 1 380 ? -15.480 -0.817 12.782 1.00 85.88 380 LEU A C 1
ATOM 3027 O O . LEU A 1 380 ? -16.255 0.130 12.696 1.00 85.88 380 LEU A O 1
ATOM 3031 N N . CYS A 1 381 ? -14.851 -1.144 13.915 1.00 85.06 381 CYS A N 1
ATOM 3032 C CA . CYS A 1 381 ? -14.941 -0.353 15.141 1.00 85.06 381 CYS A CA 1
ATOM 3033 C C . CYS A 1 381 ? -14.478 1.086 14.894 1.00 85.06 381 CYS A C 1
ATOM 3035 O O . CYS A 1 381 ? -15.273 1.993 15.102 1.00 85.06 381 CYS A O 1
ATOM 3037 N N . SER A 1 382 ? -13.273 1.290 14.346 1.00 82.94 382 SER A N 1
ATOM 3038 C CA . SER A 1 382 ? -12.737 2.631 14.058 1.00 82.94 382 SER A CA 1
ATOM 3039 C C . SER A 1 382 ? -13.567 3.434 13.048 1.00 82.94 382 SER A C 1
ATOM 3041 O O . SER A 1 382 ? -13.525 4.657 13.060 1.00 82.94 382 SER A O 1
ATOM 3043 N N . ILE A 1 383 ? -14.306 2.767 12.152 1.00 81.81 383 ILE A N 1
ATOM 3044 C CA . ILE A 1 383 ? -15.207 3.428 11.191 1.00 81.81 383 ILE A CA 1
ATOM 3045 C C . ILE A 1 383 ? -16.519 3.859 11.849 1.00 81.81 383 ILE A C 1
ATOM 3047 O O . ILE A 1 383 ? -17.081 4.884 11.473 1.00 81.81 383 ILE A O 1
ATOM 3051 N N . ILE A 1 384 ? -17.045 3.046 12.767 1.00 81.62 384 ILE A N 1
ATOM 3052 C CA . ILE A 1 384 ? -18.301 3.334 13.466 1.00 81.62 384 ILE A CA 1
ATOM 3053 C C . ILE A 1 384 ? -18.078 4.410 14.521 1.00 81.62 384 ILE A C 1
ATOM 3055 O O . ILE A 1 384 ? -18.882 5.328 14.621 1.00 81.62 384 ILE A O 1
ATOM 3059 N N . TYR A 1 385 ? -17.004 4.273 15.291 1.00 79.94 385 TYR A N 1
ATOM 3060 C CA . TYR A 1 385 ? -16.608 5.212 16.319 1.00 79.94 385 TYR A CA 1
ATOM 3061 C C . TYR A 1 385 ? -15.077 5.324 16.299 1.00 79.94 385 TYR A C 1
ATOM 3063 O O . TYR A 1 385 ? -14.393 4.396 16.748 1.00 79.94 385 TYR A O 1
ATOM 3071 N N . PRO A 1 386 ? -14.515 6.401 15.722 1.00 73.38 386 PRO A N 1
ATOM 3072 C CA . PRO A 1 386 ? -13.095 6.671 15.844 1.00 73.38 386 PRO A CA 1
ATOM 3073 C C . PRO A 1 386 ? -12.832 6.997 17.312 1.00 73.38 386 PRO A C 1
ATOM 3075 O O . PRO A 1 386 ? -13.186 8.069 17.788 1.00 73.38 386 PRO A O 1
ATOM 3078 N N . GLU A 1 387 ? -12.270 6.044 18.049 1.00 61.81 387 GLU A N 1
ATOM 3079 C CA . GLU A 1 387 ? -11.808 6.316 19.404 1.00 61.81 387 GLU A CA 1
ATOM 3080 C C . GLU A 1 387 ? -10.747 7.407 19.314 1.00 61.81 387 GLU A C 1
ATOM 3082 O O . GLU A 1 387 ? -9.677 7.203 18.736 1.00 61.81 387 GLU A O 1
ATOM 3087 N N . GLU A 1 388 ? -11.066 8.589 19.834 1.00 53.34 388 GLU A N 1
ATOM 3088 C CA . GLU A 1 388 ? -10.046 9.582 20.115 1.00 53.34 388 GLU A CA 1
ATOM 3089 C C . GLU A 1 388 ? -9.090 8.926 21.103 1.00 53.34 388 GLU A C 1
ATOM 3091 O O . GLU A 1 388 ? -9.490 8.588 22.217 1.00 53.34 388 GLU A O 1
ATOM 3096 N N . ASN A 1 389 ? -7.856 8.667 20.666 1.00 48.00 389 ASN A N 1
ATOM 3097 C CA . ASN A 1 389 ? -6.825 8.141 21.545 1.00 48.00 389 ASN A CA 1
ATOM 3098 C C . ASN A 1 389 ? -6.752 9.075 22.755 1.00 48.00 389 ASN A C 1
ATOM 3100 O O . ASN A 1 389 ? -6.361 10.237 22.615 1.00 48.00 389 ASN A O 1
ATOM 3104 N N . GLU A 1 390 ? -7.148 8.583 23.929 1.00 49.41 390 GLU A N 1
ATOM 3105 C CA . GLU A 1 390 ? -6.778 9.216 25.185 1.00 49.41 390 GLU A CA 1
ATOM 3106 C C . GLU A 1 390 ? -5.264 9.413 25.120 1.00 49.41 390 GLU A C 1
ATOM 3108 O O . GLU A 1 390 ? -4.522 8.468 24.842 1.00 49.41 390 GLU A O 1
ATOM 3113 N N . VAL A 1 391 ? -4.801 10.659 25.239 1.00 52.84 391 VAL A N 1
ATOM 3114 C CA . VAL A 1 391 ? -3.370 10.958 25.177 1.00 52.84 391 VAL A CA 1
ATOM 3115 C C . VAL A 1 391 ? -2.745 10.319 26.414 1.00 52.84 391 VAL A C 1
ATOM 3117 O O . VAL A 1 391 ? -2.776 10.890 27.499 1.00 52.84 391 VAL A O 1
ATOM 3120 N N . THR A 1 392 ? -2.233 9.099 26.252 1.00 55.78 392 THR A N 1
ATOM 3121 C CA . THR A 1 392 ? -1.738 8.249 27.344 1.00 55.78 392 THR A CA 1
ATOM 3122 C C . THR A 1 392 ? -0.480 8.800 28.008 1.00 55.78 392 THR A C 1
ATOM 3124 O O . THR A 1 392 ? -0.153 8.404 29.123 1.00 55.78 392 THR A O 1
ATOM 3127 N N . GLU A 1 393 ? 0.240 9.704 27.342 1.00 69.50 393 GLU A N 1
ATOM 3128 C CA . GLU A 1 393 ? 1.383 10.395 27.928 1.00 69.50 393 GLU A CA 1
ATOM 3129 C C . GLU A 1 393 ? 1.615 11.737 27.226 1.00 69.50 393 GLU A C 1
ATOM 3131 O O . GLU A 1 393 ? 1.753 11.793 26.003 1.00 69.50 393 GLU A O 1
ATOM 3136 N N . PHE A 1 394 ? 1.670 12.820 28.000 1.00 79.88 394 PHE A N 1
ATOM 3137 C CA . PHE A 1 394 ? 2.125 14.125 27.528 1.00 79.88 394 PHE A CA 1
ATOM 3138 C C . PHE A 1 394 ? 3.173 14.692 28.482 1.00 79.88 394 PHE A C 1
ATOM 3140 O O . PHE A 1 394 ? 3.216 14.358 29.665 1.00 79.88 394 PHE A O 1
ATOM 3147 N N . PHE A 1 395 ? 4.038 15.553 27.954 1.00 85.88 395 PHE A N 1
ATOM 3148 C CA . PHE A 1 395 ? 5.102 16.181 28.728 1.00 85.88 395 PHE A CA 1
ATOM 3149 C C . PHE A 1 395 ? 4.723 17.610 29.103 1.00 85.88 395 PHE A C 1
ATOM 3151 O O . PHE A 1 395 ? 4.086 18.307 28.315 1.00 85.88 395 PHE A O 1
ATOM 3158 N N . VAL A 1 396 ? 5.136 18.054 30.287 1.00 87.75 396 VAL A N 1
ATOM 3159 C CA . VAL A 1 396 ? 4.855 19.380 30.843 1.00 87.75 396 VAL A CA 1
ATOM 3160 C C . VAL A 1 396 ? 6.163 20.066 31.225 1.00 87.75 396 VAL A C 1
ATOM 3162 O O . VAL A 1 396 ? 6.999 19.502 31.927 1.00 87.75 396 VAL A O 1
ATOM 3165 N N . THR A 1 397 ? 6.332 21.308 30.787 1.00 89.62 397 THR A N 1
ATOM 3166 C CA . THR A 1 397 ? 7.467 22.165 31.133 1.00 89.62 397 THR A CA 1
ATOM 3167 C C . THR A 1 397 ? 6.971 23.308 32.008 1.00 89.62 397 THR A C 1
ATOM 3169 O O . THR A 1 397 ? 6.096 24.069 31.599 1.00 89.62 397 THR A O 1
ATOM 3172 N N . LEU A 1 398 ? 7.540 23.437 33.204 1.00 90.06 398 LEU A N 1
ATOM 3173 C CA . LEU A 1 398 ? 7.174 24.443 34.198 1.00 90.06 398 LEU A CA 1
ATOM 3174 C C . LEU A 1 398 ? 8.200 25.580 34.187 1.00 90.06 398 LEU A C 1
ATOM 3176 O O . LEU A 1 398 ? 9.353 25.387 34.578 1.00 90.06 398 LEU A O 1
ATOM 3180 N N . GLU A 1 399 ? 7.797 26.762 33.734 1.00 89.00 399 GLU A N 1
ATOM 3181 C CA . GLU A 1 399 ? 8.665 27.936 33.597 1.00 89.00 399 GLU A CA 1
ATOM 3182 C C . GLU A 1 399 ? 8.177 29.085 34.480 1.00 89.00 399 GLU A C 1
ATOM 3184 O O . GLU A 1 399 ? 6.982 29.259 34.704 1.00 89.00 399 GLU A O 1
ATOM 3189 N N . LYS A 1 400 ? 9.108 29.896 34.979 1.00 88.75 400 LYS A N 1
ATOM 3190 C CA . LYS A 1 400 ? 8.755 31.143 35.662 1.00 88.75 400 LYS A CA 1
ATOM 3191 C C . LYS A 1 400 ? 8.329 32.184 34.645 1.00 88.75 400 LYS A C 1
ATOM 3193 O O . LYS A 1 400 ? 8.848 32.205 33.531 1.00 88.75 400 LYS A O 1
ATOM 3198 N N . ASP A 1 401 ? 7.464 33.097 35.064 1.00 84.56 401 ASP A N 1
ATOM 3199 C CA . ASP A 1 401 ? 7.251 34.323 34.305 1.00 84.56 401 ASP A CA 1
ATOM 3200 C C . ASP A 1 401 ? 8.559 35.143 34.257 1.00 84.56 401 ASP A C 1
ATOM 3202 O O . ASP A 1 401 ? 9.077 35.503 35.322 1.00 84.56 401 ASP A O 1
ATOM 3206 N N . PRO A 1 402 ? 9.091 35.469 33.059 1.00 83.81 402 PRO A N 1
ATOM 3207 C CA . PRO A 1 402 ? 10.306 36.269 32.896 1.00 83.81 402 PRO A CA 1
ATOM 3208 C C . PRO A 1 402 ? 10.273 37.610 33.639 1.00 83.81 402 PRO A C 1
ATOM 3210 O O . PRO A 1 402 ? 11.315 38.139 34.019 1.00 83.81 402 PRO A O 1
ATOM 3213 N N . GLN A 1 403 ? 9.083 38.182 33.849 1.00 81.69 403 GLN A N 1
ATOM 3214 C CA . GLN A 1 403 ? 8.906 39.459 34.542 1.00 81.69 403 GLN A CA 1
ATOM 3215 C C . GLN A 1 403 ? 8.928 39.320 36.070 1.00 81.69 403 GLN A C 1
ATOM 3217 O O . GLN A 1 403 ? 9.078 40.321 36.770 1.00 81.69 403 GLN A O 1
ATOM 3222 N N . GLN A 1 404 ? 8.783 38.097 36.594 1.00 81.50 404 GLN A N 1
ATOM 3223 C CA . GLN A 1 404 ? 8.764 37.803 38.029 1.00 81.50 404 GLN A CA 1
ATOM 3224 C C . GLN A 1 404 ? 9.895 36.860 38.478 1.00 81.50 404 GLN A C 1
ATOM 3226 O O . GLN A 1 404 ? 9.861 36.341 39.598 1.00 81.50 404 GLN A O 1
ATOM 3231 N N . GLU A 1 405 ? 10.920 36.651 37.642 1.00 79.88 405 GLU A N 1
ATOM 3232 C CA . GLU A 1 405 ? 12.038 35.742 37.940 1.00 79.88 405 GLU A CA 1
ATOM 3233 C C . GLU A 1 405 ? 12.770 36.079 39.246 1.00 79.88 405 GLU A C 1
ATOM 3235 O O . GLU A 1 405 ? 13.168 35.159 39.963 1.00 79.88 405 GLU A O 1
ATOM 3240 N N . ASP A 1 406 ? 12.895 37.370 39.572 1.00 78.31 406 ASP A N 1
ATOM 3241 C CA . ASP A 1 406 ? 13.572 37.860 40.781 1.00 78.31 406 ASP A CA 1
ATOM 3242 C C . ASP A 1 406 ? 12.741 37.666 42.066 1.00 78.31 406 ASP A C 1
ATOM 3244 O O . ASP A 1 406 ? 13.294 37.663 43.166 1.00 78.31 406 ASP A O 1
ATOM 3248 N N . PHE A 1 407 ? 11.418 37.501 41.943 1.00 75.19 407 PHE A N 1
ATOM 3249 C CA . PHE A 1 407 ? 10.494 37.351 43.077 1.00 75.19 407 PHE A CA 1
ATOM 3250 C C . PHE A 1 407 ? 10.204 35.887 43.417 1.00 75.19 407 PHE A C 1
ATOM 3252 O O . PHE A 1 407 ? 9.869 35.567 44.557 1.00 75.19 407 PHE A O 1
ATOM 3259 N N . LEU A 1 408 ? 10.335 34.991 42.439 1.00 80.50 408 LEU A N 1
ATOM 3260 C CA . LEU A 1 408 ? 10.160 33.555 42.620 1.00 80.50 408 LEU A CA 1
ATOM 3261 C C . LEU A 1 408 ? 11.516 32.913 42.931 1.00 80.50 408 LEU A C 1
ATOM 3263 O O . LEU A 1 408 ? 12.407 32.894 42.085 1.00 80.50 408 LEU A O 1
ATOM 3267 N N . GLN A 1 409 ? 11.687 32.339 44.120 1.00 71.00 409 GLN A N 1
ATOM 3268 C CA . GLN A 1 409 ? 12.887 31.569 44.474 1.00 71.00 409 GLN A CA 1
ATOM 3269 C C . GLN A 1 409 ? 12.796 30.124 43.930 1.00 71.00 409 GLN A C 1
ATOM 3271 O O . GLN A 1 409 ? 11.718 29.665 43.574 1.00 71.00 409 GLN A O 1
ATOM 3276 N N . GLY A 1 410 ? 13.927 29.418 43.791 1.00 73.69 410 GLY A N 1
ATOM 3277 C CA . GLY A 1 410 ? 13.965 28.014 43.334 1.00 73.69 410 GLY A CA 1
ATOM 3278 C C . GLY A 1 410 ? 13.974 27.838 41.808 1.00 73.69 410 GLY A C 1
ATOM 3279 O O . GLY A 1 410 ? 13.732 28.779 41.063 1.00 73.69 410 GLY A O 1
ATOM 3280 N N . ARG A 1 411 ? 14.329 26.659 41.297 1.00 74.12 411 ARG A N 1
ATOM 3281 C CA . ARG A 1 411 ? 14.206 26.302 39.868 1.00 74.12 411 ARG A CA 1
ATOM 3282 C C . ARG A 1 411 ? 13.666 24.886 39.802 1.00 74.12 411 ARG A C 1
ATOM 3284 O O . ARG A 1 411 ? 14.158 24.055 40.553 1.00 74.12 411 ARG A O 1
ATOM 3291 N N . MET A 1 412 ? 12.747 24.611 38.881 1.00 80.56 412 MET A N 1
ATOM 3292 C CA . MET A 1 412 ? 12.242 23.257 38.640 1.00 80.56 412 MET A CA 1
ATOM 3293 C C . MET A 1 412 ? 13.351 22.403 37.992 1.00 80.56 412 MET A C 1
ATOM 3295 O O . MET A 1 412 ? 13.716 22.667 36.842 1.00 80.56 412 MET A O 1
ATOM 3299 N N . PRO A 1 413 ? 13.946 21.418 38.696 1.00 70.62 413 PRO A N 1
ATOM 3300 C CA . PRO A 1 413 ? 15.144 20.723 38.220 1.00 70.62 413 PRO A CA 1
ATOM 3301 C C . PRO A 1 413 ? 14.843 19.549 37.267 1.00 70.62 413 PRO A C 1
ATOM 3303 O O . PRO A 1 413 ? 15.781 18.894 36.818 1.00 70.62 413 PRO A O 1
ATOM 3306 N N . GLY A 1 414 ? 13.567 19.278 36.959 1.00 76.38 414 GLY A N 1
ATOM 3307 C CA . GLY A 1 414 ? 13.115 18.087 36.225 1.00 76.38 414 GLY A CA 1
ATOM 3308 C C . GLY A 1 414 ? 12.362 18.353 34.919 1.00 76.38 414 GLY A C 1
ATOM 3309 O O . GLY A 1 414 ? 11.711 17.450 34.412 1.00 76.38 414 GLY A O 1
ATOM 3310 N N . ASN A 1 415 ? 12.431 19.563 34.358 1.00 83.12 415 ASN A N 1
ATOM 3311 C CA . ASN A 1 415 ? 11.791 19.844 33.070 1.00 83.12 415 ASN A CA 1
ATOM 3312 C C . ASN A 1 415 ? 12.434 19.034 31.919 1.00 83.12 415 ASN A C 1
ATOM 3314 O O . ASN A 1 415 ? 13.665 19.052 31.800 1.00 83.12 415 ASN A O 1
ATOM 3318 N N . PRO A 1 416 ? 11.646 18.435 31.003 1.00 83.88 416 PRO A N 1
ATOM 3319 C CA . PRO A 1 416 ? 10.184 18.301 31.020 1.00 83.88 416 PRO A CA 1
ATOM 3320 C C . PRO A 1 416 ? 9.703 17.099 31.862 1.00 83.88 416 PRO A C 1
ATOM 3322 O O . PRO A 1 416 ? 10.279 16.015 31.789 1.00 83.88 416 PRO A O 1
ATOM 3325 N N . TYR A 1 417 ? 8.606 17.281 32.598 1.00 85.62 417 TYR A N 1
ATOM 3326 C CA . TYR A 1 417 ? 7.968 16.259 33.435 1.00 85.62 417 TYR A CA 1
ATOM 3327 C C . TYR A 1 417 ? 6.948 15.431 32.635 1.00 85.62 417 TYR A C 1
ATOM 3329 O O . TYR A 1 417 ? 6.281 15.974 31.756 1.00 85.62 417 TYR A O 1
ATOM 3337 N N . SER A 1 418 ? 6.791 14.136 32.931 1.00 85.12 418 SER A N 1
ATOM 3338 C CA . SER A 1 418 ? 5.744 13.288 32.319 1.00 85.12 418 SER A CA 1
ATOM 3339 C C . SER A 1 418 ? 4.408 13.447 33.057 1.00 85.12 418 SER A C 1
ATOM 3341 O O . SER A 1 418 ? 4.392 13.612 34.277 1.00 85.12 418 SER A O 1
ATOM 3343 N N . SER A 1 419 ? 3.282 13.342 32.343 1.00 82.62 419 SER A N 1
ATOM 3344 C CA . SER A 1 419 ? 1.924 13.345 32.917 1.00 82.62 419 SER A CA 1
ATOM 3345 C C . SER A 1 419 ? 1.688 12.235 33.948 1.00 82.62 419 SER A C 1
ATOM 3347 O O . SER A 1 419 ? 0.784 12.346 34.770 1.00 82.62 419 SER A O 1
ATOM 3349 N N . ASN A 1 420 ? 2.505 11.178 33.919 1.00 80.06 420 ASN A N 1
ATOM 3350 C CA . ASN A 1 420 ? 2.436 10.046 34.845 1.00 80.06 420 ASN A CA 1
ATOM 3351 C C . ASN A 1 420 ? 3.266 10.252 36.127 1.00 80.06 420 ASN A C 1
ATOM 3353 O O . ASN A 1 420 ? 3.265 9.395 37.013 1.00 80.06 420 ASN A O 1
ATOM 3357 N N . GLU A 1 421 ? 4.013 11.354 36.235 1.00 82.25 421 GLU A N 1
ATOM 3358 C CA . GLU A 1 421 ? 4.835 11.640 37.409 1.00 82.25 421 GLU A CA 1
ATOM 3359 C C . GLU A 1 421 ? 3.982 12.152 38.588 1.00 82.25 421 GLU A C 1
ATOM 3361 O O . GLU A 1 421 ? 3.077 12.970 38.388 1.00 82.25 421 GLU A O 1
ATOM 3366 N N . PRO A 1 422 ? 4.273 11.743 39.843 1.00 77.69 422 PRO A N 1
ATOM 3367 C CA . PRO A 1 422 ? 3.578 12.271 41.013 1.00 77.69 422 PRO A CA 1
ATOM 3368 C C . PRO A 1 422 ? 3.647 13.809 41.078 1.00 77.69 422 PRO A C 1
ATOM 3370 O O . PRO A 1 422 ? 4.726 14.415 41.052 1.00 77.69 422 PRO A O 1
ATOM 3373 N N . GLY A 1 423 ? 2.468 14.431 41.177 1.00 80.00 423 GLY A N 1
ATOM 3374 C CA . GLY A 1 423 ? 2.284 15.882 41.273 1.00 80.00 423 GLY A CA 1
ATOM 3375 C C . GLY A 1 423 ? 2.042 16.613 39.945 1.00 80.00 423 GLY A C 1
ATOM 3376 O O . GLY A 1 423 ? 1.849 17.820 39.973 1.00 80.00 423 GLY A O 1
ATOM 3377 N N . ILE A 1 424 ? 2.034 15.929 38.791 1.00 82.06 424 ILE A N 1
ATOM 3378 C CA . ILE A 1 424 ? 1.721 16.527 37.468 1.00 82.06 424 ILE A CA 1
ATOM 3379 C C . ILE A 1 424 ? 0.274 16.207 37.016 1.00 82.06 424 ILE A C 1
ATOM 3381 O O . ILE A 1 424 ? -0.096 16.346 35.854 1.00 82.06 424 ILE A O 1
ATOM 3385 N N . GLY A 1 425 ? -0.584 15.815 37.959 1.00 80.88 425 GLY A N 1
ATOM 3386 C CA . GLY A 1 425 ? -2.005 15.547 37.747 1.00 80.88 425 GLY A CA 1
ATOM 3387 C C . GLY A 1 425 ? -2.640 14.858 38.962 1.00 80.88 425 GLY A C 1
ATOM 3388 O O . GLY A 1 425 ? -1.907 14.450 39.871 1.00 80.88 425 GLY A O 1
ATOM 3389 N N . PRO A 1 426 ? -3.978 14.690 38.981 1.00 80.25 426 PRO A N 1
ATOM 3390 C CA . PRO A 1 426 ? -4.918 14.930 37.877 1.00 80.25 426 PRO A CA 1
ATOM 3391 C C . PRO A 1 426 ? -5.332 16.397 37.643 1.00 80.25 426 PRO A C 1
ATOM 3393 O O . PRO A 1 426 ? -5.766 16.717 36.534 1.00 80.25 426 PRO A O 1
ATOM 3396 N N . LEU A 1 427 ? -5.198 17.292 38.627 1.00 88.44 427 LEU A N 1
ATOM 3397 C CA . LEU A 1 427 ? -5.668 18.683 38.546 1.00 88.44 427 LEU A CA 1
ATOM 3398 C C . LEU A 1 427 ? -4.513 19.682 38.397 1.00 88.44 427 LEU A C 1
ATOM 3400 O O . LEU A 1 427 ? -3.391 19.435 38.835 1.00 88.44 427 LEU A O 1
ATOM 3404 N N . MET A 1 428 ? -4.789 20.862 37.834 1.00 87.75 428 MET A N 1
ATOM 3405 C CA . MET A 1 428 ? 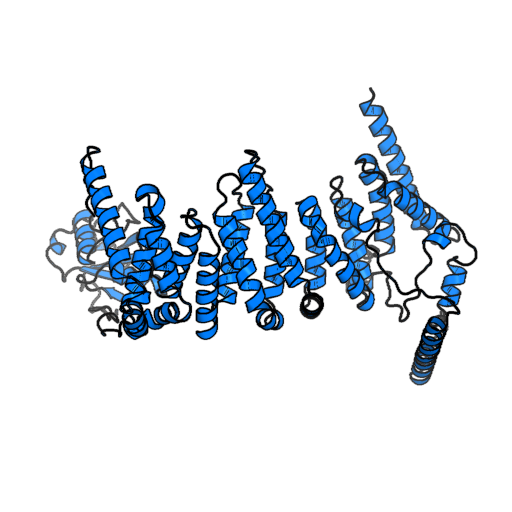-3.807 21.959 37.754 1.00 87.75 428 MET A CA 1
ATOM 3406 C C . MET A 1 428 ? -3.313 22.408 39.143 1.00 87.75 428 MET A C 1
ATOM 3408 O O . MET A 1 428 ? -2.173 22.852 39.297 1.00 87.75 428 MET A O 1
ATOM 3412 N N . ARG A 1 429 ? -4.133 22.216 40.182 1.00 88.81 429 ARG A N 1
ATOM 3413 C CA . ARG A 1 429 ? -3.760 22.364 41.596 1.00 88.81 429 ARG A CA 1
ATOM 3414 C C . ARG A 1 429 ? -2.568 21.494 42.004 1.00 88.81 429 ARG A C 1
ATOM 3416 O O . ARG A 1 429 ? -1.731 21.950 42.780 1.00 88.81 429 ARG A O 1
ATOM 3423 N N . ASP A 1 430 ? -2.461 20.276 41.480 1.00 88.75 430 ASP A N 1
ATOM 3424 C CA . ASP A 1 430 ? -1.362 19.366 41.817 1.00 88.75 430 ASP A CA 1
ATOM 3425 C C . ASP A 1 430 ? -0.034 19.901 41.276 1.00 88.75 430 ASP A C 1
ATOM 3427 O O . ASP A 1 430 ? 0.969 19.912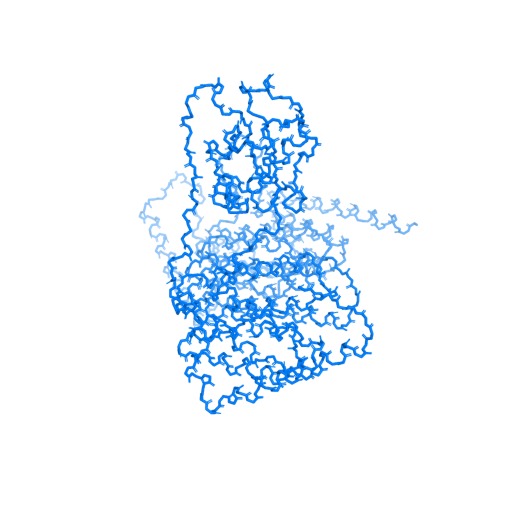 41.992 1.00 88.75 430 ASP A O 1
ATOM 3431 N N . ILE A 1 431 ? -0.066 20.478 40.070 1.00 89.25 431 ILE A N 1
ATOM 3432 C CA . ILE A 1 431 ? 1.081 21.164 39.465 1.00 89.25 431 ILE A CA 1
ATOM 3433 C C . ILE A 1 431 ? 1.488 22.376 40.306 1.00 89.25 431 ILE A C 1
ATOM 3435 O O . ILE A 1 431 ? 2.675 22.541 40.596 1.00 89.25 431 ILE A O 1
ATOM 3439 N N . LYS A 1 432 ? 0.523 23.197 40.753 1.00 89.38 432 LYS A N 1
ATOM 3440 C CA . LYS A 1 432 ? 0.785 24.317 41.679 1.00 89.38 432 LYS A CA 1
ATOM 3441 C C . LYS A 1 432 ? 1.498 23.816 42.937 1.00 89.38 432 LYS A C 1
ATOM 3443 O O . LYS A 1 432 ? 2.545 24.340 43.304 1.00 89.38 432 LYS A O 1
ATOM 3448 N N . ASN A 1 433 ? 0.963 22.769 43.563 1.00 89.06 433 ASN A N 1
ATOM 3449 C CA . ASN A 1 433 ? 1.510 22.199 44.792 1.00 89.06 433 ASN A CA 1
ATOM 3450 C C . ASN A 1 433 ? 2.925 21.649 44.594 1.00 89.06 433 ASN A C 1
ATOM 3452 O O . ASN A 1 433 ? 3.779 21.869 45.452 1.00 89.06 433 ASN A O 1
ATOM 3456 N N . LYS A 1 434 ? 3.198 20.998 43.455 1.00 88.12 434 LYS A N 1
ATOM 3457 C CA . LYS A 1 434 ? 4.541 20.526 43.097 1.00 88.12 434 LYS A CA 1
ATOM 3458 C C . LYS A 1 434 ? 5.520 21.690 42.949 1.00 88.12 434 LYS A C 1
ATOM 3460 O O . LYS A 1 434 ? 6.600 21.640 43.526 1.00 88.12 434 LYS A O 1
ATOM 3465 N N . ILE A 1 435 ? 5.134 22.766 42.256 1.00 87.12 435 ILE A N 1
ATOM 3466 C CA . ILE A 1 435 ? 5.979 23.966 42.134 1.00 87.12 435 ILE A CA 1
ATOM 3467 C C . ILE A 1 435 ? 6.240 24.579 43.515 1.00 87.12 435 ILE A C 1
ATOM 3469 O O . ILE A 1 435 ? 7.378 24.926 43.825 1.00 87.12 435 ILE A O 1
ATOM 3473 N N . CYS A 1 436 ? 5.213 24.685 44.363 1.00 86.94 436 CYS A N 1
ATOM 3474 C CA . CYS A 1 436 ? 5.361 25.239 45.706 1.00 86.94 436 CYS A CA 1
ATOM 3475 C C . CYS A 1 436 ? 6.291 24.402 46.598 1.00 86.94 436 CYS A C 1
ATOM 3477 O O . CYS A 1 436 ? 7.058 24.977 47.366 1.00 86.94 436 CYS A O 1
ATOM 3479 N N . GLN A 1 437 ? 6.244 23.071 46.493 1.00 86.19 437 GLN A N 1
ATOM 3480 C CA . GLN A 1 437 ? 7.113 22.160 47.246 1.00 86.19 437 GLN A CA 1
ATOM 3481 C C . GLN A 1 437 ? 8.558 22.187 46.731 1.00 86.19 437 GLN A C 1
ATOM 3483 O O . GLN A 1 437 ? 9.479 22.345 47.526 1.00 86.19 437 GLN A O 1
ATOM 3488 N N . ASP A 1 438 ? 8.761 22.101 45.414 1.00 85.19 438 ASP A N 1
ATOM 3489 C CA . ASP A 1 438 ? 10.096 22.027 44.804 1.00 85.19 438 ASP A CA 1
ATOM 3490 C C . ASP A 1 438 ? 10.846 23.374 44.842 1.00 85.19 438 ASP A C 1
ATOM 3492 O O . ASP A 1 438 ? 12.077 23.408 44.784 1.00 85.19 438 ASP A O 1
ATOM 3496 N N . CYS A 1 439 ? 10.120 24.494 44.933 1.00 83.25 439 CYS A N 1
ATOM 3497 C CA . CYS A 1 439 ? 10.689 25.843 45.016 1.00 83.25 439 CYS A CA 1
ATOM 3498 C C . CYS A 1 439 ? 10.704 26.438 46.441 1.00 83.25 439 CYS A C 1
ATOM 3500 O O . CYS A 1 439 ? 10.985 27.629 46.581 1.00 83.25 439 CYS A O 1
ATOM 3502 N N . ASP A 1 440 ? 10.409 25.648 47.484 1.00 82.31 440 ASP A N 1
ATOM 3503 C CA . ASP A 1 440 ? 10.323 26.085 48.893 1.00 82.31 440 ASP A CA 1
ATOM 3504 C C . ASP A 1 440 ? 9.340 27.262 49.139 1.00 82.31 440 ASP A C 1
ATOM 3506 O O . ASP A 1 440 ? 9.496 28.059 50.068 1.00 82.31 440 ASP A O 1
ATOM 3510 N N . LEU A 1 441 ? 8.276 27.376 48.334 1.00 80.81 441 LEU A N 1
ATOM 3511 C CA . LEU A 1 441 ? 7.253 28.429 48.433 1.00 80.81 441 LEU A CA 1
ATOM 3512 C C . LEU A 1 441 ? 6.116 28.031 49.392 1.00 80.81 441 LEU A C 1
ATOM 3514 O O . LEU A 1 441 ? 4.937 28.027 49.031 1.00 80.81 441 LEU A O 1
ATOM 3518 N N . VAL A 1 442 ? 6.467 27.708 50.640 1.00 77.00 442 VAL A N 1
ATOM 3519 C CA . VAL A 1 442 ? 5.543 27.148 51.650 1.00 77.00 442 VAL A CA 1
ATOM 3520 C C . VAL A 1 442 ? 4.326 28.049 51.912 1.00 77.00 442 VAL A C 1
ATOM 3522 O O . VAL A 1 442 ? 3.223 27.550 52.111 1.00 77.00 442 VAL A O 1
ATOM 3525 N N . ALA A 1 443 ? 4.495 29.374 51.850 1.00 75.62 443 ALA A N 1
ATOM 3526 C CA . ALA A 1 443 ? 3.418 30.338 52.094 1.00 75.62 443 ALA A CA 1
ATOM 3527 C C . ALA A 1 443 ? 2.288 30.307 51.042 1.00 75.62 443 ALA A C 1
ATOM 3529 O O . ALA A 1 443 ? 1.191 30.773 51.326 1.00 75.62 443 ALA A O 1
ATOM 3530 N N . LEU A 1 444 ? 2.546 29.763 49.847 1.00 77.88 444 LEU A N 1
ATOM 3531 C CA . LEU A 1 444 ? 1.587 29.686 48.733 1.00 77.88 444 LEU A CA 1
ATOM 3532 C C . LEU A 1 444 ? 0.971 28.299 48.570 1.00 77.88 444 LEU A C 1
ATOM 3534 O O . LEU A 1 444 ? 0.087 28.093 47.739 1.00 77.88 444 LEU A O 1
ATOM 3538 N N . LEU A 1 445 ? 1.443 27.337 49.362 1.00 77.50 445 LEU A N 1
ATOM 3539 C CA . LEU A 1 445 ? 0.925 25.980 49.329 1.00 77.50 445 LEU A CA 1
ATOM 3540 C C . LEU A 1 445 ? -0.539 25.960 49.798 1.00 77.50 445 LEU A C 1
ATOM 3542 O O . LEU A 1 445 ? -1.378 25.334 49.156 1.00 77.50 445 LEU A O 1
ATOM 3546 N N . GLU A 1 446 ? -0.848 26.712 50.860 1.00 75.62 446 GLU A N 1
ATOM 3547 C CA . GLU A 1 446 ? -2.195 26.825 51.443 1.00 75.62 446 GLU A CA 1
ATOM 3548 C C . GLU A 1 446 ? -3.050 27.944 50.816 1.00 75.62 446 GLU A C 1
ATOM 3550 O O . GLU A 1 446 ? -4.263 27.969 51.018 1.00 75.62 446 GLU A O 1
ATOM 3555 N N . ASP A 1 447 ? -2.446 28.852 50.037 1.00 83.19 447 ASP A N 1
ATOM 3556 C CA . ASP A 1 447 ? -3.148 29.945 49.353 1.00 83.19 447 ASP A CA 1
ATOM 3557 C C . ASP A 1 447 ? -3.340 29.638 47.858 1.00 83.19 447 ASP A C 1
ATOM 3559 O O . ASP A 1 447 ? -2.437 29.784 47.031 1.00 83.19 447 ASP A O 1
ATOM 3563 N N . ASP A 1 448 ? -4.546 29.210 47.489 1.00 77.69 448 ASP A N 1
ATOM 3564 C CA . ASP A 1 448 ? -4.935 28.955 46.095 1.00 77.69 448 ASP A CA 1
ATOM 3565 C C . ASP A 1 448 ? -5.105 30.231 45.260 1.00 77.69 448 ASP A C 1
ATOM 3567 O O . ASP A 1 448 ? -5.156 30.157 44.036 1.00 77.69 448 ASP A O 1
ATOM 3571 N N . SER A 1 449 ? -5.170 31.405 45.894 1.00 76.56 449 SER A N 1
ATOM 3572 C CA . SER A 1 449 ? -5.292 32.690 45.198 1.00 76.56 449 SER A CA 1
ATOM 3573 C C . SER A 1 449 ? -3.950 33.386 44.972 1.00 76.56 449 SER A C 1
ATOM 3575 O O . SER A 1 449 ? -3.902 34.355 44.215 1.00 76.56 449 SER A O 1
ATOM 3577 N N . GLY A 1 450 ? -2.874 32.919 45.609 1.00 80.38 450 GLY A N 1
ATOM 3578 C CA . GLY A 1 450 ? -1.563 33.568 45.568 1.00 80.38 450 GLY A CA 1
ATOM 3579 C C . GLY A 1 450 ? -0.747 33.294 44.300 1.00 80.38 450 GLY A C 1
ATOM 3580 O O . GLY A 1 450 ? 0.161 34.065 43.982 1.00 80.38 450 GLY A O 1
ATOM 3581 N N . MET A 1 451 ? -1.069 32.230 43.557 1.00 85.38 451 MET A N 1
ATOM 3582 C CA . MET A 1 451 ? -0.290 31.759 42.409 1.00 85.38 451 MET A CA 1
ATOM 3583 C C . MET A 1 451 ? -1.179 31.469 41.200 1.00 85.38 451 MET A C 1
ATOM 3585 O O . MET A 1 451 ? -2.175 30.760 41.305 1.00 85.38 451 MET A O 1
ATOM 3589 N N . GLU A 1 452 ? -0.782 31.988 40.041 1.00 89.19 452 GLU A N 1
ATOM 3590 C CA . GLU A 1 452 ? -1.467 31.799 38.763 1.00 89.19 452 GLU A CA 1
ATOM 3591 C C . GLU A 1 452 ? -0.639 30.893 37.847 1.00 89.19 452 GLU A C 1
ATOM 3593 O O . GLU A 1 452 ? 0.585 31.036 37.754 1.00 89.19 452 GLU A O 1
ATOM 3598 N N . LEU A 1 453 ? -1.320 29.980 37.150 1.00 89.62 453 LEU A N 1
ATOM 3599 C CA . LEU A 1 453 ? -0.740 29.116 36.125 1.00 89.62 453 LEU A CA 1
ATOM 3600 C C . LEU A 1 453 ? -1.265 29.541 34.754 1.00 89.62 453 LEU A C 1
ATOM 3602 O O . LEU A 1 453 ? -2.475 29.576 34.524 1.00 89.62 453 LEU A O 1
ATOM 3606 N N . LEU A 1 454 ? -0.348 29.855 33.844 1.00 89.31 454 LEU A N 1
ATOM 3607 C CA . LEU A 1 454 ? -0.645 30.315 32.499 1.00 89.31 454 LEU A CA 1
ATOM 3608 C C . LEU A 1 454 ? -0.266 29.254 31.470 1.00 89.31 454 LEU A C 1
ATOM 3610 O O . LEU A 1 454 ? 0.869 28.782 31.442 1.00 89.31 454 LEU A O 1
ATOM 3614 N N . VAL A 1 455 ? -1.199 28.937 30.574 1.00 87.94 455 VAL A N 1
ATOM 3615 C CA . VAL A 1 455 ? -0.978 28.067 29.410 1.00 87.94 455 VAL A CA 1
ATOM 3616 C C . VAL A 1 455 ? -1.386 28.848 28.165 1.00 87.94 455 VAL A C 1
ATOM 3618 O O . VAL A 1 455 ? -2.511 29.333 28.085 1.00 87.94 455 VAL A O 1
ATOM 3621 N N . ASN A 1 456 ? -0.473 29.024 27.202 1.00 84.38 456 ASN A N 1
ATOM 3622 C CA . ASN A 1 456 ? -0.701 29.859 26.007 1.00 84.38 456 ASN A CA 1
ATOM 3623 C C . ASN A 1 456 ? -1.215 31.285 26.326 1.00 84.38 456 ASN A C 1
ATOM 3625 O O . ASN A 1 456 ? -2.119 31.790 25.664 1.00 84.38 456 ASN A O 1
ATOM 3629 N N . ASN A 1 457 ? -0.634 31.945 27.336 1.00 84.25 457 ASN A N 1
ATOM 3630 C CA . ASN A 1 457 ? -1.025 33.283 27.818 1.00 84.25 457 ASN A CA 1
ATOM 3631 C C . ASN A 1 457 ? -2.477 33.387 28.326 1.00 84.25 457 ASN A C 1
ATOM 3633 O O . ASN A 1 457 ? -3.041 34.480 28.360 1.00 84.25 457 ASN A O 1
ATOM 3637 N N . LYS A 1 458 ? -3.081 32.265 28.727 1.00 87.62 458 LYS A N 1
ATOM 3638 C CA . LYS A 1 458 ? -4.385 32.217 29.394 1.00 87.62 458 LYS A CA 1
ATOM 3639 C C . LYS A 1 458 ? -4.211 31.685 30.804 1.00 87.62 458 LYS A C 1
ATOM 3641 O O . LYS A 1 458 ? -3.479 30.715 30.994 1.00 87.62 458 LYS A O 1
ATOM 3646 N N . ILE A 1 459 ? -4.865 32.308 31.775 1.00 87.50 459 ILE A N 1
ATOM 3647 C CA . ILE A 1 459 ? -4.82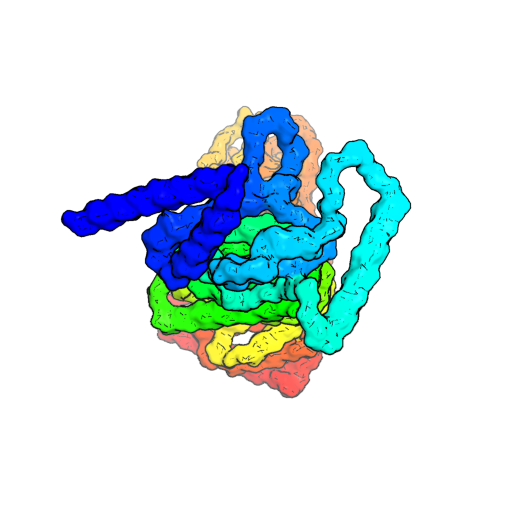3 31.864 33.169 1.00 87.50 459 ILE A CA 1
ATOM 3648 C C . ILE A 1 459 ? -5.814 30.708 33.316 1.00 87.50 459 ILE A C 1
ATOM 3650 O O . ILE A 1 459 ? -6.986 30.839 32.964 1.00 87.50 459 ILE A O 1
ATOM 3654 N N . ILE A 1 460 ? -5.340 29.572 33.818 1.00 89.69 460 ILE A N 1
ATOM 3655 C CA . ILE A 1 460 ? -6.125 28.343 33.943 1.00 89.69 460 ILE A CA 1
ATOM 3656 C C . ILE A 1 460 ? -6.582 28.171 35.391 1.00 89.69 460 ILE A C 1
ATOM 3658 O O . ILE A 1 460 ? -5.771 28.279 36.313 1.00 89.69 460 ILE A O 1
ATOM 3662 N N . SER A 1 461 ? -7.866 27.874 35.599 1.00 87.69 461 SER A N 1
ATOM 3663 C CA . SER A 1 461 ? -8.379 27.516 36.923 1.00 87.69 461 SER A CA 1
ATOM 3664 C C . SER A 1 461 ? -7.689 26.262 37.477 1.00 87.69 461 SER A C 1
ATOM 3666 O O . SER A 1 461 ? -7.476 25.276 36.769 1.00 87.69 461 SER A O 1
ATOM 3668 N N . LEU A 1 462 ? -7.364 26.285 38.773 1.00 85.25 462 LEU A N 1
ATOM 3669 C CA . LEU A 1 462 ? -6.693 25.182 39.472 1.00 85.25 462 LEU A CA 1
ATOM 3670 C C . LEU A 1 462 ? -7.553 23.910 39.555 1.00 85.25 462 LEU A C 1
ATOM 3672 O O . LEU A 1 462 ? -7.012 22.821 39.754 1.00 85.25 462 LEU A O 1
ATOM 3676 N N . ASP A 1 463 ? -8.868 24.046 39.382 1.00 85.38 463 ASP A N 1
ATOM 3677 C CA . ASP A 1 463 ? -9.837 22.948 39.448 1.00 85.38 463 ASP A CA 1
ATOM 3678 C C . ASP A 1 463 ? -10.000 22.203 38.114 1.00 85.38 463 ASP A C 1
ATOM 3680 O O . ASP A 1 463 ? -10.732 21.216 38.041 1.00 85.38 463 ASP A O 1
ATOM 3684 N N . LEU A 1 464 ? -9.315 22.645 37.053 1.00 86.62 464 LEU A N 1
ATOM 3685 C CA . LEU A 1 464 ? -9.377 21.989 35.750 1.00 86.62 464 LEU A CA 1
ATOM 3686 C C . LEU A 1 464 ? -8.421 20.783 35.671 1.00 86.62 464 LEU A C 1
ATOM 3688 O O . LEU A 1 464 ? -7.289 20.858 36.167 1.00 86.62 464 LEU A O 1
ATOM 3692 N N . PRO A 1 465 ? -8.829 19.679 35.010 1.00 86.94 465 PRO A N 1
ATOM 3693 C CA . PRO A 1 465 ? -7.946 18.547 34.748 1.00 86.94 465 PRO A CA 1
ATOM 3694 C C . PRO A 1 465 ? -6.801 18.916 33.800 1.00 86.94 465 PRO A C 1
ATOM 3696 O O . PRO A 1 465 ? -7.022 19.506 32.741 1.00 86.94 465 PRO A O 1
ATOM 3699 N N . VAL A 1 466 ? -5.576 18.498 34.125 1.00 85.25 466 VAL A N 1
ATOM 3700 C CA . VAL A 1 466 ? -4.378 18.802 33.315 1.00 85.25 466 VAL A CA 1
ATOM 3701 C C . VAL A 1 466 ? -4.499 18.225 31.896 1.00 85.25 466 VAL A C 1
ATOM 3703 O O . VAL A 1 466 ? -4.112 18.871 30.923 1.00 85.25 466 VAL A O 1
ATOM 3706 N N . ALA A 1 467 ? -5.090 17.032 31.763 1.00 83.06 467 ALA A N 1
ATOM 3707 C CA . ALA A 1 467 ? -5.298 16.367 30.475 1.00 83.06 467 ALA A CA 1
ATOM 3708 C C . ALA A 1 467 ? -6.274 17.129 29.555 1.00 83.06 467 ALA A C 1
ATOM 3710 O O . ALA A 1 467 ? -6.032 17.252 28.353 1.00 83.06 467 ALA A O 1
ATOM 3711 N N . GLU A 1 468 ? -7.347 17.693 30.120 1.00 81.50 468 GLU A N 1
ATOM 3712 C CA . GLU A 1 468 ? -8.312 18.530 29.391 1.00 81.50 468 GLU A CA 1
ATOM 3713 C C . GLU A 1 468 ? -7.655 19.832 28.913 1.00 81.50 468 GLU A C 1
ATOM 3715 O O . GLU A 1 468 ? -7.829 20.233 27.761 1.00 81.50 468 GLU A O 1
ATOM 3720 N N . VAL A 1 469 ? -6.846 20.466 29.770 1.00 83.50 469 VAL A N 1
ATOM 3721 C CA . VAL A 1 469 ? -6.102 21.693 29.440 1.00 83.50 469 VAL A CA 1
ATOM 3722 C C . VAL A 1 469 ? -5.088 21.429 28.323 1.00 83.50 469 VAL A C 1
ATOM 3724 O O . VAL A 1 469 ? -5.014 22.206 27.369 1.00 83.50 469 VAL A O 1
ATOM 3727 N N . TYR A 1 470 ? -4.366 20.305 28.377 1.00 83.19 470 TYR A N 1
ATOM 3728 C CA . TYR A 1 470 ? -3.455 19.890 27.309 1.00 83.19 470 TYR A CA 1
ATOM 3729 C C . TYR A 1 470 ? -4.187 19.753 25.969 1.00 83.19 470 TYR A C 1
ATOM 3731 O O . TYR A 1 470 ? -3.810 20.379 24.975 1.00 83.19 470 TYR A O 1
ATOM 3739 N N . LYS A 1 471 ? -5.291 19.000 25.955 1.00 78.69 471 LYS A N 1
ATOM 3740 C CA . LYS A 1 471 ? -6.048 18.700 24.736 1.00 78.69 471 LYS A CA 1
ATOM 3741 C C . LYS A 1 471 ? -6.744 19.930 24.144 1.00 78.69 471 LYS A C 1
ATOM 3743 O O . LYS A 1 471 ? -6.692 20.133 22.934 1.00 78.69 471 LYS A O 1
ATOM 3748 N N . LYS A 1 472 ? -7.396 20.753 24.972 1.00 77.69 472 LYS A N 1
ATOM 3749 C CA . LYS A 1 472 ? -8.243 21.868 24.505 1.00 77.69 472 LYS A CA 1
ATOM 3750 C C . LYS A 1 472 ? -7.499 23.197 24.362 1.00 77.69 472 LYS A C 1
ATOM 3752 O O . LYS A 1 472 ? -7.866 23.992 23.503 1.00 77.69 472 LYS A O 1
ATOM 3757 N N . VAL A 1 473 ? -6.469 23.457 25.172 1.00 78.88 473 VAL A N 1
ATOM 3758 C CA . VAL A 1 473 ? -5.772 24.761 25.197 1.00 78.88 473 VAL A CA 1
ATOM 3759 C C . VAL A 1 473 ? -4.398 24.698 24.523 1.00 78.88 473 VAL A C 1
ATOM 3761 O O . VAL A 1 473 ? -3.994 25.667 23.874 1.00 78.88 473 VAL A O 1
ATOM 3764 N N . TRP A 1 474 ? -3.674 23.577 24.643 1.00 81.50 474 TRP A N 1
ATOM 3765 C CA . TRP A 1 474 ? -2.302 23.447 24.131 1.00 81.50 474 TRP A CA 1
ATOM 3766 C C . TRP A 1 474 ? -2.218 22.822 22.728 1.00 81.50 474 TRP A C 1
ATOM 3768 O O . TRP A 1 474 ? -1.650 23.444 21.823 1.00 81.50 474 TRP A O 1
ATOM 3778 N N . CYS A 1 475 ? -2.823 21.646 22.516 1.00 75.62 475 CYS A N 1
ATOM 3779 C CA . CYS A 1 475 ? -2.775 20.912 21.242 1.00 75.62 475 CYS A CA 1
ATOM 3780 C C . CYS A 1 475 ? -3.194 21.716 19.993 1.00 75.62 475 CYS A C 1
ATOM 3782 O O . CYS A 1 475 ? -2.544 21.533 18.966 1.00 75.62 475 CYS A O 1
ATOM 3784 N N . PRO A 1 476 ? -4.195 22.625 20.027 1.00 75.06 476 PRO A N 1
ATOM 3785 C CA . PRO A 1 476 ? -4.590 23.382 18.834 1.00 75.06 476 PRO A CA 1
ATOM 3786 C C . PRO A 1 476 ? -3.492 24.289 18.265 1.00 75.06 476 PRO A C 1
ATOM 3788 O O . PRO A 1 476 ? -3.545 24.650 17.090 1.00 75.06 476 PRO A O 1
ATOM 3791 N N . THR A 1 477 ? -2.520 24.679 19.093 1.00 71.25 477 THR A N 1
ATOM 3792 C CA . THR A 1 477 ? -1.459 25.621 18.711 1.00 71.25 477 THR A CA 1
ATOM 3793 C C . THR A 1 477 ? -0.102 24.928 18.572 1.00 71.25 477 THR A C 1
ATOM 3795 O O . THR A 1 477 ? 0.659 25.291 17.680 1.00 71.25 477 THR A O 1
ATOM 3798 N N . ASN A 1 478 ? 0.194 23.927 19.416 1.00 70.81 478 ASN A N 1
ATOM 3799 C CA . ASN A 1 478 ? 1.529 23.326 19.550 1.00 70.81 478 ASN A CA 1
ATOM 3800 C C . ASN A 1 478 ? 1.463 21.785 19.647 1.00 70.81 478 ASN A C 1
ATOM 3802 O O . ASN A 1 478 ? 1.759 21.187 20.685 1.00 70.81 478 ASN A O 1
ATOM 3806 N N . GLU A 1 479 ? 1.045 21.127 18.566 1.00 70.75 479 GLU A N 1
ATOM 3807 C CA . GLU A 1 479 ? 0.947 19.664 18.490 1.00 70.75 479 GLU A CA 1
ATOM 3808 C C . GLU A 1 479 ? 2.342 18.998 18.554 1.00 70.75 479 GLU A C 1
ATOM 3810 O O . GLU A 1 479 ? 3.220 19.287 17.741 1.00 70.75 479 GLU A O 1
ATOM 3815 N N . GLY A 1 480 ? 2.563 18.106 19.530 1.00 67.81 480 GLY A N 1
ATOM 3816 C CA . GLY A 1 480 ? 3.819 17.354 19.698 1.00 67.81 480 GLY A CA 1
ATOM 3817 C C . GLY A 1 480 ? 4.904 18.022 20.557 1.00 67.81 480 GLY A C 1
ATOM 3818 O O . GLY A 1 480 ? 5.950 17.413 20.784 1.00 67.81 480 GLY A O 1
ATOM 3819 N N . GLU A 1 481 ? 4.667 19.231 21.073 1.00 80.81 481 GLU A N 1
ATOM 3820 C CA . GLU A 1 481 ? 5.573 19.910 22.011 1.00 80.81 481 GLU A CA 1
ATOM 3821 C C . GLU A 1 481 ? 5.141 19.719 23.477 1.00 80.81 481 GLU A C 1
ATOM 3823 O O . GLU A 1 481 ? 3.939 19.594 23.753 1.00 80.81 481 GLU A O 1
ATOM 3828 N N . PRO A 1 482 ? 6.090 19.721 24.441 1.00 82.94 482 PRO A N 1
ATOM 3829 C CA . PRO A 1 482 ? 5.748 19.668 25.857 1.00 82.94 482 PRO A CA 1
ATOM 3830 C C . PRO A 1 482 ? 4.948 20.914 26.257 1.00 82.94 482 PRO A C 1
ATOM 3832 O O . PRO A 1 482 ? 5.316 22.036 25.908 1.00 82.94 482 PRO A O 1
ATOM 3835 N N . MET A 1 483 ? 3.864 20.719 27.007 1.00 87.56 483 MET A N 1
ATOM 3836 C CA . MET A 1 483 ? 2.981 21.784 27.467 1.00 87.56 483 MET A CA 1
ATOM 3837 C C . MET A 1 483 ? 3.725 22.766 28.352 1.00 87.56 483 MET A C 1
ATOM 3839 O O . MET A 1 483 ? 4.142 22.416 29.454 1.00 87.56 483 MET A O 1
ATOM 3843 N N . ARG A 1 484 ? 3.872 24.005 27.887 1.00 87.69 484 ARG A N 1
ATOM 3844 C CA . ARG A 1 484 ? 4.545 25.051 28.657 1.00 87.69 484 ARG A CA 1
ATOM 3845 C C . ARG A 1 484 ? 3.542 25.719 29.587 1.00 87.69 484 ARG A C 1
ATOM 3847 O O . ARG A 1 484 ? 2.619 26.389 29.124 1.00 87.69 484 ARG A O 1
ATOM 3854 N N . ILE A 1 485 ? 3.746 25.530 30.886 1.00 91.19 485 ILE A N 1
ATOM 3855 C CA . ILE A 1 485 ? 2.996 26.197 31.947 1.00 91.19 485 ILE A CA 1
ATOM 3856 C C . ILE A 1 485 ? 3.909 27.248 32.568 1.00 91.19 485 ILE A C 1
ATOM 3858 O O . ILE A 1 485 ? 4.957 26.923 33.131 1.00 91.19 485 ILE A O 1
ATOM 3862 N N . ILE A 1 486 ? 3.501 28.507 32.465 1.00 89.38 486 ILE A N 1
ATOM 3863 C CA . ILE A 1 486 ? 4.197 29.638 33.069 1.00 89.38 486 ILE A CA 1
ATOM 3864 C C . ILE A 1 486 ? 3.538 29.934 34.411 1.00 89.38 486 ILE A C 1
ATOM 3866 O O . ILE A 1 486 ? 2.329 30.144 34.462 1.00 89.38 486 ILE A O 1
ATOM 3870 N N . TYR A 1 487 ? 4.305 29.957 35.495 1.00 89.56 487 TYR A N 1
ATOM 3871 C CA . TYR A 1 487 ? 3.780 30.256 36.824 1.00 89.56 487 TYR A CA 1
ATOM 3872 C C . TYR A 1 487 ? 4.240 31.618 37.340 1.00 89.56 487 TYR A C 1
ATOM 3874 O O . TYR A 1 487 ? 5.398 32.014 37.161 1.00 89.56 487 TYR A O 1
ATOM 3882 N N . ARG A 1 488 ? 3.327 32.333 38.006 1.00 88.62 488 ARG A N 1
ATOM 3883 C CA . ARG A 1 488 ? 3.575 33.672 38.559 1.00 88.62 488 ARG A CA 1
ATOM 3884 C C . ARG A 1 488 ? 2.778 33.947 39.831 1.00 88.62 488 ARG A C 1
ATOM 3886 O O . ARG A 1 488 ? 1.776 33.290 40.102 1.00 88.62 488 ARG A O 1
ATOM 3893 N N . MET A 1 489 ? 3.207 34.949 40.587 1.00 83.12 489 MET A N 1
ATOM 3894 C CA . MET A 1 489 ? 2.495 35.459 41.755 1.00 83.12 489 MET A CA 1
ATOM 3895 C C . MET A 1 489 ? 1.389 36.416 41.326 1.00 83.12 489 MET A C 1
ATOM 3897 O O . MET A 1 489 ? 1.613 37.327 40.516 1.00 83.12 489 MET A O 1
ATOM 3901 N N . ARG A 1 490 ? 0.208 36.257 41.921 1.00 82.38 490 ARG A N 1
ATOM 3902 C CA . ARG A 1 490 ? -0.917 37.161 41.688 1.00 82.38 490 ARG A CA 1
ATOM 3903 C C . ARG A 1 490 ? -0.650 38.538 42.306 1.00 82.38 490 ARG A C 1
ATOM 3905 O O . ARG A 1 490 ? -0.181 38.644 43.436 1.00 82.38 490 ARG A O 1
ATOM 3912 N N . GLY A 1 491 ? -0.978 39.605 41.575 1.00 76.25 491 GLY A N 1
ATOM 3913 C CA . GLY A 1 491 ? -1.010 40.979 42.098 1.00 76.25 491 GLY A CA 1
ATOM 3914 C C . GLY A 1 491 ? 0.323 41.741 42.139 1.00 76.25 491 GLY A C 1
ATOM 3915 O O . GLY A 1 491 ? 0.328 42.896 42.560 1.00 76.25 491 GLY A O 1
ATOM 3916 N N . LEU A 1 492 ? 1.442 41.163 41.677 1.00 75.81 492 LEU A N 1
ATOM 3917 C CA . LEU A 1 492 ? 2.737 41.870 41.640 1.00 75.81 492 LEU A CA 1
ATOM 3918 C C . LEU A 1 492 ? 2.853 42.907 40.509 1.00 75.81 492 LEU A C 1
ATOM 3920 O O . LEU A 1 492 ? 3.554 43.904 40.667 1.00 75.81 492 LEU A O 1
ATOM 3924 N N . LEU A 1 493 ? 2.176 42.689 39.377 1.00 67.00 493 LEU A N 1
ATOM 3925 C CA . LEU A 1 493 ? 2.284 43.524 38.168 1.00 67.00 493 LEU A CA 1
ATOM 3926 C C . LEU A 1 493 ? 0.995 44.310 37.849 1.00 67.00 493 LEU A C 1
ATOM 3928 O O . LEU A 1 493 ? 0.876 44.882 36.767 1.00 67.00 493 LEU A O 1
ATOM 3932 N N . GLY A 1 494 ? 0.054 44.378 38.797 1.00 70.81 494 GLY A N 1
ATOM 3933 C CA . GLY A 1 494 ? -1.273 44.978 38.611 1.00 70.81 494 GLY A CA 1
ATOM 3934 C C . GLY A 1 494 ? -2.365 43.946 38.310 1.00 70.81 494 GLY A C 1
ATOM 3935 O O . GLY A 1 494 ? -2.182 42.755 38.568 1.00 70.81 494 GLY A O 1
ATOM 3936 N N . ASP A 1 495 ? -3.510 44.415 37.809 1.00 70.56 495 ASP A N 1
ATOM 3937 C CA . ASP A 1 495 ? -4.648 43.559 37.453 1.00 70.56 495 ASP A CA 1
ATOM 3938 C C . ASP A 1 495 ? -4.313 42.675 36.237 1.00 70.56 495 ASP A C 1
ATOM 3940 O O . ASP A 1 495 ? -3.720 43.145 35.263 1.00 70.56 495 ASP A O 1
ATOM 3944 N N . ALA A 1 496 ? -4.704 41.397 36.287 1.00 71.69 496 ALA A N 1
ATOM 3945 C CA . ALA A 1 496 ? -4.502 40.451 35.191 1.00 71.69 496 ALA A CA 1
ATOM 3946 C C . ALA A 1 496 ? -5.259 40.910 33.932 1.00 71.69 496 ALA A C 1
ATOM 3948 O O . ALA A 1 496 ? -6.457 41.189 33.982 1.00 71.69 496 ALA A O 1
ATOM 3949 N N . THR A 1 497 ? -4.554 40.990 32.802 1.00 75.44 497 THR A N 1
ATOM 3950 C CA . THR A 1 497 ? -5.141 41.365 31.497 1.00 75.44 497 THR A CA 1
ATOM 3951 C C . THR A 1 497 ? -5.361 40.153 30.591 1.00 75.44 497 THR A C 1
ATOM 3953 O O . THR A 1 497 ? -5.917 40.280 29.500 1.00 75.44 497 THR A O 1
ATOM 3956 N N . GLU A 1 498 ? -4.926 38.980 31.047 1.00 80.25 498 GLU A N 1
ATOM 3957 C CA . GLU A 1 498 ? -5.066 37.695 30.382 1.00 80.25 498 GLU A CA 1
ATOM 3958 C C . GLU A 1 498 ? -6.466 37.095 30.567 1.00 80.25 498 GLU A C 1
ATOM 3960 O O . GLU A 1 498 ? -7.158 37.339 31.555 1.00 80.25 498 GLU A O 1
ATOM 3965 N N . GLU A 1 499 ? -6.881 36.274 29.604 1.00 81.12 499 GLU A N 1
ATOM 3966 C CA . GLU A 1 499 ? -8.156 35.560 29.652 1.00 81.12 499 GLU A CA 1
ATOM 3967 C C . GLU A 1 499 ? -8.122 34.486 30.753 1.00 81.12 499 GLU A C 1
ATOM 3969 O O . GLU A 1 499 ? -7.213 33.651 30.777 1.00 81.12 499 GLU A O 1
ATOM 3974 N N . PHE A 1 500 ? -9.106 34.507 31.658 1.00 82.75 500 PHE A N 1
ATOM 3975 C CA . PHE A 1 500 ? -9.260 33.518 32.727 1.00 82.75 500 PHE A CA 1
ATOM 3976 C C . PHE A 1 500 ? -10.220 32.406 32.288 1.00 82.75 500 PHE A C 1
ATOM 3978 O O . PHE A 1 500 ? -11.384 32.669 31.989 1.00 82.75 500 PHE A O 1
ATOM 3985 N N . ILE A 1 501 ? -9.731 31.164 32.242 1.00 81.44 501 ILE A N 1
ATOM 3986 C CA . ILE A 1 501 ? -10.521 29.977 31.896 1.00 81.44 501 ILE A CA 1
ATOM 3987 C C . ILE A 1 501 ? -10.980 29.300 33.193 1.00 81.44 501 ILE A C 1
ATOM 3989 O O . ILE A 1 501 ? -10.229 28.542 33.811 1.00 81.44 501 ILE A O 1
ATOM 3993 N N . GLU A 1 502 ? -12.224 29.575 33.594 1.00 78.94 502 GLU A N 1
ATOM 3994 C CA . GLU A 1 502 ? -12.885 28.942 34.752 1.00 78.94 502 GLU A CA 1
ATOM 3995 C C . GLU A 1 502 ? -13.460 27.566 34.427 1.00 78.94 502 GLU A C 1
ATOM 3997 O O . GLU A 1 502 ? -13.410 26.655 35.249 1.00 78.94 502 GLU A O 1
ATOM 4002 N N . SER A 1 503 ? -13.984 27.413 33.215 1.00 73.75 503 SER A N 1
ATOM 4003 C CA . SER A 1 503 ? -14.517 26.159 32.704 1.00 73.75 503 SER A CA 1
ATOM 4004 C C . SER A 1 503 ? -14.044 25.975 31.270 1.00 73.75 503 SER A C 1
ATOM 4006 O O . SER A 1 503 ? -14.034 26.910 30.471 1.00 73.75 503 SER A O 1
ATOM 4008 N N . LEU A 1 504 ? -13.589 24.767 30.960 1.00 70.81 504 LEU A N 1
ATOM 4009 C CA . LEU A 1 504 ? -13.462 24.331 29.581 1.00 70.81 504 LEU A CA 1
ATOM 4010 C C . LEU A 1 504 ? -14.848 23.828 29.222 1.00 70.81 504 LEU A C 1
ATOM 4012 O O . LEU A 1 504 ? -15.255 22.833 29.816 1.00 70.81 504 LEU A O 1
ATOM 4016 N N . ASP A 1 505 ? -15.563 24.512 28.324 1.00 51.16 505 ASP A N 1
ATOM 4017 C CA . ASP A 1 505 ? -16.874 24.058 27.856 1.00 51.16 505 ASP A CA 1
ATOM 4018 C C . ASP A 1 505 ? -16.788 22.553 27.561 1.00 51.16 505 ASP A C 1
ATOM 4020 O O . ASP A 1 505 ? -16.076 22.085 26.659 1.00 51.16 505 ASP A O 1
ATOM 4024 N N . SER A 1 506 ? -17.432 21.765 28.418 1.00 42.75 506 SER A N 1
ATOM 4025 C CA . SER A 1 506 ? -17.659 20.355 28.199 1.00 42.75 506 SER A CA 1
ATOM 4026 C C . SER A 1 506 ? -18.783 20.288 27.181 1.00 42.75 506 SER A C 1
ATOM 4028 O O . SER A 1 506 ? -19.952 20.136 27.517 1.00 42.75 506 SER A O 1
ATOM 4030 N N . THR A 1 507 ? -18.444 20.336 25.894 1.00 40.78 507 THR A N 1
ATOM 4031 C CA . THR A 1 507 ? -19.343 19.878 24.819 1.00 40.78 507 THR A CA 1
ATOM 4032 C C . THR A 1 507 ? -19.633 18.367 24.913 1.00 40.78 507 THR A C 1
ATOM 4034 O O . THR A 1 507 ? -19.879 17.723 23.905 1.00 40.78 507 THR A O 1
ATOM 4037 N N . THR A 1 508 ? -19.547 17.776 26.106 1.00 43.69 508 THR A N 1
ATOM 4038 C CA . THR A 1 508 ? -19.786 16.366 26.418 1.00 43.69 508 THR A CA 1
ATOM 4039 C C . THR A 1 508 ? -21.014 16.154 27.305 1.00 43.69 508 THR A C 1
ATOM 4041 O O . THR A 1 508 ? -21.394 15.005 27.488 1.00 43.69 508 THR A O 1
ATOM 4044 N N . ASP A 1 509 ? -21.651 17.213 27.828 1.00 39.84 509 ASP A N 1
ATOM 4045 C CA . ASP A 1 509 ? -22.865 17.094 28.663 1.00 39.84 509 ASP A CA 1
ATOM 4046 C C . ASP A 1 509 ? -24.160 17.535 27.955 1.00 39.84 509 ASP A C 1
ATOM 4048 O O . ASP A 1 509 ? -25.231 17.559 28.564 1.00 39.84 509 ASP A O 1
ATOM 4052 N N . GLU A 1 510 ? -24.111 17.842 26.656 1.00 42.75 510 GLU A N 1
ATOM 4053 C CA . GLU A 1 510 ? -25.296 17.597 25.837 1.00 42.75 510 GLU A CA 1
ATOM 4054 C C . GLU A 1 510 ? -25.327 16.084 25.623 1.00 42.75 510 GLU A C 1
ATOM 4056 O O . GLU A 1 510 ? -24.376 15.536 25.072 1.00 42.75 510 GLU A O 1
ATOM 4061 N N . GLU A 1 511 ? -26.362 15.397 26.118 1.00 48.41 511 GLU A N 1
ATOM 4062 C CA . GLU A 1 511 ? -26.640 13.994 25.796 1.00 48.41 511 GLU A CA 1
ATOM 4063 C C . GLU A 1 511 ? -26.747 13.865 24.266 1.00 48.41 511 GLU A C 1
ATOM 4065 O O . GLU A 1 511 ? -27.837 13.942 23.693 1.00 48.41 511 GLU A O 1
ATOM 4070 N N . GLU A 1 512 ? -25.609 13.735 23.579 1.00 54.66 512 GLU A N 1
ATOM 4071 C CA . GLU A 1 512 ? -25.578 13.401 22.168 1.00 54.66 512 GLU A CA 1
ATOM 4072 C C . GLU A 1 512 ? -26.333 12.082 22.042 1.00 54.66 512 GLU A C 1
ATOM 4074 O O . GLU A 1 512 ? -25.998 11.094 22.701 1.00 54.66 512 GLU A O 1
ATOM 4079 N N . ASP A 1 513 ? -27.400 12.080 21.241 1.00 68.00 513 ASP A N 1
ATOM 4080 C CA . ASP A 1 513 ? -28.215 10.892 21.030 1.00 68.00 513 ASP A CA 1
ATOM 4081 C C . ASP A 1 513 ? -27.292 9.741 20.607 1.00 68.00 513 ASP A C 1
ATOM 4083 O O . ASP A 1 513 ? -26.721 9.754 19.509 1.00 68.00 513 ASP A O 1
ATOM 4087 N N . GLU A 1 514 ? -27.132 8.738 21.481 1.00 67.12 514 GLU A N 1
ATOM 4088 C CA . GLU A 1 514 ? -26.299 7.566 21.209 1.00 67.12 514 GLU A CA 1
ATOM 4089 C C . GLU A 1 514 ? -26.714 6.895 19.885 1.00 67.12 514 GLU A C 1
ATOM 4091 O O . GLU A 1 514 ? -25.921 6.211 19.240 1.00 67.12 514 GLU A O 1
ATOM 4096 N N . GLU A 1 515 ? -27.952 7.082 19.425 1.00 75.38 515 GLU A N 1
ATOM 4097 C CA . GLU A 1 515 ? -28.391 6.557 18.138 1.00 75.38 515 GLU A CA 1
ATOM 4098 C C . GLU A 1 515 ? -27.828 7.338 16.930 1.00 75.38 515 GLU A C 1
ATOM 4100 O O . GLU A 1 515 ? -27.557 6.717 15.895 1.00 75.38 515 GLU A O 1
ATOM 4105 N N . GLU A 1 516 ? -27.575 8.648 17.044 1.00 73.62 516 GLU A N 1
ATOM 4106 C CA . GLU A 1 516 ? -26.914 9.447 15.997 1.00 73.62 516 GLU A CA 1
ATOM 4107 C C . GLU A 1 516 ? -25.396 9.222 15.988 1.00 73.62 516 GLU A C 1
ATOM 4109 O O . GLU A 1 516 ? -24.829 9.007 14.912 1.00 73.62 516 GLU A O 1
ATOM 4114 N N . VAL A 1 517 ? -24.751 9.139 17.159 1.00 77.25 517 VAL A N 1
ATOM 4115 C CA . VAL A 1 517 ? -23.304 8.853 17.266 1.00 77.25 517 VAL A CA 1
ATOM 4116 C C . VAL A 1 517 ? -22.967 7.492 16.646 1.00 77.25 517 VAL A C 1
ATOM 4118 O O . VAL A 1 517 ? -22.028 7.360 15.861 1.00 77.25 517 VAL A O 1
ATOM 4121 N N . TYR A 1 518 ? -23.778 6.465 16.923 1.00 81.62 518 TYR A N 1
ATOM 4122 C CA . TYR A 1 518 ? -23.538 5.098 16.447 1.00 81.62 518 TYR A CA 1
ATOM 4123 C C . TYR A 1 518 ? -24.318 4.740 15.173 1.00 81.62 518 TYR A C 1
ATOM 4125 O O . TYR A 1 518 ? -24.380 3.569 14.791 1.00 81.62 518 TYR A O 1
ATOM 4133 N N . LYS A 1 519 ? -24.882 5.715 14.454 1.00 81.81 519 LYS A N 1
ATOM 4134 C CA . LYS A 1 519 ? -25.732 5.515 13.262 1.00 81.81 519 LYS A CA 1
ATOM 4135 C C . LYS A 1 519 ? -25.123 4.603 12.196 1.00 81.81 519 LYS A C 1
ATOM 4137 O O . LYS A 1 519 ? -25.832 3.804 11.571 1.00 81.81 519 LYS A O 1
ATOM 4142 N N . MET A 1 520 ? -23.803 4.663 12.005 1.00 80.94 520 MET A N 1
ATOM 4143 C CA . MET A 1 520 ? -23.082 3.786 11.072 1.00 80.94 520 MET A CA 1
ATOM 4144 C C . MET A 1 520 ? -23.139 2.304 11.473 1.00 80.94 520 MET A C 1
ATOM 4146 O O . MET A 1 520 ? -23.127 1.433 10.602 1.00 80.94 520 MET A O 1
ATOM 4150 N N . ALA A 1 521 ? -23.314 1.978 12.756 1.00 84.44 521 ALA A N 1
ATOM 4151 C CA . ALA A 1 521 ? -23.501 0.602 13.203 1.00 84.44 521 ALA A CA 1
ATOM 4152 C C . ALA A 1 521 ? -24.804 -0.018 12.667 1.00 84.44 521 ALA A C 1
ATOM 4154 O O . ALA A 1 521 ? -24.876 -1.238 12.517 1.00 84.44 521 ALA A O 1
ATOM 4155 N N . GLY A 1 522 ? -25.825 0.776 12.311 1.00 82.62 522 GLY A N 1
ATOM 4156 C CA . GLY A 1 522 ? -27.089 0.272 11.744 1.00 82.62 522 GLY A CA 1
ATOM 4157 C C . GLY A 1 522 ? -26.922 -0.495 10.421 1.00 82.62 522 GLY A C 1
ATOM 4158 O O . GLY A 1 522 ? -27.755 -1.322 10.045 1.00 82.62 522 GLY A O 1
ATOM 4159 N N . VAL A 1 523 ? -25.803 -0.281 9.732 1.00 84.50 523 VAL A N 1
ATOM 4160 C CA . VAL A 1 523 ? -25.411 -0.973 8.495 1.00 84.50 523 VAL A CA 1
ATOM 4161 C C . VAL A 1 523 ? -25.161 -2.461 8.741 1.00 84.50 523 VAL A C 1
ATOM 4163 O O . VAL A 1 523 ? -25.403 -3.295 7.867 1.00 84.50 523 VAL A O 1
ATOM 4166 N N . MET A 1 524 ? -24.747 -2.821 9.958 1.00 84.44 524 MET A N 1
ATOM 4167 C CA . MET A 1 524 ? -24.442 -4.198 10.345 1.00 84.44 524 MET A CA 1
ATOM 4168 C C . MET A 1 524 ? -25.667 -5.114 10.271 1.00 84.44 524 MET A C 1
ATOM 4170 O O . MET A 1 524 ? -25.519 -6.297 9.945 1.00 84.44 524 MET A O 1
ATOM 4174 N N . ALA A 1 525 ? -26.878 -4.590 10.495 1.00 83.75 525 ALA A N 1
ATOM 4175 C CA . ALA A 1 525 ? -28.113 -5.333 10.257 1.00 83.75 525 ALA A CA 1
ATOM 4176 C C . ALA A 1 525 ? -28.372 -5.576 8.760 1.00 83.75 525 ALA A C 1
ATOM 4178 O O . ALA A 1 525 ? -28.778 -6.673 8.381 1.00 83.75 525 ALA A O 1
ATOM 4179 N N . GLN A 1 526 ? -28.103 -4.587 7.902 1.00 83.69 526 GLN A N 1
ATOM 4180 C CA . GLN A 1 526 ? -28.393 -4.651 6.463 1.00 83.69 526 GLN A CA 1
ATOM 4181 C C . GLN A 1 526 ? -27.415 -5.559 5.705 1.00 83.69 526 GLN A C 1
ATOM 4183 O O . GLN A 1 526 ? -27.813 -6.295 4.807 1.00 83.69 526 GLN A O 1
ATOM 4188 N N . CYS A 1 527 ? -26.137 -5.554 6.089 1.00 80.44 527 CYS A N 1
ATOM 4189 C CA . CYS A 1 527 ? -25.089 -6.349 5.440 1.00 80.44 527 CYS A CA 1
ATOM 4190 C C . CYS A 1 527 ? -24.980 -7.789 5.981 1.00 80.44 527 CYS A C 1
ATOM 4192 O O . CYS A 1 527 ? -24.080 -8.543 5.599 1.00 80.44 527 CYS A O 1
ATOM 4194 N N . GLY A 1 528 ? -25.859 -8.182 6.910 1.00 82.31 528 GLY A N 1
ATOM 4195 C CA . GLY A 1 528 ? -25.748 -9.455 7.626 1.00 82.31 528 GLY A CA 1
ATOM 4196 C C . GLY A 1 528 ? -24.465 -9.555 8.464 1.00 82.31 528 GLY A C 1
ATOM 4197 O O . GLY A 1 528 ? -23.945 -10.655 8.663 1.00 82.31 528 GLY A O 1
ATOM 4198 N N . GLY A 1 529 ? -23.942 -8.414 8.924 1.00 84.75 529 GLY A N 1
ATOM 4199 C CA . GLY A 1 529 ? -22.768 -8.320 9.792 1.00 84.75 529 GLY A CA 1
ATOM 4200 C C . GLY A 1 529 ? -23.019 -8.954 11.153 1.00 84.75 529 GLY A C 1
ATOM 4201 O O . GLY A 1 529 ? -22.211 -9.764 11.593 1.00 84.75 529 GLY A O 1
ATOM 4202 N N . LEU A 1 530 ? -24.189 -8.701 11.752 1.00 84.81 530 LEU A N 1
ATOM 4203 C CA . LEU A 1 530 ? -24.581 -9.290 13.042 1.00 84.81 530 LEU A CA 1
ATOM 4204 C C . LEU A 1 530 ? -24.561 -10.828 13.008 1.00 84.81 530 LEU A C 1
ATOM 4206 O O . LEU A 1 530 ? -24.043 -11.468 13.917 1.00 84.81 530 LEU A O 1
ATOM 4210 N N . GLY A 1 531 ? -25.061 -11.431 11.924 1.00 83.62 531 GLY A N 1
ATOM 4211 C CA . GLY A 1 531 ? -25.050 -12.888 11.759 1.00 83.62 531 GLY A CA 1
ATOM 4212 C C . GLY A 1 531 ? -23.635 -13.433 11.564 1.00 83.62 531 GLY A C 1
ATOM 4213 O O . GLY A 1 531 ? -23.282 -14.464 12.128 1.00 83.62 531 GLY A O 1
ATOM 4214 N N . CYS A 1 532 ? -22.788 -12.709 10.824 1.00 84.75 532 CYS A N 1
ATOM 4215 C CA . CYS A 1 532 ? -21.374 -13.056 10.687 1.00 84.75 532 CYS A CA 1
ATOM 4216 C C . CYS A 1 532 ? -20.647 -13.027 12.038 1.00 84.75 532 CYS A C 1
ATOM 4218 O O . CYS A 1 532 ? -19.879 -13.938 12.333 1.00 84.75 532 CYS A O 1
ATOM 4220 N N . MET A 1 533 ? -20.899 -12.009 12.863 1.00 86.38 533 MET A N 1
ATOM 4221 C CA . MET A 1 533 ? -20.296 -11.877 14.191 1.00 86.38 533 MET A CA 1
ATOM 4222 C C . MET A 1 533 ? -20.727 -13.017 15.123 1.00 86.38 533 MET A C 1
ATOM 4224 O O . MET A 1 533 ? -19.878 -13.610 15.781 1.00 86.38 533 MET A O 1
ATOM 4228 N N . LEU A 1 534 ? -22.013 -13.393 15.129 1.00 85.25 534 LEU A N 1
ATOM 4229 C CA . LEU A 1 534 ? -22.513 -14.525 15.926 1.00 85.25 534 LEU A CA 1
ATOM 4230 C C . LEU A 1 534 ? -21.950 -15.874 15.451 1.00 85.25 534 LEU A C 1
ATOM 4232 O O . LEU A 1 534 ? -21.515 -16.689 16.265 1.00 85.25 534 LEU A O 1
ATOM 4236 N N . ASN A 1 535 ? -21.878 -16.101 14.137 1.00 85.81 535 ASN A N 1
ATOM 4237 C CA . ASN A 1 535 ? -21.251 -17.305 13.578 1.00 85.81 535 ASN A CA 1
ATOM 4238 C C . ASN A 1 535 ? -19.754 -17.389 13.918 1.00 85.81 535 ASN A C 1
ATOM 4240 O O . ASN A 1 535 ? -19.209 -18.476 14.079 1.00 85.81 535 ASN A O 1
ATOM 4244 N N . ARG A 1 536 ? -19.075 -16.245 14.050 1.00 82.38 536 ARG A N 1
ATOM 4245 C CA . ARG A 1 536 ? -17.675 -16.196 14.483 1.00 82.38 536 ARG A CA 1
ATOM 4246 C C . ARG A 1 536 ? -17.527 -16.448 15.976 1.00 82.38 536 ARG A C 1
ATOM 4248 O O . ARG A 1 536 ? -16.668 -17.237 16.342 1.00 82.38 536 ARG A O 1
ATOM 4255 N N . LEU A 1 537 ? -18.388 -15.861 16.810 1.00 83.25 537 LEU A N 1
ATOM 4256 C CA . LEU A 1 537 ? -18.421 -16.129 18.252 1.00 83.25 537 LEU A CA 1
ATOM 4257 C C . LEU A 1 537 ? -18.654 -17.613 18.555 1.00 83.25 537 LEU A C 1
ATOM 4259 O O . LEU A 1 537 ? -17.947 -18.181 19.377 1.00 83.25 537 LEU A O 1
ATOM 4263 N N . THR A 1 538 ? -19.596 -18.259 17.860 1.00 82.56 538 THR A N 1
ATOM 4264 C CA . THR A 1 538 ? -19.840 -19.709 18.010 1.00 82.56 538 THR A CA 1
ATOM 4265 C C . THR A 1 538 ? -18.671 -20.576 17.546 1.00 82.56 538 THR A C 1
ATOM 4267 O O . THR A 1 538 ? -18.505 -21.691 18.036 1.00 82.56 538 THR A O 1
ATOM 4270 N N . GLY A 1 539 ? -17.857 -20.080 16.611 1.00 79.94 539 GLY A N 1
ATOM 4271 C CA . GLY A 1 539 ? -16.649 -20.758 16.147 1.00 79.94 539 GLY A CA 1
ATOM 4272 C C . GLY A 1 539 ? -15.511 -20.774 17.173 1.00 79.94 539 GLY A C 1
ATOM 4273 O O . GLY A 1 539 ? -14.623 -21.616 17.063 1.00 79.94 539 GLY A O 1
ATOM 4274 N N . ILE A 1 540 ? -15.535 -19.893 18.181 1.00 80.88 540 ILE A N 1
ATOM 4275 C CA . ILE A 1 540 ? -14.493 -19.817 19.212 1.00 80.88 540 ILE A CA 1
ATOM 4276 C C . ILE A 1 540 ? -14.697 -20.956 20.213 1.00 80.88 540 ILE A C 1
ATOM 4278 O O . ILE A 1 540 ? -15.592 -20.911 21.053 1.00 80.88 540 ILE A O 1
ATOM 4282 N N . LYS A 1 541 ? -13.847 -21.983 20.124 1.00 72.94 541 LYS A N 1
ATOM 4283 C CA . LYS A 1 541 ? -13.834 -23.116 21.068 1.00 72.94 541 LYS A CA 1
ATOM 4284 C C . LYS A 1 541 ? -12.742 -23.005 22.132 1.00 72.94 541 LYS A C 1
ATOM 4286 O O . LYS A 1 541 ? -12.909 -23.544 23.218 1.00 72.94 541 LYS A O 1
ATOM 4291 N N . ASP A 1 542 ? -11.643 -22.317 21.819 1.00 74.56 542 ASP A N 1
ATOM 4292 C CA . ASP A 1 542 ? -10.505 -22.101 22.720 1.00 74.56 542 ASP A CA 1
ATOM 4293 C C . ASP A 1 542 ? -10.426 -20.620 23.114 1.00 74.56 542 ASP A C 1
ATOM 4295 O O . ASP A 1 542 ? -10.192 -19.743 22.273 1.00 74.56 542 ASP A O 1
ATOM 4299 N N . PHE A 1 543 ? -10.613 -20.343 24.407 1.00 73.44 543 PHE A N 1
ATOM 4300 C CA . PHE A 1 543 ? -10.588 -18.989 24.952 1.00 73.44 543 PHE A CA 1
ATOM 4301 C C . PHE A 1 543 ? -9.209 -18.331 24.817 1.00 73.44 543 PHE A C 1
ATOM 4303 O O . PHE A 1 543 ? -9.133 -17.137 24.536 1.00 73.44 543 PHE A O 1
ATOM 4310 N N . LYS A 1 544 ? -8.104 -19.079 24.957 1.00 73.81 544 LYS A N 1
ATOM 4311 C CA . LYS A 1 544 ? -6.750 -18.497 24.936 1.00 73.81 544 LYS A CA 1
ATOM 4312 C C . LYS A 1 544 ? -6.370 -18.000 23.545 1.00 73.81 544 LYS A C 1
ATOM 4314 O O . LYS A 1 544 ? -5.815 -16.913 23.413 1.00 73.81 544 LYS A O 1
ATOM 4319 N N . GLN A 1 545 ? -6.701 -18.766 22.506 1.00 72.00 545 GLN A N 1
ATOM 4320 C CA . GLN A 1 545 ? -6.413 -18.393 21.116 1.00 72.00 545 GLN A CA 1
ATOM 4321 C C . GLN A 1 545 ? -7.414 -17.371 20.559 1.00 72.00 545 GLN A C 1
ATOM 4323 O O . GLN A 1 545 ? -7.042 -16.524 19.748 1.00 72.00 545 GLN A O 1
ATOM 4328 N N . GLY A 1 546 ? -8.673 -17.429 21.008 1.00 77.62 546 GLY A N 1
ATOM 4329 C CA . GLY A 1 546 ? -9.754 -16.562 20.540 1.00 77.62 546 GLY A CA 1
ATOM 4330 C C . GLY A 1 546 ? -9.950 -15.263 21.328 1.00 77.62 546 GLY A C 1
ATOM 4331 O O . GLY A 1 546 ? -10.760 -14.445 20.899 1.00 77.62 546 GLY A O 1
ATOM 4332 N N . ARG A 1 547 ? -9.239 -15.041 22.448 1.00 82.56 547 ARG A N 1
ATOM 4333 C CA 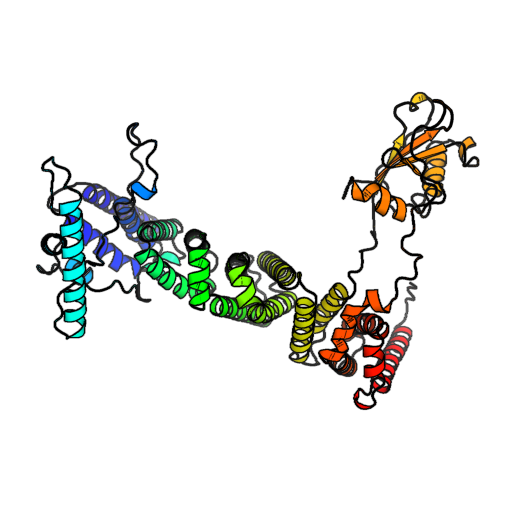. ARG A 1 547 ? -9.472 -13.906 23.369 1.00 82.56 547 ARG A CA 1
ATOM 4334 C C . ARG A 1 547 ? -9.527 -12.556 22.660 1.00 82.56 547 ARG A C 1
ATOM 4336 O O . ARG A 1 547 ? -10.446 -11.783 22.888 1.00 82.56 547 ARG A O 1
ATOM 4343 N N . HIS A 1 548 ? -8.568 -12.282 21.781 1.00 83.94 548 HIS A N 1
ATOM 4344 C CA . HIS A 1 548 ? -8.498 -10.997 21.089 1.00 83.94 548 HIS A CA 1
ATOM 4345 C C . HIS A 1 548 ? -9.671 -10.799 20.116 1.00 83.94 548 HIS A C 1
ATOM 4347 O O . HIS A 1 548 ? -10.317 -9.754 20.131 1.00 83.94 548 HIS A O 1
ATOM 4353 N N . LEU A 1 549 ? -10.014 -11.837 19.341 1.00 84.56 549 LEU A N 1
ATOM 4354 C CA . LEU A 1 549 ? -11.190 -11.821 18.470 1.00 84.56 549 LEU A CA 1
ATOM 4355 C C . LEU A 1 549 ? -12.478 -11.625 19.276 1.00 84.56 549 LEU A C 1
ATOM 4357 O O . LEU A 1 549 ? -13.342 -10.854 18.867 1.00 84.56 549 LEU A O 1
ATOM 4361 N N . LEU A 1 550 ? -12.592 -12.290 20.427 1.00 85.81 550 LEU A N 1
ATOM 4362 C CA . LEU A 1 550 ? -13.722 -12.146 21.336 1.00 85.81 550 LEU A CA 1
ATOM 4363 C C . LEU A 1 550 ? -13.858 -10.702 21.840 1.00 85.81 550 LEU A C 1
ATOM 4365 O O . LEU A 1 550 ? -14.940 -10.133 21.723 1.00 85.81 550 LEU A O 1
ATOM 4369 N N . THR A 1 551 ? -12.780 -10.091 22.339 1.00 85.94 551 THR A N 1
ATOM 4370 C CA . THR A 1 551 ? -12.787 -8.700 22.821 1.00 85.94 551 THR A CA 1
ATOM 4371 C C . THR A 1 551 ? -13.256 -7.732 21.737 1.00 85.94 551 THR A C 1
ATOM 4373 O O . THR A 1 551 ? -14.141 -6.913 21.979 1.00 85.94 551 THR A O 1
ATOM 4376 N N . VAL A 1 552 ? -12.715 -7.852 20.521 1.00 86.69 552 VAL A N 1
ATOM 4377 C CA . VAL A 1 552 ? -13.079 -6.967 19.405 1.00 86.69 552 VAL A CA 1
ATOM 4378 C C . VAL A 1 552 ? -14.526 -7.197 18.959 1.00 86.69 552 VAL A C 1
ATOM 4380 O O . VAL A 1 552 ? -15.247 -6.236 18.695 1.00 86.69 552 VAL A O 1
ATOM 4383 N N . LEU A 1 553 ? -14.992 -8.450 18.916 1.00 86.94 553 LEU A N 1
ATOM 4384 C CA . LEU A 1 553 ? -16.388 -8.760 18.599 1.00 86.94 553 LEU A CA 1
ATOM 4385 C C . LEU A 1 553 ? -17.345 -8.181 19.642 1.00 86.94 553 LEU A C 1
ATOM 4387 O O . LEU A 1 553 ? -18.346 -7.583 19.260 1.00 86.94 553 LEU A O 1
ATOM 4391 N N . LEU A 1 554 ? -17.044 -8.329 20.935 1.00 87.44 554 LEU A N 1
ATOM 4392 C CA . LEU A 1 554 ? -17.857 -7.775 22.022 1.00 87.44 554 LEU A CA 1
ATOM 4393 C C . LEU A 1 554 ? -17.894 -6.245 21.980 1.00 87.44 554 LEU A C 1
ATOM 4395 O O . LEU A 1 554 ? -18.964 -5.663 22.139 1.00 87.44 554 LEU A O 1
ATOM 4399 N N . LYS A 1 555 ? -16.760 -5.604 21.683 1.00 88.31 555 LYS A N 1
ATOM 4400 C CA . LYS A 1 555 ? -16.671 -4.158 21.452 1.00 88.31 555 LYS A CA 1
ATOM 4401 C C . LYS A 1 555 ? -17.537 -3.716 20.269 1.00 88.31 555 LYS A C 1
ATOM 4403 O O . LYS A 1 555 ? -18.327 -2.790 20.377 1.00 88.31 555 LYS A O 1
ATOM 4408 N N . LEU A 1 556 ? -17.487 -4.434 19.151 1.00 86.44 556 LEU A N 1
ATOM 4409 C CA . LEU A 1 556 ? -18.351 -4.127 18.012 1.00 86.44 556 LEU A CA 1
ATOM 4410 C C . LEU A 1 556 ? -19.837 -4.389 18.326 1.00 86.44 556 LEU A C 1
ATOM 4412 O O . LEU A 1 556 ? -20.710 -3.659 17.852 1.00 86.44 556 LEU A O 1
ATOM 4416 N N . PHE A 1 557 ? -20.148 -5.407 19.137 1.00 87.25 557 PHE A N 1
ATOM 4417 C CA . PHE A 1 557 ? -21.508 -5.659 19.619 1.00 87.25 557 PHE A CA 1
ATOM 4418 C C . PHE A 1 557 ? -22.011 -4.537 20.526 1.00 87.25 557 PHE A C 1
ATOM 4420 O O . PHE A 1 557 ? -23.173 -4.159 20.378 1.00 87.25 557 PHE A O 1
ATOM 4427 N N . SER A 1 558 ? -21.177 -3.982 21.412 1.00 87.38 558 SER A N 1
ATOM 4428 C CA . SER A 1 558 ? -21.584 -2.871 22.280 1.00 87.38 558 SER A CA 1
ATOM 4429 C C . SER A 1 558 ? -21.997 -1.651 21.453 1.00 87.38 558 SER A C 1
ATOM 4431 O O . SER A 1 558 ? -23.055 -1.083 21.708 1.00 87.38 558 SER A O 1
ATOM 4433 N N . TYR A 1 559 ? -21.272 -1.344 20.373 1.00 87.31 559 TYR A N 1
ATOM 4434 C CA . TYR A 1 559 ? -21.662 -0.304 19.413 1.00 87.31 559 TYR A CA 1
ATOM 4435 C C . TYR A 1 559 ? -22.954 -0.653 18.669 1.00 87.31 559 TYR A C 1
ATOM 4437 O O . TYR A 1 559 ? -23.851 0.174 18.520 1.00 87.31 559 TYR A O 1
ATOM 4445 N N . CYS A 1 560 ? -23.089 -1.902 18.215 1.00 85.06 560 CYS A N 1
ATOM 4446 C CA . CYS A 1 560 ? -24.272 -2.329 17.476 1.00 85.06 560 CYS A CA 1
ATOM 4447 C C . CYS A 1 560 ? -25.552 -2.259 18.320 1.00 85.06 560 CYS A C 1
ATOM 4449 O O . CYS A 1 560 ? -26.598 -1.920 17.774 1.00 85.06 560 CYS A O 1
ATOM 4451 N N . VAL A 1 561 ? -25.495 -2.569 19.619 1.00 86.25 561 VAL A N 1
ATOM 4452 C CA . VAL A 1 561 ? -26.665 -2.581 20.518 1.00 86.25 561 VAL A CA 1
ATOM 4453 C C . VAL A 1 561 ? -27.198 -1.172 20.807 1.00 86.25 561 VAL A C 1
ATOM 4455 O O . VAL A 1 561 ? -28.393 -1.035 21.084 1.00 86.25 561 VAL A O 1
ATOM 4458 N N . LYS A 1 562 ? -26.382 -0.120 20.659 1.00 83.75 562 LYS A N 1
ATOM 4459 C CA . LYS A 1 562 ? -26.817 1.281 20.805 1.00 83.75 562 LYS A CA 1
ATOM 4460 C C . LYS A 1 562 ? -27.800 1.740 19.715 1.00 83.75 562 LYS A C 1
ATOM 4462 O O . LYS A 1 562 ? -28.611 2.626 19.964 1.00 83.75 562 LYS A O 1
ATOM 4467 N N . VAL A 1 563 ? -27.882 1.037 18.579 1.00 84.75 563 VAL A N 1
ATOM 4468 C CA . VAL A 1 563 ? -28.812 1.353 17.472 1.00 84.75 563 VAL A CA 1
ATOM 4469 C C . VAL A 1 563 ? -30.084 0.496 17.501 1.00 84.75 563 VAL A C 1
ATOM 4471 O O . VAL A 1 563 ? -30.027 -0.738 17.564 1.00 84.75 563 VAL A O 1
ATOM 4474 N N . LYS A 1 564 ? -31.266 1.113 17.351 1.00 83.69 564 LYS A N 1
ATOM 4475 C CA . LYS A 1 564 ? -32.568 0.423 17.447 1.00 83.69 564 LYS A CA 1
ATOM 4476 C C . LYS A 1 564 ? -32.773 -0.658 16.387 1.00 83.69 564 LYS A C 1
ATOM 4478 O O . LYS A 1 564 ? -33.299 -1.728 16.699 1.00 83.69 564 LYS A O 1
ATOM 4483 N N . VAL A 1 565 ? -32.341 -0.410 15.151 1.00 84.56 565 VAL A N 1
ATOM 4484 C CA . VAL A 1 565 ? -32.462 -1.362 14.027 1.00 84.56 565 VAL A CA 1
ATOM 4485 C C . VAL A 1 565 ? -31.711 -2.665 14.319 1.00 84.56 565 VAL A C 1
ATOM 4487 O O . VAL A 1 565 ? -32.223 -3.760 14.077 1.00 84.56 565 VAL A O 1
ATOM 4490 N N . ASN A 1 566 ? -30.520 -2.559 14.905 1.00 84.56 566 ASN A N 1
ATOM 4491 C CA . ASN A 1 566 ? -29.718 -3.714 15.286 1.00 84.56 566 ASN A CA 1
ATOM 4492 C C . ASN A 1 566 ? -30.342 -4.466 16.467 1.00 84.56 566 ASN A C 1
ATOM 4494 O O . ASN A 1 566 ? -30.411 -5.693 16.421 1.00 84.56 566 ASN A O 1
ATOM 4498 N N . ARG A 1 567 ? -30.870 -3.755 17.479 1.00 83.12 567 ARG A N 1
ATOM 4499 C CA . ARG A 1 567 ? -31.616 -4.376 18.592 1.00 83.12 567 ARG A CA 1
ATOM 4500 C C . ARG A 1 567 ? -32.784 -5.218 18.077 1.00 83.12 567 ARG A C 1
ATOM 4502 O O . ARG A 1 567 ? -32.917 -6.380 18.450 1.00 83.12 567 ARG A O 1
ATOM 4509 N N . GLN A 1 568 ? -33.589 -4.669 17.167 1.00 83.38 568 GLN A N 1
ATOM 4510 C CA . GLN A 1 568 ? -34.716 -5.388 16.561 1.00 83.38 568 GLN A CA 1
ATOM 4511 C C . GLN A 1 568 ? -34.271 -6.634 15.786 1.00 83.38 568 GLN A C 1
ATOM 4513 O O . GLN A 1 568 ? -34.960 -7.652 15.814 1.00 83.38 568 GLN A O 1
ATOM 4518 N N . GLN A 1 569 ? -33.120 -6.576 15.113 1.00 81.56 569 GLN A N 1
ATOM 4519 C CA . GLN A 1 569 ? -32.576 -7.720 14.387 1.00 81.56 569 GLN A CA 1
ATOM 4520 C C . GLN A 1 569 ? -32.025 -8.803 15.330 1.00 81.56 569 GLN A C 1
ATOM 4522 O O . GLN A 1 569 ? -32.244 -9.983 15.073 1.00 81.56 569 GLN A O 1
ATOM 4527 N N . LEU A 1 570 ? -31.360 -8.428 16.428 1.00 82.88 570 LEU A N 1
ATOM 4528 C CA . LEU A 1 570 ? -30.788 -9.367 17.405 1.00 82.88 570 LEU A CA 1
ATOM 4529 C C . LEU A 1 570 ? -31.845 -10.130 18.216 1.00 82.88 570 LEU A C 1
ATOM 4531 O O . LEU A 1 570 ? -31.569 -11.243 18.663 1.00 82.88 570 LEU A O 1
ATOM 4535 N N . VAL A 1 571 ? -33.043 -9.559 18.382 1.00 82.75 571 VAL A N 1
ATOM 4536 C CA . VAL A 1 571 ? -34.183 -10.184 19.083 1.00 82.75 571 VAL A CA 1
ATOM 4537 C C . VAL A 1 571 ? -34.875 -11.261 18.234 1.00 82.75 571 VAL A C 1
ATOM 4539 O O . VAL A 1 571 ? -35.609 -12.095 18.766 1.00 82.75 571 VAL A O 1
ATOM 4542 N N . LYS A 1 572 ? -34.640 -11.303 16.915 1.00 80.44 572 LYS A N 1
ATOM 4543 C CA . LYS A 1 572 ? -35.236 -12.332 16.050 1.00 80.44 572 LYS A CA 1
ATOM 4544 C C . LYS A 1 572 ? -34.725 -13.722 16.429 1.00 80.44 572 LYS A C 1
ATOM 4546 O O . LYS A 1 572 ? -33.520 -13.952 16.502 1.00 80.44 572 LYS A O 1
ATOM 4551 N N . MET A 1 573 ? -35.654 -14.671 16.580 1.00 66.25 573 MET A N 1
ATOM 4552 C CA . MET A 1 573 ? -35.345 -16.064 16.943 1.00 66.25 573 MET A CA 1
ATOM 4553 C C . MET A 1 573 ? -34.386 -16.741 15.950 1.00 66.25 573 MET A C 1
ATOM 4555 O O . MET A 1 573 ? -33.582 -17.576 16.350 1.00 66.25 573 MET A O 1
ATOM 4559 N N . GLU A 1 574 ? -34.413 -16.331 14.679 1.00 71.81 574 GLU A N 1
ATOM 4560 C CA . GLU A 1 574 ? -33.528 -16.825 13.611 1.00 71.81 574 GLU A CA 1
ATOM 4561 C C . GLU A 1 574 ? -32.034 -16.582 13.884 1.00 71.81 574 GLU A C 1
ATOM 4563 O O . GLU A 1 574 ? -31.193 -17.321 13.380 1.00 71.81 574 GLU A O 1
ATOM 4568 N N . MET A 1 575 ? -31.689 -15.569 14.686 1.00 68.94 575 MET A N 1
ATOM 4569 C CA . MET A 1 575 ? -30.296 -15.196 14.963 1.00 68.94 575 MET A CA 1
ATOM 4570 C C . MET A 1 575 ? -29.689 -15.976 16.135 1.00 68.94 575 MET A C 1
ATOM 4572 O O . MET A 1 575 ? -28.476 -15.945 16.321 1.00 68.94 575 MET A O 1
ATOM 4576 N N . ASN A 1 576 ? -30.511 -16.671 16.934 1.00 78.00 576 ASN A N 1
ATOM 4577 C CA . ASN A 1 576 ? -30.094 -17.457 18.102 1.00 78.00 576 ASN A CA 1
ATOM 4578 C C . ASN A 1 576 ? -29.149 -16.717 19.085 1.00 78.00 576 ASN A C 1
ATOM 4580 O O . ASN A 1 576 ? -28.360 -17.336 19.799 1.00 78.00 576 ASN A O 1
ATOM 4584 N N . THR A 1 577 ? -29.230 -15.383 19.126 1.00 79.12 577 THR A N 1
ATOM 4585 C CA . THR A 1 577 ? -28.276 -14.482 19.795 1.00 79.12 577 THR A CA 1
ATOM 4586 C C . THR A 1 577 ? -28.043 -14.839 21.264 1.00 79.12 577 THR A C 1
ATOM 4588 O O . THR A 1 577 ? -26.902 -14.881 21.716 1.00 79.12 577 THR A O 1
ATOM 4591 N N . LEU A 1 578 ? -29.118 -15.134 22.004 1.00 77.31 578 LEU A N 1
ATOM 4592 C CA . LEU A 1 578 ? -29.071 -15.459 23.434 1.00 77.31 578 LEU A CA 1
ATOM 4593 C C . LEU A 1 578 ? -28.236 -16.710 23.719 1.00 77.31 578 LEU A C 1
ATOM 4595 O O . LEU A 1 578 ? -27.374 -16.679 24.589 1.00 77.31 578 LEU A O 1
ATOM 4599 N N . ASN A 1 579 ? -28.442 -17.788 22.961 1.00 80.69 579 ASN A N 1
ATOM 4600 C CA . ASN A 1 579 ? -27.699 -19.031 23.166 1.00 80.69 579 ASN A CA 1
ATOM 4601 C C . ASN A 1 579 ? -26.216 -18.871 22.814 1.00 80.69 579 ASN A C 1
ATOM 4603 O O . ASN A 1 579 ? -25.365 -19.427 23.503 1.00 80.69 579 ASN A O 1
ATOM 4607 N N . VAL A 1 580 ? -25.902 -18.085 21.778 1.00 80.75 580 VAL A N 1
ATOM 4608 C CA . VAL A 1 580 ? -24.512 -17.781 21.410 1.00 80.75 580 VAL A CA 1
ATOM 4609 C C . VAL A 1 580 ? -23.823 -16.979 22.511 1.00 80.75 580 VAL A C 1
ATOM 4611 O O . VAL A 1 580 ? -22.763 -17.385 22.974 1.00 80.75 580 VAL A O 1
ATOM 4614 N N . MET A 1 581 ? -24.444 -15.895 22.982 1.00 83.00 581 MET A N 1
ATOM 4615 C CA . MET A 1 581 ? -23.878 -15.043 24.033 1.00 83.00 581 MET A CA 1
ATOM 4616 C C . MET A 1 581 ? -23.736 -15.782 25.369 1.00 83.00 581 MET A C 1
ATOM 4618 O O . MET A 1 581 ? -22.716 -15.638 26.038 1.00 83.00 581 MET A O 1
ATOM 4622 N N . LEU A 1 582 ? -24.709 -16.621 25.740 1.00 80.38 582 LEU A N 1
ATOM 4623 C CA . LEU A 1 582 ? -24.617 -17.477 26.928 1.00 80.38 582 LEU A CA 1
ATOM 4624 C C . LEU A 1 582 ? -23.509 -18.528 26.790 1.00 80.38 582 LEU A C 1
ATOM 4626 O O . LEU A 1 582 ? -22.790 -18.784 27.752 1.00 80.38 582 LEU A O 1
ATOM 4630 N N . GLY A 1 583 ? -23.331 -19.106 25.598 1.00 79.19 583 GLY A N 1
ATOM 4631 C CA . GLY A 1 583 ? -22.218 -20.011 25.308 1.00 79.19 583 GLY A CA 1
ATOM 4632 C C . GLY A 1 583 ? -20.861 -19.319 25.446 1.00 79.19 583 GLY A C 1
ATOM 4633 O O . GLY A 1 583 ? -19.954 -19.858 26.074 1.00 79.19 583 GLY A O 1
ATOM 4634 N N . THR A 1 584 ? -20.740 -18.094 24.931 1.00 79.75 584 THR A N 1
ATOM 4635 C CA . THR A 1 584 ? -19.542 -17.260 25.077 1.00 79.75 584 THR A CA 1
ATOM 4636 C C . THR A 1 584 ? -19.271 -16.880 26.535 1.00 79.75 584 THR A C 1
ATOM 4638 O O . THR A 1 584 ? -18.127 -16.957 26.978 1.00 79.75 584 THR A O 1
ATOM 4641 N N . LEU A 1 585 ? -20.307 -16.528 27.302 1.00 82.06 585 LEU A N 1
ATOM 4642 C CA . LEU A 1 585 ? -20.185 -16.253 28.735 1.00 82.06 585 LEU A CA 1
ATOM 4643 C C . LEU A 1 585 ? -19.716 -17.495 29.497 1.00 82.06 585 LEU A C 1
ATOM 4645 O O . LEU A 1 585 ? -18.812 -17.401 30.319 1.00 82.06 585 LEU A O 1
ATOM 4649 N N . ASN A 1 586 ? -20.284 -18.665 29.196 1.00 82.00 586 ASN A N 1
ATOM 4650 C CA . ASN A 1 586 ? -19.869 -19.917 29.822 1.00 82.00 586 ASN A CA 1
ATOM 4651 C C . ASN A 1 586 ? -18.396 -20.237 29.515 1.00 82.00 586 ASN A C 1
ATOM 4653 O O . ASN A 1 586 ? -17.651 -20.604 30.415 1.00 82.00 586 ASN A O 1
ATOM 4657 N N . LEU A 1 587 ? -17.946 -20.025 28.274 1.00 79.38 587 LEU A N 1
ATOM 4658 C CA . LEU A 1 587 ? -16.532 -20.166 27.903 1.00 79.38 587 LEU A CA 1
ATOM 4659 C C . LEU A 1 587 ? -15.621 -19.206 28.683 1.00 79.38 587 LEU A C 1
ATOM 4661 O O . LEU A 1 587 ? -14.550 -19.615 29.124 1.00 79.38 587 LEU A O 1
ATOM 4665 N N . ALA A 1 588 ? -16.041 -17.952 28.878 1.00 78.81 588 ALA A N 1
ATOM 4666 C CA . ALA A 1 588 ? -15.287 -16.979 29.667 1.00 78.81 588 ALA A CA 1
ATOM 4667 C C . ALA A 1 588 ? -15.216 -17.368 31.154 1.00 78.81 588 ALA A C 1
ATOM 4669 O O . ALA A 1 588 ? -14.145 -17.299 31.751 1.00 78.81 588 ALA A O 1
ATOM 4670 N N . LEU A 1 589 ? -16.326 -17.839 31.731 1.00 79.94 589 LEU A N 1
ATOM 4671 C CA . LEU A 1 589 ? -16.394 -18.291 33.125 1.00 79.94 589 LEU A CA 1
ATOM 4672 C C . LEU A 1 589 ? -15.552 -19.551 33.370 1.00 79.94 589 LEU A C 1
ATOM 4674 O O . LEU A 1 589 ? -14.860 -19.636 34.381 1.00 79.94 589 LEU A O 1
ATOM 4678 N N . VAL A 1 590 ? -15.569 -20.511 32.439 1.00 78.12 590 VAL A N 1
ATOM 4679 C CA . VAL A 1 590 ? -14.716 -21.710 32.503 1.00 78.12 590 VAL A CA 1
ATOM 4680 C C . VAL A 1 590 ? -13.238 -21.321 32.419 1.00 78.12 590 VAL A C 1
ATOM 4682 O O . VAL A 1 590 ? -12.437 -21.796 33.218 1.00 78.12 590 VAL A O 1
ATOM 4685 N N . ALA A 1 591 ? -12.873 -20.405 31.519 1.00 73.75 591 ALA A N 1
ATOM 4686 C CA . ALA A 1 591 ? -11.500 -19.918 31.417 1.00 73.75 591 ALA A CA 1
ATOM 4687 C C . ALA A 1 591 ? -11.042 -19.152 32.673 1.00 73.75 591 ALA A C 1
ATOM 4689 O O . ALA A 1 591 ? -9.880 -19.253 33.069 1.00 73.75 591 ALA A O 1
ATOM 4690 N N . GLU A 1 592 ? -11.940 -18.409 33.325 1.00 74.19 592 GLU A N 1
ATOM 4691 C CA . GLU A 1 592 ? -11.654 -17.734 34.593 1.00 74.19 592 GLU A CA 1
ATOM 4692 C C . GLU A 1 592 ? -11.426 -18.745 35.732 1.00 74.19 592 GLU A C 1
ATOM 4694 O O . GLU A 1 592 ? -10.495 -18.583 36.522 1.00 74.19 592 GLU A O 1
ATOM 4699 N N . GLN A 1 593 ? -12.216 -19.822 35.788 1.00 71.56 593 GLN A N 1
ATOM 4700 C CA . GLN A 1 593 ? -12.030 -20.919 36.746 1.00 71.56 593 GLN A CA 1
ATOM 4701 C C . GLN A 1 593 ? -10.700 -21.653 36.522 1.00 71.56 593 GLN A C 1
ATOM 4703 O O . GLN A 1 593 ? -9.934 -21.823 37.467 1.00 71.56 593 GLN A O 1
ATOM 4708 N N . GLU A 1 594 ? -10.358 -21.980 35.273 1.00 64.38 594 GLU A N 1
ATOM 4709 C CA . GLU A 1 594 ? -9.064 -22.585 34.926 1.00 64.38 594 GLU A CA 1
ATOM 4710 C C . GLU A 1 594 ? -7.874 -21.662 35.249 1.00 64.38 594 GLU A C 1
ATOM 4712 O O . GLU A 1 594 ? -6.813 -22.141 35.650 1.00 64.38 594 GLU A O 1
ATOM 4717 N N . SER A 1 595 ? -8.042 -20.339 35.116 1.00 58.19 595 SER A N 1
ATOM 4718 C CA . SER A 1 595 ? -7.005 -19.358 35.471 1.00 58.19 595 SER A CA 1
ATOM 4719 C C . SER A 1 595 ? -6.777 -19.234 36.981 1.00 58.19 595 SER A C 1
ATOM 4721 O O . SER A 1 595 ? -5.661 -18.944 37.410 1.00 58.19 595 SER A O 1
ATOM 4723 N N . LYS A 1 596 ? -7.814 -19.488 37.791 1.00 54.66 596 LYS A N 1
ATOM 4724 C CA . LYS A 1 596 ? -7.735 -19.503 39.259 1.00 54.66 596 LYS A CA 1
ATOM 4725 C C . LYS A 1 596 ? -7.064 -20.777 39.786 1.00 54.66 596 LYS A C 1
ATOM 4727 O O . LYS A 1 596 ? -6.361 -20.700 40.791 1.00 54.66 596 LYS A O 1
ATOM 4732 N N . ASP A 1 597 ? -7.203 -21.900 39.080 1.00 49.59 597 ASP A N 1
ATOM 4733 C CA . ASP A 1 597 ? -6.536 -23.167 39.417 1.00 49.59 597 ASP A CA 1
ATOM 4734 C C . ASP A 1 597 ? -5.072 -23.233 38.924 1.00 49.59 597 ASP A C 1
ATOM 4736 O O . ASP A 1 597 ? -4.243 -23.937 39.509 1.00 49.59 597 ASP A O 1
ATOM 4740 N N . SER A 1 598 ? -4.698 -22.453 37.900 1.00 45.44 598 SER A N 1
ATOM 4741 C CA . SER A 1 598 ? -3.297 -22.217 37.524 1.00 45.44 598 SER A CA 1
ATOM 4742 C C . SER A 1 598 ? -2.703 -21.086 38.370 1.00 45.44 598 SER A C 1
ATOM 4744 O O . SER A 1 598 ? -2.722 -19.925 37.975 1.00 45.44 598 SER A O 1
ATOM 4746 N N . GLY A 1 599 ? -2.227 -21.425 39.567 1.00 38.19 599 GLY A N 1
ATOM 4747 C CA . GLY A 1 599 ? -1.826 -20.485 40.616 1.00 38.19 599 GLY A CA 1
ATOM 4748 C C . GLY A 1 599 ? -1.158 -19.170 40.175 1.00 38.19 599 GLY A C 1
ATOM 4749 O O . GLY A 1 599 ? -0.077 -19.168 39.594 1.00 38.19 599 GLY A O 1
ATOM 4750 N N . GLY A 1 600 ? -1.771 -18.065 40.613 1.00 34.31 600 GLY A N 1
ATOM 4751 C CA . GLY A 1 600 ? -1.077 -16.855 41.055 1.00 34.31 600 GLY A CA 1
ATOM 4752 C C . GLY A 1 600 ? -0.788 -15.789 39.999 1.00 34.31 600 GLY A C 1
ATOM 4753 O O . GLY A 1 600 ? 0.323 -15.703 39.497 1.00 34.31 600 GLY A O 1
ATOM 4754 N N . ALA A 1 601 ? -1.747 -14.893 39.776 1.00 29.05 601 ALA A N 1
ATOM 4755 C CA . ALA A 1 601 ? -1.611 -13.468 40.103 1.00 29.05 601 ALA A CA 1
ATOM 4756 C C . ALA A 1 601 ? -2.907 -12.758 39.701 1.00 29.05 601 ALA A C 1
ATOM 4758 O O . ALA A 1 601 ? -3.230 -12.633 38.522 1.00 29.05 601 ALA A O 1
ATOM 4759 N N . ALA A 1 602 ? -3.645 -12.287 40.703 1.00 38.25 602 ALA A N 1
ATOM 4760 C CA . ALA A 1 602 ? -4.569 -11.191 40.500 1.00 38.25 602 ALA A CA 1
ATOM 4761 C C . ALA A 1 602 ? -3.755 -9.994 39.991 1.00 38.25 602 ALA A C 1
ATOM 4763 O O . ALA A 1 602 ? -2.860 -9.519 40.687 1.00 38.25 602 ALA A O 1
ATOM 4764 N N . VAL A 1 603 ? -4.059 -9.528 38.786 1.00 28.66 603 VAL A N 1
ATOM 4765 C CA . VAL A 1 603 ? -3.804 -8.144 38.400 1.00 28.66 603 VAL A CA 1
ATOM 4766 C C . VAL A 1 603 ? -5.182 -7.559 38.155 1.00 28.66 603 VAL A C 1
ATOM 4768 O O . VAL A 1 603 ? -5.902 -7.984 37.252 1.00 28.66 603 VAL A O 1
ATOM 4771 N N . ALA A 1 604 ? -5.574 -6.725 39.109 1.00 27.22 604 ALA A N 1
ATOM 4772 C CA . ALA A 1 604 ? -6.712 -5.840 39.025 1.00 27.22 604 ALA A CA 1
ATOM 4773 C C . ALA A 1 604 ? -6.433 -4.744 37.986 1.00 27.22 604 ALA A C 1
ATOM 4775 O O . ALA A 1 604 ? -5.275 -4.362 37.819 1.00 27.22 604 ALA A O 1
ATOM 4776 N N . GLU A 1 605 ? -7.534 -4.269 37.399 1.00 28.02 605 GLU A N 1
ATOM 4777 C CA . GLU A 1 605 ? -7.697 -3.137 36.466 1.00 28.02 605 GLU A CA 1
ATOM 4778 C C . GLU A 1 605 ? -7.281 -3.355 35.005 1.00 28.02 605 GLU A C 1
ATOM 4780 O O . GLU A 1 605 ? -6.089 -3.579 34.696 1.00 28.02 605 GLU A O 1
#

Organism: NCBI:txid35019

Foldseek 3Di:
DVVVVVVVVLVVLLVVLVVLLVVCPDPDPCNLVSLLVLVVQQVVLLVPLDLSSCVRRNLSSLVSLLCQQQNPDPPDPPCPPPPSLVRGPDDDDPDQFDQPSVCSSVVPPCRDPVNSVVVSVLPPPDDDDDDDDPVVVVVSVVVVVVVVVVQVVVVVVPPDDDDDHDQPDLPDSLLSQCLRPSDPSSNLSSLSNLLSQLSHPVSVVNSLVNLLVSLLCLLVSQPSNVSSLVSNCVSPVPVVNLVVCLVVPSLVVLLVSLVVLLVVLVVCLVVHLDADQSRLRSNLSSLVVNLVSCVDPVSLVVCLLVVLLSLLVSLLSLVPRDRHDHPNSVSSNVSSVVSNCVSQPDDLVSVLSSLLSLLVVLVPDDLPPQDSNLVSLVVVLCSLAVPPPQPPKAWAAEAEDPVCPVVQAADDPDPTDICPDAQNDQWLLSVVLVSCVRRVVVVCNPPLQFKFKDWPQATERRGDGNSCCCVPPPCVVPNPDHTYIYMDTPPPVHDRPHHYDPDDPPPPPPPPQLQVSRVSLLSCLVSVVLLSLLVSLQSDPDCVSNVSVVVSSVSSVVSNCSHPNSVVSCPDVVSVNVVSVVVSVVNVVVVVVVVVVVDDDDDDD

Secondary structure (DSSP, 8-state):
-HHHHHHHHHHHHHHHHHHHHHHHTS-STTHHHHHHHHHHHHHHHTT---HHHIIIIIHHHHHHHHHHHSPPPPSSTT-TTS-GGGG-S----SS-----HHHHHTT-GGGSHHHHHHHTTTS---S-S-PPPHHHHHHHHHHHHHHHHHHHHHHHTT---S-------S--HHHHHHT-SS-HHHHHHHHHHHHHHTTSHHHHHHHHHHHHHTGGGHHHHGGGGHHHHHHHHHHH-SHHHHHHHHHTTHHHHHHHHHHHHHHHHHHHHHH-----TTTTHHHHHHHHHHHHHHTSHHHHHHHHHHHHHHHHHHHHHHHT-STT--HHHHHHHHHHHHHHHHHHSS-HHHHHHHHHHHHHHHHHS-TT--HHHHHHHHHHHHHHS---------EEEEEE-TTSTTTS----TTPSEETTSTTS-SBHHHHHHHHHHHTT-HHHHS-TTSEEEEETTEEEPTTSBHHHHIIIIITTT-TTS-EEEEEEETTSSSS--SEEES----TTSS---HHHHTGGGGHHHHTTHHHHHHHHHHH---HHHHHHHHHHHHHHHHHHHTSHHHHHHHTSGGG-HHHHHHHHHHHHHHHHHHHHHS-------